Protein AF-A0A933W1N1-F1 (afdb_monomer_lite)

pLDDT: mean 81.22, std 20.57, range [23.78, 97.94]

Organism: Eiseniibacteriota bacterium (NCBI:txid2212470)

Foldseek 3Di:
DDDDDPPVDDPVRVVVVVVVVVLVVLLVLLVVLLVLLVCQVVVCVLLVAALHSLCCCCPVVVDDSVRSVLSNLLSNQCVVVVVSSVLSSRVQDDSLLSSLCSVVDDPVCNVVLSVVSGPDDNVVNNVVSVVVPDPPPPDDDDDDDDDDDDDDDDDDDDDDDDDDDDPVVVVVVVPPPPDCPPDDPDDQWDWDDDPVVDIDIGGDDDPVRVVVLVVQLVVCVVPPCSVPPVVVVVVVVVVVVVVVVCVVLPDDDPPDDDDPQPPQPDADSVLSVLQCVVQVQAAQDAHPVRDHHRHNPQKDWAFLQHVVNVTHNHNVRIHIHHPSNNLVSCCVPVNPVVSVVVVVVVVVVVVVVVVVVVVVVVVVVVVVVVVVVVVVVVVVVVVVVLLVVLLVVQLVVVVVVVDDSLLSVVLSVVLSVCSVDDNPVSNVSSVVVSVVCVVVVDDSPDDDDDPPPDDD

Structure (mmCIF, N/CA/C/O backbone):
data_AF-A0A933W1N1-F1
#
_entry.id   AF-A0A933W1N1-F1
#
loop_
_atom_site.group_PDB
_atom_site.id
_atom_site.type_symbol
_atom_site.label_atom_id
_atom_site.label_alt_id
_atom_site.label_comp_id
_atom_site.label_asym_id
_atom_site.label_entity_id
_atom_site.label_seq_id
_atom_site.pdbx_PDB_ins_code
_atom_site.Cartn_x
_atom_site.Cartn_y
_atom_site.Cartn_z
_atom_site.occupancy
_atom_site.B_iso_or_equiv
_atom_site.auth_seq_id
_atom_site.auth_comp_id
_atom_site.auth_asym_id
_atom_site.auth_atom_id
_atom_site.pdbx_PDB_model_num
ATOM 1 N N . MET A 1 1 ? 23.958 -16.634 -29.866 1.00 49.66 1 MET A N 1
ATOM 2 C CA . MET A 1 1 ? 24.990 -15.866 -30.599 1.00 49.66 1 MET A CA 1
ATOM 3 C C . MET A 1 1 ? 26.184 -15.644 -29.681 1.00 49.66 1 MET A C 1
ATOM 5 O O . MET A 1 1 ? 25.974 -15.219 -28.554 1.00 49.66 1 MET A O 1
ATOM 9 N N . ARG A 1 2 ? 27.412 -15.964 -30.111 1.00 62.66 2 ARG A N 1
ATOM 10 C CA . ARG A 1 2 ? 28.631 -15.575 -29.379 1.00 62.66 2 ARG A CA 1
ATOM 11 C C . ARG A 1 2 ? 29.070 -14.208 -29.902 1.00 62.66 2 ARG A C 1
ATOM 13 O O . ARG A 1 2 ? 29.467 -14.115 -31.059 1.00 62.66 2 ARG A O 1
ATOM 20 N N . PHE A 1 3 ? 28.970 -13.170 -29.078 1.00 79.81 3 PHE A N 1
ATOM 21 C CA . PHE A 1 3 ? 29.505 -11.851 -29.415 1.00 79.81 3 PHE A CA 1
ATOM 22 C C . PHE A 1 3 ? 31.038 -11.889 -29.337 1.00 79.81 3 PHE A C 1
ATOM 24 O O . PHE A 1 3 ? 31.595 -12.406 -28.371 1.00 79.81 3 PHE A O 1
ATOM 31 N N . ARG A 1 4 ? 31.716 -11.382 -30.373 1.00 85.75 4 ARG A N 1
ATOM 32 C CA . ARG A 1 4 ? 33.177 -11.196 -30.414 1.00 85.75 4 ARG A CA 1
ATOM 33 C C . ARG A 1 4 ? 33.482 -9.703 -30.497 1.00 85.75 4 ARG A C 1
ATOM 35 O O . ARG A 1 4 ? 32.713 -8.963 -31.107 1.00 85.75 4 ARG A O 1
ATOM 42 N N . LEU A 1 5 ? 34.600 -9.280 -29.909 1.00 87.31 5 LEU A N 1
ATOM 43 C CA . LEU A 1 5 ? 35.074 -7.899 -30.007 1.00 87.31 5 LEU A CA 1
ATOM 44 C C . LEU A 1 5 ? 35.378 -7.554 -31.478 1.00 87.31 5 LEU A C 1
ATOM 46 O O . LEU A 1 5 ? 36.115 -8.303 -32.125 1.00 87.31 5 LEU A O 1
ATOM 50 N N . PRO A 1 6 ? 34.824 -6.459 -32.028 1.00 86.50 6 PRO A N 1
ATOM 51 C CA . PRO A 1 6 ? 35.017 -6.098 -33.428 1.00 86.50 6 PRO A CA 1
ATOM 52 C C . PRO A 1 6 ? 36.355 -5.368 -33.624 1.00 86.50 6 PRO A C 1
ATOM 54 O O . PRO A 1 6 ? 36.394 -4.167 -33.863 1.00 86.50 6 PRO A O 1
ATOM 57 N N . THR A 1 7 ? 37.467 -6.104 -33.546 1.00 90.31 7 THR A N 1
ATOM 58 C CA . THR A 1 7 ? 38.840 -5.565 -33.669 1.00 90.31 7 THR A CA 1
ATOM 59 C C . THR A 1 7 ? 39.200 -5.048 -35.067 1.00 90.31 7 THR A C 1
ATOM 61 O O . THR A 1 7 ? 40.292 -4.532 -35.257 1.00 90.31 7 THR A O 1
ATOM 64 N N . HIS A 1 8 ? 38.310 -5.212 -36.049 1.00 89.12 8 HIS A N 1
ATOM 65 C CA . HIS A 1 8 ? 38.491 -4.766 -37.432 1.00 89.12 8 HIS A CA 1
ATOM 66 C C . HIS A 1 8 ? 37.980 -3.339 -37.686 1.00 89.12 8 HIS A C 1
ATOM 68 O O . HIS A 1 8 ? 38.191 -2.824 -38.777 1.00 89.12 8 HIS A O 1
ATOM 74 N N . LEU A 1 9 ? 37.277 -2.723 -36.727 1.00 91.44 9 LEU A N 1
ATOM 75 C CA . LEU A 1 9 ? 36.722 -1.377 -36.886 1.00 91.44 9 LEU A CA 1
ATOM 76 C C . LEU A 1 9 ? 37.774 -0.313 -36.570 1.00 91.44 9 LEU A C 1
ATOM 78 O O . LEU A 1 9 ? 38.482 -0.412 -35.565 1.00 91.44 9 LEU A O 1
ATOM 82 N N . SER A 1 10 ? 37.822 0.741 -37.383 1.00 94.38 10 SER A N 1
ATOM 83 C CA . SER A 1 10 ? 38.579 1.949 -37.049 1.00 94.38 10 SER A CA 1
ATOM 84 C C . SER A 1 10 ? 37.956 2.699 -35.852 1.00 94.38 10 SER A C 1
ATOM 86 O O . SER A 1 10 ? 36.772 2.513 -35.545 1.00 94.38 10 SER A O 1
ATOM 88 N N . PRO A 1 11 ? 38.702 3.590 -35.164 1.00 94.31 11 PRO A N 1
ATOM 89 C CA . PRO A 1 11 ? 38.165 4.365 -34.040 1.00 94.31 11 PRO A CA 1
ATOM 90 C C . PRO A 1 11 ? 36.964 5.261 -34.390 1.00 94.31 11 PRO A C 1
ATOM 92 O O . PRO A 1 11 ? 36.128 5.542 -33.531 1.00 94.31 11 PRO A O 1
ATOM 95 N N . GLU A 1 12 ? 36.868 5.753 -35.626 1.00 94.50 12 GLU A N 1
ATOM 96 C CA . GLU A 1 12 ? 35.737 6.567 -36.094 1.00 94.50 12 GLU A CA 1
ATOM 97 C C . GLU A 1 12 ? 34.498 5.710 -36.355 1.00 94.50 12 GLU A C 1
ATOM 99 O O . GLU A 1 12 ? 33.425 6.012 -35.833 1.00 94.50 12 GLU A O 1
ATOM 104 N N . GLU A 1 13 ? 34.659 4.587 -37.057 1.00 93.19 13 GLU A N 1
ATOM 105 C CA . GLU A 1 13 ? 33.572 3.633 -37.305 1.00 93.19 13 GLU A CA 1
ATOM 106 C C . GLU A 1 13 ? 33.048 3.017 -36.005 1.00 93.19 13 GLU A C 1
ATOM 108 O O . GLU A 1 13 ? 31.840 2.838 -35.847 1.00 93.19 13 GLU A O 1
ATOM 113 N N . ALA A 1 14 ? 33.934 2.719 -35.049 1.00 93.50 14 ALA A N 1
ATOM 114 C CA . ALA A 1 14 ? 33.546 2.198 -33.743 1.00 93.50 14 ALA A CA 1
ATOM 115 C C . ALA A 1 14 ? 32.666 3.195 -32.968 1.00 93.50 14 ALA A C 1
ATOM 117 O O . ALA A 1 14 ? 31.648 2.790 -32.406 1.00 93.50 14 ALA A O 1
ATOM 118 N N . ARG A 1 15 ? 33.017 4.491 -32.977 1.00 94.69 15 ARG A N 1
ATOM 119 C CA . ARG A 1 15 ? 32.222 5.557 -32.338 1.00 94.69 15 ARG A CA 1
ATOM 120 C C . ARG A 1 15 ? 30.878 5.757 -33.037 1.00 94.69 15 ARG A C 1
ATOM 122 O O . ARG A 1 15 ? 29.848 5.686 -32.378 1.00 94.69 15 ARG A O 1
ATOM 129 N N . ALA A 1 16 ? 30.870 5.892 -34.363 1.00 93.44 16 ALA A N 1
ATOM 130 C CA . ALA A 1 16 ? 29.635 6.065 -35.130 1.00 93.44 16 ALA A CA 1
ATOM 131 C C . ALA A 1 16 ? 28.671 4.876 -34.959 1.00 93.44 16 ALA A C 1
ATOM 133 O O . ALA A 1 16 ? 27.460 5.056 -34.810 1.00 93.44 16 ALA A O 1
ATOM 134 N N . ARG A 1 17 ? 29.206 3.648 -34.933 1.00 92.75 17 ARG A N 1
ATOM 135 C CA . ARG A 1 17 ? 28.413 2.437 -34.695 1.00 92.75 17 ARG A CA 1
ATOM 136 C C . ARG A 1 17 ? 27.870 2.376 -33.270 1.00 92.75 17 ARG A C 1
ATOM 138 O O . ARG A 1 17 ? 26.728 1.960 -33.089 1.00 92.75 17 ARG A O 1
ATOM 145 N N . LEU A 1 18 ? 28.660 2.785 -32.276 1.00 92.94 18 LEU A N 1
ATOM 146 C CA . LEU A 1 18 ? 28.200 2.885 -30.892 1.00 92.94 18 LEU A CA 1
ATOM 147 C C . LEU A 1 18 ? 27.060 3.905 -30.761 1.00 92.94 18 LEU A C 1
ATOM 149 O O . LEU A 1 18 ? 26.049 3.580 -30.150 1.00 92.94 18 LEU A O 1
ATOM 153 N N . ASP A 1 19 ? 27.168 5.076 -31.393 1.00 91.69 19 ASP A N 1
ATOM 154 C CA . ASP A 1 19 ? 26.131 6.119 -31.361 1.00 91.69 19 ASP A CA 1
ATOM 155 C C . ASP A 1 19 ? 24.811 5.675 -32.007 1.00 91.69 19 ASP A C 1
ATOM 157 O O . ASP A 1 19 ? 23.730 6.083 -31.573 1.00 91.69 19 ASP A O 1
ATOM 161 N N . LEU A 1 20 ? 24.883 4.853 -33.060 1.00 91.81 20 LEU A N 1
ATOM 162 C CA . LEU A 1 20 ? 23.702 4.263 -33.691 1.00 91.81 20 LEU A CA 1
ATOM 163 C C . LEU A 1 20 ? 23.030 3.251 -32.757 1.00 91.81 20 LEU A C 1
ATOM 165 O O . LEU A 1 20 ? 21.839 3.376 -32.483 1.00 91.81 20 LEU A O 1
ATOM 169 N N . ILE A 1 21 ? 23.800 2.296 -32.224 1.00 93.12 21 ILE A N 1
ATOM 170 C CA . ILE A 1 21 ? 23.286 1.276 -31.297 1.00 93.12 21 ILE A CA 1
ATOM 171 C C . ILE A 1 21 ? 22.698 1.943 -30.053 1.00 93.12 21 ILE A C 1
ATOM 173 O O . ILE A 1 21 ? 21.626 1.562 -29.599 1.00 93.12 21 ILE A O 1
ATOM 177 N N . TYR A 1 22 ? 23.353 2.976 -29.530 1.00 90.50 22 TYR A N 1
ATOM 178 C CA . TYR A 1 22 ? 22.873 3.706 -28.364 1.00 90.50 22 TYR A CA 1
ATOM 179 C C . TYR A 1 22 ? 21.514 4.377 -28.616 1.00 90.50 22 TYR A C 1
ATOM 181 O O . TYR A 1 22 ? 20.621 4.313 -27.770 1.00 90.50 22 TYR A O 1
ATOM 189 N N . ARG A 1 23 ? 21.309 4.966 -29.803 1.00 88.12 23 ARG A N 1
ATOM 190 C CA . ARG A 1 23 ? 20.000 5.502 -30.215 1.00 88.12 23 ARG A CA 1
ATOM 191 C C . ARG A 1 23 ? 18.948 4.404 -30.365 1.00 88.12 23 ARG A C 1
ATOM 193 O O . ARG A 1 23 ? 17.824 4.571 -29.897 1.00 88.12 23 ARG A O 1
ATOM 200 N N . GLU A 1 24 ? 19.309 3.269 -30.958 1.00 93.31 24 GLU A N 1
ATOM 201 C CA . GLU A 1 24 ? 18.414 2.111 -31.055 1.00 93.31 24 GLU A CA 1
ATOM 202 C C . GLU A 1 24 ? 18.016 1.583 -29.667 1.00 93.31 24 GLU A C 1
ATOM 204 O O . GLU A 1 24 ? 16.843 1.299 -29.431 1.00 93.31 24 GLU A O 1
ATOM 209 N N . GLU A 1 25 ? 18.952 1.498 -28.719 1.00 94.06 25 GLU A N 1
ATOM 210 C CA . GLU A 1 25 ? 18.677 1.087 -27.339 1.00 94.06 25 GLU A CA 1
ATOM 211 C C . GLU A 1 25 ? 17.672 2.020 -26.656 1.00 94.06 25 GLU A C 1
ATOM 213 O O . GLU A 1 25 ? 16.713 1.548 -26.039 1.00 94.06 25 GLU A O 1
ATOM 218 N N . HIS A 1 26 ? 17.851 3.335 -26.795 1.00 92.62 26 HIS A N 1
ATOM 219 C CA . HIS A 1 26 ? 16.928 4.339 -26.261 1.00 92.62 26 HIS A CA 1
ATOM 220 C C . HIS A 1 26 ? 15.531 4.233 -26.862 1.00 92.62 26 HIS A C 1
ATOM 222 O O . HIS A 1 26 ? 14.544 4.196 -26.121 1.00 92.62 26 HIS A O 1
ATOM 228 N N . HIS A 1 27 ? 15.446 4.071 -28.183 1.00 94.56 27 HIS A N 1
ATOM 229 C CA . HIS A 1 27 ? 14.182 3.832 -28.871 1.00 94.56 27 HIS A CA 1
ATOM 230 C C . HIS A 1 27 ? 13.473 2.574 -28.342 1.00 94.56 27 HIS A C 1
ATOM 232 O O . HIS A 1 27 ? 12.293 2.622 -27.988 1.00 94.56 27 HIS A O 1
ATOM 238 N N . ARG A 1 28 ? 14.199 1.459 -28.170 1.00 96.06 28 ARG A N 1
ATOM 239 C CA . ARG A 1 28 ? 13.642 0.215 -27.599 1.00 96.06 28 ARG A CA 1
ATOM 240 C C . ARG A 1 28 ? 13.224 0.362 -26.141 1.00 96.06 28 ARG A C 1
ATOM 242 O O . ARG A 1 28 ? 12.261 -0.272 -25.706 1.00 96.06 28 ARG A O 1
ATOM 249 N N . VAL A 1 29 ? 13.924 1.186 -25.364 1.00 94.62 29 VAL A N 1
ATOM 250 C CA . VAL A 1 29 ? 13.510 1.507 -23.995 1.00 94.62 29 VAL A CA 1
ATOM 251 C C . VAL A 1 29 ? 12.202 2.294 -24.003 1.00 94.62 29 VAL A C 1
ATOM 253 O O . VAL A 1 29 ? 11.307 1.940 -23.235 1.00 94.62 29 VAL A O 1
ATOM 256 N N . ALA A 1 30 ? 12.062 3.308 -24.860 1.00 96.06 30 ALA A N 1
ATOM 257 C CA . ALA A 1 30 ? 10.831 4.088 -24.988 1.00 96.06 30 ALA A CA 1
ATOM 258 C C . ALA A 1 30 ? 9.641 3.207 -25.407 1.00 96.06 30 ALA A C 1
ATOM 260 O O . ALA A 1 30 ? 8.606 3.218 -24.737 1.00 96.06 30 ALA A O 1
ATOM 261 N N . GLU A 1 31 ? 9.825 2.364 -26.427 1.00 96.81 31 GLU A N 1
ATOM 262 C CA . GLU A 1 31 ? 8.836 1.379 -26.885 1.00 96.81 31 GLU A CA 1
ATOM 263 C C . GLU A 1 31 ? 8.422 0.426 -25.750 1.00 96.81 31 GLU A C 1
ATOM 265 O O . GLU A 1 31 ? 7.236 0.249 -25.457 1.00 96.81 31 GLU A O 1
ATOM 270 N N . GLY A 1 32 ? 9.398 -0.135 -25.030 1.00 96.56 32 GLY A N 1
ATOM 271 C CA . GLY A 1 32 ? 9.137 -1.009 -23.889 1.00 96.56 32 GLY A CA 1
ATOM 272 C C . GLY A 1 32 ? 8.369 -0.314 -22.760 1.00 96.56 32 GLY A C 1
ATOM 273 O O . GLY A 1 32 ? 7.489 -0.922 -22.150 1.00 96.56 32 GLY A O 1
ATOM 274 N N . LEU A 1 33 ? 8.658 0.959 -22.476 1.00 97.25 33 LEU A N 1
ATOM 275 C CA . LEU A 1 33 ? 7.918 1.738 -21.479 1.00 97.25 33 LEU A CA 1
ATOM 276 C C . LEU A 1 33 ? 6.481 2.030 -21.924 1.00 97.25 33 LEU A C 1
ATOM 278 O O . LEU A 1 33 ? 5.583 1.973 -21.084 1.00 97.25 33 LEU A O 1
ATOM 282 N N . ALA A 1 34 ? 6.251 2.296 -23.211 1.00 97.19 34 ALA A N 1
ATOM 283 C CA . ALA A 1 34 ? 4.910 2.502 -23.753 1.00 97.19 34 ALA A CA 1
ATOM 284 C C . ALA A 1 34 ? 4.048 1.237 -23.603 1.00 97.19 34 ALA A C 1
ATOM 286 O O . ALA A 1 34 ? 2.913 1.308 -23.129 1.00 97.19 34 ALA A O 1
ATOM 287 N N . LEU A 1 35 ? 4.612 0.059 -23.892 1.00 97.25 35 LEU A N 1
ATOM 288 C CA . LEU A 1 35 ? 3.932 -1.222 -23.675 1.00 97.25 35 LEU A CA 1
ATOM 289 C C . LEU A 1 35 ? 3.663 -1.494 -22.189 1.00 97.25 35 LEU A C 1
ATOM 291 O O . LEU A 1 35 ? 2.567 -1.926 -21.829 1.00 97.25 35 LEU A O 1
ATOM 295 N N . LEU A 1 36 ? 4.624 -1.201 -21.305 1.00 97.12 36 LEU A N 1
ATOM 296 C CA . LEU A 1 36 ? 4.414 -1.319 -19.858 1.00 97.12 36 LEU A CA 1
ATOM 297 C C . LEU A 1 36 ? 3.284 -0.401 -19.373 1.00 97.12 36 LEU A C 1
ATOM 299 O O . LEU A 1 36 ? 2.472 -0.825 -18.552 1.00 97.12 36 LEU A O 1
ATOM 303 N N . ALA A 1 37 ? 3.211 0.831 -19.881 1.00 96.81 37 ALA A N 1
ATOM 304 C CA . ALA A 1 37 ? 2.138 1.770 -19.566 1.00 96.81 37 ALA A CA 1
ATOM 305 C C . ALA A 1 37 ? 0.770 1.273 -20.058 1.00 96.81 37 ALA A C 1
ATOM 307 O O . ALA A 1 37 ? -0.216 1.340 -19.319 1.00 96.81 37 ALA A O 1
ATOM 308 N N . LEU A 1 38 ? 0.711 0.727 -21.275 1.00 96.94 38 LEU A N 1
ATOM 309 C CA . LEU A 1 38 ? -0.514 0.165 -21.839 1.00 96.94 38 LEU A CA 1
ATOM 310 C C . LEU A 1 38 ? -1.025 -1.010 -20.992 1.00 96.94 38 LEU A C 1
ATOM 312 O O . LEU A 1 38 ? -2.175 -0.991 -20.553 1.00 96.94 38 LEU A O 1
ATOM 316 N N . ILE A 1 39 ? -0.155 -1.973 -20.679 1.00 96.62 39 ILE A N 1
ATOM 317 C CA . ILE A 1 39 ? -0.494 -3.133 -19.838 1.00 96.62 39 ILE A CA 1
ATOM 318 C C . ILE A 1 39 ? -0.924 -2.691 -18.430 1.00 96.62 39 ILE A C 1
ATOM 320 O O . ILE A 1 39 ? -1.860 -3.258 -17.866 1.00 96.62 39 ILE A O 1
ATOM 324 N N . ASP A 1 40 ? -0.277 -1.679 -17.840 1.00 95.88 40 ASP A N 1
ATOM 325 C CA . ASP A 1 40 ? -0.630 -1.173 -16.505 1.00 95.88 40 ASP A CA 1
ATOM 326 C C . ASP A 1 40 ? -1.998 -0.470 -16.495 1.00 95.88 40 ASP A C 1
ATOM 328 O O . ASP A 1 40 ? -2.794 -0.684 -15.577 1.00 95.88 40 ASP A O 1
ATOM 332 N N . SER A 1 41 ? -2.297 0.323 -17.532 1.00 93.94 41 SER A N 1
ATOM 333 C CA . SER A 1 41 ? -3.571 1.044 -17.669 1.00 93.94 41 SER A CA 1
ATOM 334 C C . SER A 1 41 ? -4.758 0.109 -17.915 1.00 93.94 41 SER A C 1
ATOM 336 O O . SER A 1 41 ? -5.784 0.247 -17.243 1.00 93.94 41 SER A O 1
ATOM 338 N N . ARG A 1 42 ? -4.600 -0.887 -18.798 1.00 94.12 42 ARG A N 1
ATOM 339 C CA . ARG A 1 42 ? -5.603 -1.935 -19.058 1.00 94.12 42 ARG A CA 1
ATOM 340 C C . ARG A 1 42 ? -5.668 -2.993 -17.963 1.00 94.12 42 ARG A C 1
ATOM 342 O O . ARG A 1 42 ? -6.703 -3.615 -17.755 1.00 94.12 42 ARG A O 1
ATOM 349 N N . ARG A 1 43 ? -4.588 -3.126 -17.188 1.00 94.75 43 ARG A N 1
ATOM 350 C CA . ARG A 1 43 ? -4.418 -4.097 -16.097 1.00 94.75 43 ARG A CA 1
ATOM 351 C C . ARG A 1 43 ? -4.389 -5.546 -16.585 1.00 94.75 43 ARG A C 1
ATOM 353 O O . ARG A 1 43 ? -4.769 -6.452 -15.840 1.00 94.75 43 ARG A O 1
ATOM 360 N N . ASP A 1 44 ? -3.861 -5.768 -17.787 1.00 94.50 44 ASP A N 1
ATOM 361 C CA . ASP A 1 44 ? -3.795 -7.086 -18.438 1.00 94.50 44 ASP A CA 1
ATOM 362 C C . ASP A 1 44 ? -2.973 -8.098 -17.618 1.00 94.50 44 ASP A C 1
ATOM 364 O O . ASP A 1 44 ? -3.218 -9.304 -17.655 1.00 94.50 44 ASP A O 1
ATOM 368 N N . PHE A 1 45 ? -2.063 -7.611 -16.763 1.00 95.00 45 PHE A N 1
ATOM 369 C CA . PHE A 1 45 ? -1.314 -8.435 -15.810 1.00 95.00 45 PHE A CA 1
ATOM 370 C C . PHE A 1 45 ? -2.211 -9.274 -14.877 1.00 95.00 45 PHE A C 1
ATOM 372 O O . PHE A 1 45 ? -1.756 -10.298 -14.368 1.00 95.00 45 PHE A O 1
ATOM 379 N N . ARG A 1 46 ? -3.471 -8.868 -14.644 1.00 95.94 46 ARG A N 1
ATOM 380 C CA . ARG A 1 46 ? -4.444 -9.642 -13.852 1.00 95.94 46 ARG A CA 1
ATOM 381 C C . ARG A 1 46 ? -4.884 -10.903 -14.588 1.00 95.94 46 ARG A C 1
ATOM 383 O O . ARG A 1 46 ? -4.933 -11.967 -13.985 1.00 95.94 46 ARG A O 1
ATOM 390 N N . ALA A 1 47 ? -5.145 -10.801 -15.891 1.00 95.31 47 ALA A N 1
ATOM 391 C CA . ALA A 1 47 ? -5.480 -11.958 -16.717 1.00 95.31 47 ALA A CA 1
ATOM 392 C C . ALA A 1 47 ? -4.292 -12.930 -16.812 1.00 95.31 47 ALA A C 1
ATOM 394 O O . ALA A 1 47 ? -4.484 -14.142 -16.749 1.00 95.31 47 ALA A O 1
ATOM 395 N N . ALA A 1 48 ? -3.064 -12.397 -16.841 1.00 95.25 48 ALA A N 1
ATOM 396 C CA . ALA A 1 48 ? -1.825 -13.176 -16.772 1.00 95.25 48 ALA A CA 1
ATOM 397 C C . ALA A 1 48 ? -1.544 -13.799 -15.384 1.00 95.25 48 ALA A C 1
ATOM 399 O O . ALA A 1 48 ? -0.578 -14.544 -15.227 1.00 95.25 48 ALA A O 1
ATOM 400 N N . GLY A 1 49 ? -2.378 -13.531 -14.371 1.00 95.88 49 GLY A N 1
ATOM 401 C CA . GLY A 1 49 ? -2.296 -14.157 -13.049 1.00 95.88 49 GLY A CA 1
ATOM 402 C C . GLY A 1 49 ? -1.472 -13.404 -12.008 1.00 95.88 49 GLY A C 1
ATOM 403 O O . GLY A 1 49 ? -1.179 -13.959 -10.953 1.00 95.88 49 GLY A O 1
ATOM 404 N N . TYR A 1 50 ? -1.123 -12.137 -12.231 1.00 96.12 50 TYR A N 1
ATOM 405 C CA . TYR A 1 50 ? -0.316 -11.349 -11.295 1.00 96.12 50 TYR A CA 1
ATOM 406 C C . TYR A 1 50 ? -1.164 -10.370 -10.477 1.00 96.12 50 TYR A C 1
ATOM 408 O O . TYR A 1 50 ? -2.096 -9.738 -10.971 1.00 96.12 50 TYR A O 1
ATOM 416 N N . SER A 1 51 ? -0.827 -10.201 -9.192 1.00 93.62 51 SER A N 1
ATOM 417 C CA . SER A 1 51 ? -1.574 -9.309 -8.289 1.00 93.62 51 SER A CA 1
ATOM 418 C C . SER A 1 51 ? -1.370 -7.826 -8.616 1.00 93.62 51 SER A C 1
ATOM 420 O O . SER A 1 51 ? -2.243 -6.999 -8.343 1.00 93.62 51 SER A O 1
ATOM 422 N N . CYS A 1 52 ? -0.223 -7.472 -9.197 1.00 94.31 52 CYS A N 1
ATOM 423 C CA . CYS A 1 52 ? 0.088 -6.120 -9.643 1.00 94.31 52 CYS A CA 1
ATOM 424 C C . CYS A 1 52 ? 1.132 -6.104 -10.771 1.00 94.31 52 CYS A C 1
ATOM 426 O O . CYS A 1 52 ? 1.859 -7.076 -10.994 1.00 94.31 52 CYS A O 1
ATOM 428 N N . MET A 1 53 ? 1.270 -4.954 -11.432 1.00 95.50 53 MET A N 1
ATOM 429 C CA . MET A 1 53 ? 2.253 -4.766 -12.501 1.00 95.50 53 MET A CA 1
ATOM 430 C C . MET A 1 53 ? 3.705 -4.953 -12.033 1.00 95.50 53 MET A C 1
ATOM 432 O O . MET A 1 53 ? 4.539 -5.473 -12.766 1.00 95.50 53 MET A O 1
ATOM 436 N N . LYS A 1 54 ? 4.023 -4.597 -10.781 1.00 94.25 54 LYS A N 1
ATOM 437 C CA . LYS A 1 54 ? 5.371 -4.804 -10.227 1.00 94.25 54 LYS A CA 1
ATOM 438 C C . LYS A 1 54 ? 5.729 -6.292 -10.156 1.00 94.25 54 LYS A C 1
ATOM 440 O O . LYS A 1 54 ? 6.792 -6.677 -10.629 1.00 94.25 54 LYS A O 1
ATOM 445 N N . THR A 1 55 ? 4.821 -7.124 -9.637 1.00 94.00 55 THR A N 1
ATOM 446 C CA . THR A 1 55 ? 5.022 -8.581 -9.583 1.00 94.00 55 THR A CA 1
ATOM 447 C C . THR A 1 55 ? 5.117 -9.197 -10.976 1.00 94.00 55 THR A C 1
ATOM 449 O O . THR A 1 55 ? 5.927 -10.094 -11.172 1.00 94.00 55 THR A O 1
ATOM 452 N N . TYR A 1 56 ? 4.367 -8.674 -11.954 1.00 95.69 56 TYR A N 1
ATOM 453 C CA . TYR A 1 56 ? 4.497 -9.075 -13.357 1.00 95.69 56 TYR A CA 1
ATOM 454 C C . TYR A 1 56 ? 5.914 -8.796 -13.884 1.00 95.69 56 TYR A C 1
ATOM 456 O O . TYR A 1 56 ? 6.588 -9.701 -14.367 1.00 95.69 56 TYR A O 1
ATOM 464 N N . CYS A 1 57 ? 6.435 -7.579 -13.704 1.00 96.62 57 CYS A N 1
ATOM 465 C CA . CYS A 1 57 ? 7.794 -7.240 -14.138 1.00 96.62 57 CYS A CA 1
ATOM 466 C C . CYS A 1 57 ? 8.883 -8.081 -13.444 1.00 96.62 57 CYS A C 1
ATOM 468 O O . CYS A 1 57 ? 9.861 -8.471 -14.079 1.00 96.62 57 CYS A O 1
ATOM 470 N N . GLU A 1 58 ? 8.739 -8.358 -12.149 1.00 95.06 58 GLU A N 1
ATOM 471 C CA . GLU A 1 58 ? 9.737 -9.107 -11.373 1.00 95.06 58 GLU A CA 1
ATOM 472 C C . GLU A 1 58 ? 9.717 -10.610 -11.682 1.00 95.06 58 GLU A C 1
ATOM 474 O O . GLU A 1 58 ? 10.767 -11.231 -11.833 1.00 95.06 58 GLU A O 1
ATOM 479 N N . GLN A 1 59 ? 8.531 -11.210 -11.793 1.00 93.19 59 GLN A N 1
ATOM 480 C CA . GLN A 1 59 ? 8.389 -12.661 -11.925 1.00 93.19 59 GLN A CA 1
ATOM 481 C C . GLN A 1 59 ? 8.290 -13.123 -13.380 1.00 93.19 59 GLN A C 1
ATOM 483 O O . GLN A 1 59 ? 8.899 -14.135 -13.719 1.00 93.19 59 GLN A O 1
ATOM 488 N N . HIS A 1 60 ? 7.559 -12.398 -14.235 1.00 94.00 60 HIS A N 1
ATOM 489 C CA . HIS A 1 60 ? 7.417 -12.735 -15.654 1.00 94.00 60 HIS A CA 1
ATOM 490 C C . HIS A 1 60 ? 8.616 -12.226 -16.459 1.00 94.00 60 HIS A C 1
ATOM 492 O O . HIS A 1 60 ? 9.335 -13.008 -17.071 1.00 94.00 60 HIS A O 1
ATOM 498 N N . LEU A 1 61 ? 8.894 -10.918 -16.383 1.00 94.88 61 LEU A N 1
ATOM 499 C CA . LEU A 1 61 ? 9.989 -10.285 -17.136 1.00 94.88 61 LEU A CA 1
ATOM 500 C C . LEU A 1 61 ? 11.362 -10.416 -16.453 1.00 94.88 61 LEU A C 1
ATOM 502 O O . LEU A 1 61 ? 12.355 -9.912 -16.978 1.00 94.88 61 LEU A O 1
ATOM 506 N N . ARG A 1 62 ? 11.425 -11.070 -15.282 1.00 95.81 62 ARG A N 1
ATOM 507 C CA . ARG A 1 62 ? 12.657 -11.331 -14.512 1.00 95.81 62 ARG A CA 1
ATOM 508 C C . ARG A 1 62 ? 13.481 -10.070 -14.228 1.00 95.81 62 ARG A C 1
ATOM 510 O O . ARG A 1 62 ? 14.711 -10.103 -14.194 1.00 95.81 62 ARG A O 1
ATOM 517 N N . MET A 1 63 ? 12.811 -8.935 -14.029 1.00 96.12 63 MET A N 1
ATOM 518 C CA . MET A 1 63 ? 13.477 -7.688 -13.660 1.00 96.12 63 MET A CA 1
ATOM 519 C C . MET A 1 63 ? 13.832 -7.674 -12.173 1.00 96.12 63 MET A C 1
ATOM 521 O O . MET A 1 63 ? 13.090 -8.183 -11.336 1.00 96.12 63 MET A O 1
ATOM 525 N N . THR A 1 64 ? 14.936 -7.012 -11.824 1.00 95.88 64 THR A N 1
ATOM 526 C CA . THR A 1 64 ? 15.227 -6.709 -10.418 1.00 95.88 64 THR A CA 1
ATOM 527 C C . THR A 1 64 ? 14.193 -5.719 -9.860 1.00 95.88 64 THR A C 1
ATOM 529 O O . THR A 1 64 ? 13.662 -4.900 -10.624 1.00 95.88 64 THR A O 1
ATOM 532 N N . PRO A 1 65 ? 13.926 -5.722 -8.539 1.00 93.00 65 PRO A N 1
ATOM 533 C CA . PRO A 1 65 ? 12.919 -4.840 -7.945 1.00 93.00 65 PRO A CA 1
ATOM 534 C C . PRO A 1 65 ? 13.149 -3.346 -8.212 1.00 93.00 65 PRO A C 1
ATOM 536 O O . PRO A 1 65 ? 12.192 -2.595 -8.426 1.00 93.00 65 PRO A O 1
ATOM 539 N N . ASP A 1 66 ? 14.412 -2.912 -8.230 1.00 92.69 66 ASP A N 1
ATOM 540 C CA . ASP A 1 66 ? 14.800 -1.534 -8.553 1.00 92.69 66 ASP A CA 1
ATOM 541 C C . ASP A 1 66 ? 14.493 -1.191 -10.020 1.00 92.69 66 ASP A C 1
ATOM 543 O O . ASP A 1 66 ? 13.809 -0.205 -10.305 1.00 92.69 66 ASP A O 1
ATOM 547 N N . ARG A 1 67 ? 14.895 -2.063 -10.956 1.00 94.94 67 ARG A N 1
ATOM 548 C CA . ARG A 1 67 ? 14.644 -1.885 -12.394 1.00 94.94 67 ARG A CA 1
ATOM 549 C C . ARG A 1 67 ? 13.150 -1.853 -12.707 1.00 94.94 67 ARG A C 1
ATOM 551 O O . ARG A 1 67 ? 12.711 -0.995 -13.472 1.00 94.94 67 ARG A O 1
ATOM 558 N N . ALA A 1 68 ? 12.372 -2.751 -12.101 1.00 95.38 68 ALA A N 1
ATOM 559 C CA . ALA A 1 68 ? 10.919 -2.784 -12.242 1.00 95.38 68 ALA A CA 1
ATOM 560 C C . ALA A 1 68 ? 10.273 -1.496 -11.713 1.00 95.38 68 ALA A C 1
ATOM 562 O O . ALA A 1 68 ? 9.424 -0.914 -12.386 1.00 95.38 68 ALA A O 1
ATOM 563 N N . SER A 1 69 ? 10.704 -1.019 -10.540 1.00 93.75 69 SER A N 1
ATOM 564 C CA . SER A 1 69 ? 10.138 0.183 -9.915 1.00 93.75 69 SER A CA 1
ATOM 565 C C . SER A 1 69 ? 10.425 1.440 -10.742 1.00 93.75 69 SER A C 1
ATOM 567 O O . SER A 1 69 ? 9.493 2.179 -11.053 1.00 93.75 69 SER A O 1
ATOM 569 N N . LYS A 1 70 ? 11.678 1.644 -11.175 1.00 94.38 70 LYS A N 1
ATOM 570 C CA . LYS A 1 70 ? 12.080 2.789 -12.013 1.00 94.38 70 LYS A CA 1
ATOM 571 C C . LYS A 1 70 ? 11.353 2.804 -13.355 1.00 94.38 70 LYS A C 1
ATOM 573 O O . LYS A 1 70 ? 10.832 3.838 -13.761 1.00 94.38 70 LYS A O 1
ATOM 578 N N . ARG A 1 71 ? 11.265 1.652 -14.028 1.00 96.25 71 ARG A N 1
ATOM 579 C CA . ARG A 1 71 ? 10.549 1.537 -15.307 1.00 96.25 71 ARG A CA 1
ATOM 580 C C . ARG A 1 71 ? 9.059 1.769 -15.163 1.00 96.25 71 ARG A C 1
ATOM 582 O O . ARG A 1 71 ? 8.492 2.484 -15.971 1.00 96.25 71 ARG A O 1
ATOM 589 N N . LEU A 1 72 ? 8.430 1.210 -14.133 1.00 95.88 72 LEU A N 1
ATOM 590 C CA . LEU A 1 72 ? 7.004 1.412 -13.909 1.00 95.88 72 LEU A CA 1
ATOM 591 C C . LEU A 1 72 ? 6.689 2.873 -13.565 1.00 95.88 72 LEU A C 1
ATOM 593 O O . LEU A 1 72 ? 5.691 3.410 -14.037 1.00 95.88 72 LEU A O 1
ATOM 597 N N . GLN A 1 73 ? 7.549 3.533 -12.784 1.00 95.94 73 GLN A N 1
ATOM 598 C CA . GLN A 1 73 ? 7.433 4.966 -12.523 1.00 95.94 73 GLN A CA 1
ATOM 599 C C . GLN A 1 73 ? 7.573 5.773 -13.817 1.00 95.94 73 GLN A C 1
ATOM 601 O O . GLN A 1 73 ? 6.697 6.576 -14.113 1.00 95.94 73 GLN A O 1
ATOM 606 N N . ALA A 1 74 ? 8.615 5.522 -14.615 1.00 96.31 74 ALA A N 1
ATOM 607 C CA . ALA A 1 74 ? 8.823 6.217 -15.882 1.00 96.31 74 ALA A CA 1
ATOM 608 C C . ALA A 1 74 ? 7.679 5.982 -16.880 1.00 96.31 74 ALA A C 1
ATOM 610 O O . ALA A 1 74 ? 7.179 6.943 -17.450 1.00 96.31 74 ALA A O 1
ATOM 611 N N . ALA A 1 75 ? 7.210 4.740 -17.030 1.00 96.94 75 ALA A N 1
ATOM 612 C CA . ALA A 1 75 ? 6.092 4.385 -17.902 1.00 96.94 75 ALA A CA 1
ATOM 613 C C . ALA A 1 75 ? 4.808 5.127 -17.506 1.00 96.94 75 ALA A C 1
ATOM 615 O O . ALA A 1 75 ? 4.140 5.709 -18.353 1.00 96.94 75 ALA A O 1
ATOM 616 N N . ARG A 1 76 ? 4.485 5.177 -16.207 1.00 96.00 76 ARG A N 1
ATOM 617 C CA . ARG A 1 76 ? 3.311 5.909 -15.700 1.00 96.00 76 ARG A CA 1
ATOM 618 C C . ARG A 1 76 ? 3.436 7.418 -15.877 1.00 96.00 76 ARG A C 1
ATOM 620 O O . ARG A 1 76 ? 2.443 8.073 -16.175 1.00 96.00 76 ARG A O 1
ATOM 627 N N . THR A 1 77 ? 4.630 7.972 -15.685 1.00 95.81 77 THR A N 1
ATOM 628 C CA . THR A 1 77 ? 4.882 9.399 -15.918 1.00 95.81 77 THR A CA 1
ATOM 629 C C . THR A 1 77 ? 4.762 9.732 -17.404 1.00 95.81 77 THR A C 1
ATOM 631 O O . THR A 1 77 ? 4.066 10.680 -17.747 1.00 95.81 77 THR A O 1
ATOM 634 N N . ALA A 1 78 ? 5.347 8.920 -18.286 1.00 95.38 78 ALA A N 1
ATOM 635 C CA . ALA A 1 78 ? 5.261 9.096 -19.735 1.00 95.38 78 ALA A CA 1
ATOM 636 C C . ALA A 1 78 ? 3.837 8.883 -20.276 1.00 95.38 78 ALA A C 1
ATOM 638 O O . ALA A 1 78 ? 3.411 9.577 -21.187 1.00 95.38 78 ALA A O 1
ATOM 639 N N . ALA A 1 79 ? 3.041 8.004 -19.661 1.00 94.88 79 ALA A N 1
ATOM 640 C CA . ALA A 1 79 ? 1.622 7.864 -19.993 1.00 94.88 79 ALA A CA 1
ATOM 641 C C . ALA A 1 79 ? 0.801 9.123 -19.666 1.00 94.88 79 ALA A C 1
ATOM 643 O O . ALA A 1 79 ? -0.208 9.385 -20.313 1.00 94.88 79 ALA A O 1
ATOM 644 N N . ARG A 1 80 ? 1.215 9.891 -18.648 1.00 94.25 80 ARG A N 1
ATOM 645 C CA . ARG A 1 80 ? 0.592 11.176 -18.291 1.00 94.25 80 ARG A CA 1
ATOM 646 C C . ARG A 1 80 ? 1.095 12.324 -19.165 1.00 94.25 80 ARG A C 1
ATOM 648 O O . ARG A 1 80 ? 0.325 13.232 -19.448 1.00 94.25 80 ARG A O 1
ATOM 655 N N . PHE A 1 81 ? 2.365 12.282 -19.561 1.00 95.00 81 PHE A N 1
ATOM 656 C CA . PHE A 1 81 ? 3.032 13.291 -20.382 1.00 95.00 81 PHE A CA 1
ATOM 657 C C . PHE A 1 81 ? 3.675 12.604 -21.588 1.00 95.00 81 PHE A C 1
ATOM 659 O O . PHE A 1 81 ? 4.831 12.182 -21.533 1.00 95.00 81 PHE A O 1
ATOM 666 N N . THR A 1 82 ? 2.907 12.455 -22.667 1.00 94.06 82 THR A N 1
ATOM 667 C CA . THR A 1 82 ? 3.270 11.604 -23.813 1.00 94.06 82 THR A CA 1
ATOM 668 C C . THR A 1 82 ? 4.533 12.059 -24.538 1.00 94.06 82 THR A C 1
ATOM 670 O O . THR A 1 82 ? 5.259 11.214 -25.052 1.00 94.06 82 THR A O 1
ATOM 673 N N . THR A 1 83 ? 4.863 13.353 -24.487 1.00 94.44 83 THR A N 1
ATOM 674 C CA . THR A 1 83 ? 6.110 13.922 -25.032 1.00 94.44 83 THR A CA 1
ATOM 675 C C . THR A 1 83 ? 7.371 13.286 -24.442 1.00 94.44 83 THR A C 1
ATOM 677 O O . THR A 1 83 ? 8.420 13.276 -25.077 1.00 94.44 83 THR A O 1
ATOM 680 N N . ILE A 1 84 ? 7.293 12.684 -23.249 1.00 95.25 84 ILE A N 1
ATOM 681 C CA . ILE A 1 84 ? 8.422 11.968 -22.642 1.00 95.25 84 ILE A CA 1
ATOM 682 C C . ILE A 1 84 ? 8.861 10.776 -23.504 1.00 95.25 84 ILE A C 1
ATOM 684 O O . ILE A 1 84 ? 10.053 10.472 -23.527 1.00 95.25 84 ILE A O 1
ATOM 688 N N . PHE A 1 85 ? 7.946 10.108 -24.217 1.00 95.38 85 PHE A N 1
ATOM 689 C CA . PHE A 1 85 ? 8.317 8.994 -25.095 1.00 95.38 85 PHE A CA 1
ATOM 690 C C . PHE A 1 85 ? 9.224 9.453 -26.238 1.00 95.38 85 PHE A C 1
ATOM 692 O O . PHE A 1 85 ? 10.216 8.781 -26.512 1.00 95.38 85 PHE A O 1
ATOM 699 N N . ASP A 1 86 ? 8.951 10.619 -26.821 1.00 94.88 86 ASP A N 1
ATOM 700 C CA . ASP A 1 86 ? 9.762 11.188 -27.900 1.00 94.88 86 ASP A CA 1
ATOM 701 C C . ASP A 1 86 ? 11.151 11.587 -27.386 1.00 94.88 86 ASP A C 1
ATOM 703 O O . ASP A 1 86 ? 12.171 11.221 -27.964 1.00 94.88 86 ASP A O 1
ATOM 707 N N . TYR A 1 87 ? 11.217 12.246 -26.224 1.00 94.31 87 TYR A N 1
ATOM 708 C CA . TYR A 1 87 ? 12.492 12.638 -25.611 1.00 94.31 87 TYR A CA 1
ATOM 709 C C . TYR A 1 87 ? 13.346 11.435 -25.191 1.00 94.31 87 TYR A C 1
ATOM 711 O O . TYR A 1 87 ? 14.575 11.515 -25.234 1.00 94.31 87 TYR A O 1
ATOM 719 N N . LEU A 1 88 ? 12.714 10.335 -24.769 1.00 94.31 88 LEU A N 1
ATOM 720 C CA . LEU A 1 88 ? 13.402 9.074 -24.498 1.00 94.31 88 LEU A CA 1
ATOM 721 C C . LEU A 1 88 ? 13.864 8.410 -25.795 1.00 94.31 88 LEU A C 1
ATOM 723 O O . LEU A 1 88 ? 15.000 7.962 -25.849 1.00 94.31 88 LEU A O 1
ATOM 727 N N . SER A 1 89 ? 13.018 8.367 -26.828 1.00 94.06 89 SER A N 1
ATOM 728 C CA . SER A 1 89 ? 13.348 7.768 -28.127 1.00 94.06 89 SER A CA 1
ATOM 729 C C . SER A 1 89 ? 14.526 8.475 -28.800 1.00 94.06 89 SER A C 1
ATOM 731 O O . SER A 1 89 ? 15.412 7.820 -29.340 1.00 94.06 89 SER A O 1
ATOM 733 N N . ASP A 1 90 ? 14.573 9.804 -28.708 1.00 89.88 90 ASP A N 1
ATOM 734 C CA . ASP A 1 90 ? 15.655 10.625 -29.254 1.00 89.88 90 ASP A CA 1
ATOM 735 C C . ASP A 1 90 ? 16.940 10.587 -28.406 1.00 89.88 90 ASP A C 1
ATOM 737 O O . ASP A 1 90 ? 17.966 11.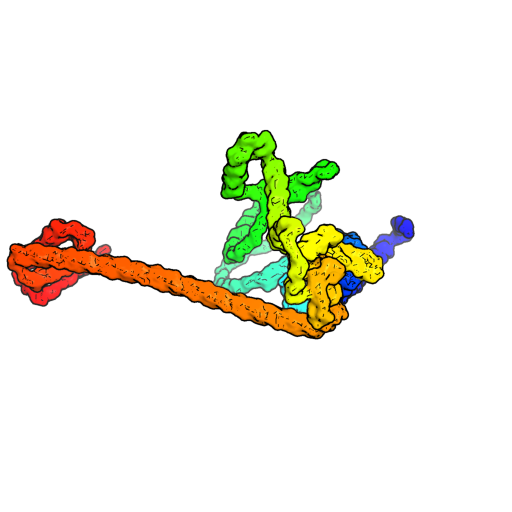130 -28.813 1.00 89.88 90 ASP A O 1
ATOM 741 N N . GLY A 1 91 ? 16.894 10.002 -27.203 1.00 89.56 91 GLY A N 1
ATOM 742 C CA . GLY A 1 91 ? 18.011 9.990 -26.253 1.00 89.56 91 GLY A CA 1
ATOM 743 C C . GLY A 1 91 ? 18.257 11.324 -25.534 1.00 89.56 91 GLY A C 1
ATOM 744 O O . GLY A 1 91 ? 19.256 11.459 -24.829 1.00 89.56 91 GLY A O 1
ATOM 745 N N . ARG A 1 92 ? 17.350 12.306 -25.662 1.00 91.81 92 ARG A N 1
ATOM 746 C CA . ARG A 1 92 ? 17.435 13.610 -24.968 1.00 91.81 92 ARG A CA 1
ATOM 747 C C . ARG A 1 92 ? 17.211 13.480 -23.466 1.00 91.81 92 ARG A C 1
ATOM 749 O O . ARG A 1 92 ? 17.675 14.317 -22.696 1.00 91.81 92 ARG A O 1
ATOM 756 N N . LEU A 1 93 ? 16.466 12.462 -23.043 1.00 92.94 93 LEU A N 1
ATOM 757 C CA . LEU A 1 93 ? 16.272 12.107 -21.642 1.00 92.94 93 LEU A CA 1
ATOM 758 C C . LEU A 1 93 ? 16.670 10.653 -21.418 1.00 92.94 93 LEU A C 1
ATOM 760 O O . LEU A 1 93 ? 16.479 9.793 -22.269 1.00 92.94 93 LEU A O 1
ATOM 764 N N . THR A 1 94 ? 17.177 10.367 -20.222 1.00 92.00 94 THR A N 1
ATOM 765 C CA . THR A 1 94 ? 17.442 8.996 -19.774 1.00 92.00 94 THR A CA 1
ATOM 766 C C . THR A 1 94 ? 16.334 8.503 -18.845 1.00 92.00 94 THR A C 1
ATOM 768 O O . THR A 1 94 ? 15.597 9.288 -18.245 1.00 92.00 94 THR A O 1
ATOM 771 N N . LEU A 1 95 ? 16.245 7.185 -18.637 1.00 92.00 95 LEU A N 1
ATOM 772 C CA . LEU A 1 95 ? 15.305 6.602 -17.668 1.00 92.00 95 LEU A CA 1
ATOM 773 C C . LEU A 1 95 ? 15.463 7.214 -16.261 1.00 92.00 95 LEU A C 1
ATOM 775 O O . LEU A 1 95 ? 14.473 7.457 -15.572 1.00 92.00 95 LEU A O 1
ATOM 779 N N . GLY A 1 96 ? 16.706 7.469 -15.838 1.00 90.69 96 GLY A N 1
ATOM 780 C CA . GLY A 1 96 ? 17.007 8.103 -14.553 1.00 90.69 96 GLY A CA 1
ATOM 781 C C . GLY A 1 96 ? 16.505 9.546 -14.478 1.00 90.69 96 GLY A C 1
ATOM 782 O O . GLY A 1 96 ? 15.895 9.918 -13.477 1.00 90.69 96 GLY A O 1
ATOM 783 N N . ALA A 1 97 ? 16.682 10.318 -15.555 1.00 92.38 97 ALA A N 1
ATOM 784 C CA . ALA A 1 97 ? 16.175 11.684 -15.669 1.00 92.38 97 ALA A CA 1
ATOM 785 C C . ALA A 1 97 ? 14.649 11.744 -15.496 1.00 92.38 97 ALA A C 1
ATOM 787 O O . ALA A 1 97 ? 14.148 12.531 -14.696 1.00 92.38 97 ALA A O 1
ATOM 788 N N . VAL A 1 98 ? 13.905 10.857 -16.166 1.00 93.94 98 VAL A N 1
ATOM 789 C CA . VAL A 1 98 ? 12.436 10.801 -16.044 1.00 93.94 98 VAL A CA 1
ATOM 790 C C . VAL A 1 98 ? 12.002 10.471 -14.615 1.00 93.94 98 VAL A C 1
ATOM 792 O O . VAL A 1 98 ? 11.073 11.085 -14.092 1.00 93.94 98 VAL A O 1
ATOM 795 N N . VAL A 1 99 ? 12.679 9.526 -13.957 1.00 93.88 99 VAL A N 1
ATOM 796 C CA . VAL A 1 99 ? 12.392 9.165 -12.558 1.00 93.88 99 VAL A CA 1
ATOM 797 C C . VAL A 1 99 ? 12.653 10.339 -11.610 1.00 93.88 99 VAL A C 1
ATOM 799 O O . VAL A 1 99 ? 11.851 10.563 -10.704 1.00 93.88 99 VAL A O 1
ATOM 802 N N . ALA A 1 100 ? 13.726 11.100 -11.833 1.00 90.81 100 ALA A N 1
ATOM 803 C CA . ALA A 1 100 ? 14.053 12.285 -11.042 1.00 90.81 100 ALA A CA 1
ATOM 804 C C . ALA A 1 100 ? 13.051 13.434 -11.258 1.00 90.81 100 ALA A C 1
ATOM 806 O O . ALA A 1 100 ? 12.685 14.115 -10.304 1.00 90.81 100 ALA A O 1
ATOM 807 N N . LEU A 1 101 ? 12.566 13.625 -12.489 1.00 92.38 101 LEU A N 1
ATOM 808 C CA . LEU A 1 101 ? 11.586 14.663 -12.830 1.00 92.38 101 LEU A CA 1
ATOM 809 C C . LEU A 1 101 ? 10.157 14.319 -12.386 1.00 92.38 101 LEU A C 1
ATOM 811 O O . LEU A 1 101 ? 9.373 15.221 -12.098 1.00 92.38 101 LEU A O 1
ATOM 815 N N . ALA A 1 102 ? 9.804 13.031 -12.309 1.00 91.75 102 ALA A N 1
ATOM 816 C CA . ALA A 1 102 ? 8.439 12.561 -12.055 1.00 91.75 102 ALA A CA 1
ATOM 817 C C . ALA A 1 102 ? 7.704 13.227 -10.866 1.00 91.75 102 ALA A C 1
ATOM 819 O O . ALA A 1 102 ? 6.516 13.513 -11.022 1.00 91.75 102 ALA A O 1
ATOM 820 N N . PRO A 1 103 ? 8.333 13.504 -9.703 1.00 91.19 103 PRO A N 1
ATOM 821 C CA . PRO A 1 103 ? 7.661 14.172 -8.582 1.00 91.19 103 PRO A CA 1
ATOM 822 C C . PRO A 1 103 ? 7.333 15.653 -8.833 1.00 91.19 103 PRO A C 1
ATOM 824 O O . PRO A 1 103 ? 6.491 16.214 -8.136 1.00 91.19 103 PRO A O 1
ATOM 827 N N . HIS A 1 104 ? 7.999 16.287 -9.801 1.00 89.75 104 HIS A N 1
ATOM 828 C CA . HIS A 1 104 ? 7.947 17.732 -10.050 1.00 89.75 104 HIS A CA 1
ATOM 829 C C . HIS A 1 104 ? 7.166 18.104 -11.318 1.00 89.75 104 HIS A C 1
ATOM 831 O O . HIS A 1 104 ? 6.866 19.282 -11.528 1.00 89.75 104 HIS A O 1
ATOM 837 N N . LEU A 1 105 ? 6.816 17.113 -12.142 1.00 91.06 105 LEU A N 1
ATOM 838 C CA . LEU A 1 105 ? 6.028 17.297 -13.357 1.00 91.06 105 LEU A CA 1
ATOM 839 C C . LEU A 1 105 ? 4.541 17.496 -13.032 1.00 91.06 105 LEU A C 1
ATOM 841 O O . LEU A 1 105 ? 3.863 16.617 -12.489 1.00 91.06 105 LEU A O 1
ATOM 845 N N . LYS A 1 106 ? 4.033 18.661 -13.421 1.00 90.19 106 LYS A N 1
ATOM 846 C CA . LYS A 1 106 ? 2.627 19.065 -13.411 1.00 90.19 106 LYS A CA 1
ATOM 847 C C . LYS A 1 106 ? 2.192 19.394 -14.839 1.00 90.19 106 LYS A C 1
ATOM 849 O O . LYS A 1 106 ? 3.027 19.506 -15.731 1.00 90.19 106 LYS A O 1
ATOM 854 N N . VAL A 1 107 ? 0.887 19.531 -15.067 1.00 89.06 107 VAL A N 1
ATOM 855 C CA . VAL A 1 107 ? 0.357 19.822 -16.412 1.00 89.06 107 VAL A CA 1
ATOM 856 C C . VAL A 1 107 ? 0.903 21.157 -16.920 1.00 89.06 107 VAL A C 1
ATOM 858 O O . VAL A 1 107 ? 1.327 21.245 -18.066 1.00 89.06 107 VAL A O 1
ATOM 861 N N . GLU A 1 108 ? 1.022 22.139 -16.030 1.00 90.56 108 GLU A N 1
ATOM 862 C CA . GLU A 1 108 ? 1.372 23.522 -16.353 1.00 90.56 108 GLU A CA 1
ATOM 863 C C . GLU A 1 108 ? 2.867 23.732 -16.637 1.00 90.56 108 GLU A C 1
ATOM 865 O O . GLU A 1 108 ? 3.221 24.630 -17.389 1.00 90.56 108 GLU A O 1
ATOM 870 N N . ASN A 1 109 ? 3.755 22.929 -16.038 1.00 90.69 109 ASN A N 1
ATOM 871 C CA . ASN A 1 109 ? 5.213 23.105 -16.146 1.00 90.69 109 ASN A CA 1
ATOM 872 C C . ASN A 1 109 ? 5.905 22.023 -16.992 1.00 90.69 109 ASN A C 1
ATOM 874 O O . ASN A 1 109 ? 7.134 22.003 -17.072 1.00 90.69 109 ASN A O 1
ATOM 878 N N . SER A 1 110 ? 5.137 21.097 -17.572 1.00 89.00 110 SER A N 1
ATOM 879 C CA . SER A 1 110 ? 5.666 19.879 -18.190 1.00 89.00 110 SER A CA 1
ATOM 880 C C . SER A 1 110 ? 6.587 20.163 -19.378 1.00 89.00 110 SER A C 1
ATOM 882 O O . SER A 1 110 ? 7.739 19.737 -19.360 1.00 89.00 110 SER A O 1
ATOM 884 N N . GLU A 1 111 ? 6.125 20.914 -20.377 1.00 89.31 111 GLU A N 1
ATOM 885 C CA . GLU A 1 111 ? 6.900 21.205 -21.592 1.00 89.31 111 GLU A CA 1
ATOM 886 C C . GLU A 1 111 ? 8.191 21.971 -21.284 1.00 89.31 111 GLU A C 1
ATOM 888 O O . GLU A 1 111 ? 9.277 21.575 -21.712 1.00 89.31 111 GLU A O 1
ATOM 893 N N . GLU A 1 112 ? 8.093 23.022 -20.467 1.00 90.88 112 GLU A N 1
ATOM 894 C CA . GLU A 1 112 ? 9.235 23.858 -20.102 1.00 90.88 112 GLU A CA 1
ATOM 895 C C . GLU A 1 112 ? 10.281 23.076 -19.292 1.00 90.88 112 GLU A C 1
ATOM 897 O O . GLU A 1 112 ? 11.487 23.220 -19.504 1.00 90.88 112 GLU A O 1
ATOM 902 N N . LEU A 1 113 ? 9.843 22.237 -18.347 1.00 90.12 113 LEU A N 1
ATOM 903 C CA . LEU A 1 113 ? 10.749 21.451 -17.512 1.00 90.12 113 LEU A CA 1
ATOM 904 C C . LEU A 1 113 ? 11.421 20.325 -18.306 1.00 90.12 113 LEU A C 1
ATOM 906 O O . LEU A 1 113 ? 12.608 20.074 -18.103 1.00 90.12 113 LEU A O 1
ATOM 910 N N . LEU A 1 114 ? 10.698 19.680 -19.227 1.00 92.44 114 LEU A N 1
ATOM 911 C CA . LEU A 1 114 ? 11.247 18.640 -20.101 1.00 92.44 114 LEU A CA 1
ATOM 912 C C . LEU A 1 114 ? 12.256 19.215 -21.099 1.00 92.44 114 LEU A C 1
ATOM 914 O O . LEU A 1 114 ? 13.342 18.655 -21.254 1.00 92.44 114 LEU A O 1
ATOM 918 N N . ALA A 1 115 ? 11.948 20.357 -21.718 1.00 91.94 115 ALA A N 1
ATOM 919 C CA . ALA A 1 115 ? 12.882 21.056 -22.595 1.00 91.94 115 ALA A CA 1
ATOM 920 C C . ALA A 1 115 ? 14.150 21.483 -21.840 1.00 91.94 115 ALA A C 1
ATOM 922 O O . ALA A 1 115 ? 15.260 21.253 -22.314 1.00 91.94 115 ALA A O 1
ATOM 923 N N . ALA A 1 116 ? 14.001 22.032 -20.631 1.00 90.81 116 ALA A N 1
ATOM 924 C CA . ALA A 1 116 ? 15.134 22.473 -19.824 1.00 90.81 116 ALA A CA 1
ATOM 925 C C . ALA A 1 116 ? 15.983 21.314 -19.270 1.00 90.81 116 ALA A C 1
ATOM 927 O O . ALA A 1 116 ? 17.156 21.528 -18.957 1.00 90.81 116 ALA A O 1
ATOM 928 N N . ALA A 1 117 ? 15.407 20.117 -19.122 1.00 91.75 117 ALA A N 1
ATOM 929 C CA . ALA A 1 117 ? 16.093 18.907 -18.666 1.00 91.75 117 ALA A CA 1
ATOM 930 C C . ALA A 1 117 ? 16.751 18.103 -19.803 1.00 91.75 117 ALA A C 1
ATOM 932 O O . ALA A 1 117 ? 17.500 17.166 -19.521 1.00 91.75 117 ALA A O 1
ATOM 933 N N . ALA A 1 118 ? 16.487 18.447 -21.067 1.00 92.44 118 ALA A N 1
ATOM 934 C CA . ALA A 1 118 ? 17.063 17.759 -22.215 1.00 92.44 118 ALA A CA 1
ATOM 935 C C . ALA A 1 118 ? 18.600 17.798 -22.180 1.00 92.44 118 ALA A C 1
ATOM 937 O O . ALA A 1 118 ? 19.200 18.843 -21.932 1.00 92.44 118 ALA A O 1
ATOM 938 N N . ASN A 1 119 ? 19.227 16.650 -22.449 1.00 90.81 119 ASN A N 1
ATOM 939 C CA . ASN A 1 119 ? 20.677 16.436 -22.482 1.00 90.81 119 ASN A CA 1
ATOM 940 C C . ASN A 1 119 ? 21.418 16.749 -21.168 1.00 90.81 119 ASN A C 1
ATOM 942 O O . ASN A 1 119 ? 22.638 16.891 -21.178 1.00 90.81 119 ASN A O 1
ATOM 946 N N . LYS A 1 120 ? 20.708 16.836 -20.035 1.00 89.69 120 LYS A N 1
ATOM 947 C CA . LYS A 1 120 ? 21.313 17.041 -18.712 1.00 89.69 120 LYS A CA 1
ATOM 948 C C . LYS A 1 120 ? 21.497 15.729 -17.961 1.00 89.69 120 LYS A C 1
ATOM 950 O O . LYS A 1 120 ? 20.691 14.801 -18.055 1.00 89.69 120 LYS A O 1
ATOM 955 N N . SER A 1 121 ? 22.550 15.670 -17.159 1.00 87.44 121 SER A N 1
ATOM 956 C CA . SER A 1 121 ? 22.795 14.592 -16.206 1.00 87.44 121 SER A CA 1
ATOM 957 C C . SER A 1 121 ? 21.781 14.613 -15.058 1.00 87.44 121 SER A C 1
ATOM 959 O O . SER A 1 121 ? 21.169 15.636 -14.746 1.00 87.44 121 SER A O 1
ATOM 961 N N . CYS A 1 122 ? 21.632 13.487 -14.354 1.00 80.06 122 CYS A N 1
ATOM 962 C CA . CYS A 1 122 ? 20.756 13.414 -13.180 1.00 80.06 122 CYS A CA 1
ATOM 963 C C . CYS A 1 122 ? 21.115 14.455 -12.098 1.00 80.06 122 CYS A C 1
ATOM 965 O O . CYS A 1 122 ? 20.218 14.951 -11.420 1.00 80.06 122 CYS A O 1
ATOM 967 N N . ALA A 1 123 ? 22.401 14.795 -11.943 1.00 83.38 123 ALA A N 1
ATOM 968 C CA . ALA A 1 123 ? 22.863 15.796 -10.980 1.00 83.38 123 ALA A CA 1
ATOM 969 C C . ALA A 1 123 ? 22.446 17.216 -11.392 1.00 83.38 123 ALA A C 1
ATOM 971 O O . ALA A 1 123 ? 21.904 17.966 -10.582 1.00 83.38 123 ALA A O 1
ATOM 972 N N . GLU A 1 124 ? 22.621 17.561 -12.666 1.00 88.56 124 GLU A N 1
ATOM 973 C CA . GLU A 1 124 ? 22.192 18.852 -13.216 1.00 88.56 124 GLU A CA 1
ATOM 974 C C . GLU A 1 124 ? 20.666 18.992 -13.207 1.00 88.56 124 GLU A C 1
ATOM 976 O O . GLU A 1 124 ? 20.144 20.071 -12.938 1.00 88.56 124 GLU A O 1
ATOM 981 N N . ILE A 1 125 ? 19.930 17.901 -13.441 1.00 88.12 125 ILE A N 1
ATOM 982 C CA . ILE A 1 125 ? 18.468 17.877 -13.308 1.00 88.12 125 ILE A CA 1
ATOM 983 C C . ILE A 1 125 ? 18.058 18.141 -11.859 1.00 88.12 125 ILE A C 1
ATOM 985 O O . ILE A 1 125 ? 17.155 18.941 -11.620 1.00 88.12 125 ILE A O 1
ATOM 989 N N . ALA A 1 126 ? 18.728 17.520 -10.886 1.00 83.75 126 ALA A N 1
ATOM 990 C CA . ALA A 1 126 ? 18.457 17.777 -9.476 1.00 83.75 126 ALA A CA 1
ATOM 991 C C . ALA A 1 126 ? 18.703 19.253 -9.111 1.00 83.75 126 ALA A C 1
ATOM 993 O O . ALA A 1 126 ? 17.878 19.859 -8.428 1.00 83.75 126 ALA A O 1
ATOM 994 N N . GLN A 1 127 ? 19.783 19.855 -9.618 1.00 85.75 127 GLN A N 1
ATOM 995 C CA . GLN A 1 127 ? 20.070 21.282 -9.434 1.00 85.75 127 GLN A CA 1
ATOM 996 C C . GLN A 1 127 ? 19.023 22.179 -10.104 1.00 85.75 127 GLN A C 1
ATOM 998 O O . GLN A 1 127 ? 18.559 23.141 -9.495 1.00 85.75 127 GLN A O 1
ATOM 1003 N N . LEU A 1 128 ? 18.601 21.849 -11.327 1.00 87.50 128 LEU A N 1
ATOM 1004 C CA . LEU A 1 128 ? 17.566 22.578 -12.061 1.00 87.50 128 LEU A CA 1
ATOM 1005 C C . LEU A 1 128 ? 16.244 22.581 -11.294 1.00 87.50 128 LEU A C 1
ATOM 1007 O O . LEU A 1 128 ? 15.625 23.630 -11.108 1.00 87.50 128 LEU A O 1
ATOM 1011 N N . VAL A 1 129 ? 15.830 21.407 -10.818 1.00 86.62 129 VAL A N 1
ATOM 1012 C CA . VAL A 1 129 ? 14.626 21.248 -10.003 1.00 86.62 129 VAL A CA 1
ATOM 1013 C C . VAL A 1 129 ? 14.752 22.050 -8.707 1.00 86.62 129 VAL A C 1
ATOM 1015 O O . VAL A 1 129 ? 13.830 22.788 -8.364 1.00 86.62 129 VAL A O 1
ATOM 1018 N N . ALA A 1 130 ? 15.893 21.976 -8.017 1.00 84.88 130 ALA A N 1
ATOM 1019 C CA . ALA A 1 130 ? 16.129 22.731 -6.788 1.00 84.88 130 ALA A CA 1
ATOM 1020 C C . ALA A 1 130 ? 16.075 24.254 -7.009 1.00 84.88 130 ALA A C 1
ATOM 1022 O O . ALA A 1 130 ? 15.488 24.971 -6.199 1.00 84.88 130 ALA A O 1
ATOM 1023 N N . ALA A 1 131 ? 16.635 24.747 -8.116 1.00 83.38 131 ALA A N 1
ATOM 1024 C CA . ALA A 1 131 ? 16.628 26.166 -8.459 1.00 83.38 131 ALA A CA 1
ATOM 1025 C C . ALA A 1 131 ? 15.212 26.691 -8.747 1.00 83.38 131 ALA A C 1
ATOM 1027 O O . ALA A 1 131 ? 14.858 27.778 -8.299 1.00 83.38 131 ALA A O 1
ATOM 1028 N N . ARG A 1 132 ? 14.381 25.911 -9.452 1.00 78.62 132 ARG A N 1
ATOM 1029 C CA . ARG A 1 132 ? 13.012 26.310 -9.834 1.00 78.62 132 ARG A CA 1
ATOM 1030 C C . ARG A 1 132 ? 11.971 26.127 -8.733 1.00 78.62 132 ARG A C 1
ATOM 1032 O O . ARG A 1 132 ? 10.942 26.791 -8.752 1.00 78.62 132 ARG A O 1
ATOM 1039 N N . MET A 1 133 ? 12.203 25.200 -7.807 1.00 71.81 133 MET A N 1
ATOM 1040 C CA . MET A 1 133 ? 11.260 24.869 -6.730 1.00 71.81 133 MET A CA 1
ATOM 1041 C C . MET A 1 133 ? 11.547 25.631 -5.427 1.00 71.81 133 MET A C 1
ATOM 1043 O O . MET A 1 133 ? 10.834 25.438 -4.441 1.00 71.81 133 MET A O 1
ATOM 1047 N N . ARG A 1 134 ? 12.569 26.498 -5.396 1.00 63.12 134 ARG A N 1
ATOM 1048 C CA . ARG A 1 134 ? 12.825 27.386 -4.257 1.00 63.12 134 ARG A CA 1
ATOM 1049 C C . ARG A 1 134 ? 11.675 28.409 -4.164 1.00 63.12 134 ARG A C 1
ATOM 1051 O O . ARG A 1 134 ? 11.419 29.093 -5.154 1.00 63.12 134 ARG A O 1
ATOM 1058 N N . PRO A 1 135 ? 10.973 28.548 -3.020 1.00 42.41 135 PRO A N 1
ATOM 1059 C CA . PRO A 1 135 ? 10.033 29.648 -2.849 1.00 42.41 135 PRO A CA 1
ATOM 1060 C C . PRO A 1 135 ? 10.810 30.961 -2.976 1.00 42.41 135 PRO A C 1
ATOM 1062 O O . PRO A 1 135 ? 11.844 31.139 -2.327 1.00 42.41 135 PRO A O 1
ATOM 1065 N N . VAL A 1 136 ? 10.341 31.858 -3.844 1.00 38.59 136 VAL A N 1
ATOM 1066 C CA . VAL A 1 136 ? 10.900 33.205 -3.986 1.00 38.59 136 VAL A CA 1
ATOM 1067 C C . VAL A 1 136 ? 10.634 33.947 -2.678 1.00 38.59 136 VAL A C 1
ATOM 1069 O O . VAL A 1 136 ? 9.573 34.529 -2.480 1.00 38.59 136 VAL A O 1
ATOM 1072 N N . VAL A 1 137 ? 11.593 33.907 -1.756 1.00 40.69 137 VAL A N 1
ATOM 1073 C CA . VAL A 1 137 ? 11.691 34.916 -0.704 1.00 40.69 137 VAL A CA 1
ATOM 1074 C C . VAL A 1 137 ? 12.146 36.179 -1.424 1.00 40.69 137 VAL A C 1
ATOM 1076 O O . VAL A 1 137 ? 13.284 36.244 -1.888 1.00 40.69 137 VAL A O 1
ATOM 1079 N N . GLN A 1 138 ? 11.239 37.141 -1.594 1.00 33.97 138 GLN A N 1
ATOM 1080 C CA . GLN A 1 138 ? 11.585 38.462 -2.108 1.00 33.97 138 GLN A CA 1
ATOM 1081 C C . GLN A 1 138 ? 12.612 39.078 -1.156 1.00 33.97 138 GLN A C 1
ATOM 1083 O O . GLN A 1 138 ? 12.277 39.491 -0.049 1.00 33.97 138 GLN A O 1
ATOM 1088 N N . LYS A 1 139 ? 13.884 39.081 -1.557 1.00 32.75 139 LYS A N 1
ATOM 1089 C CA . LYS A 1 139 ? 14.916 39.850 -0.871 1.00 32.75 139 LYS A CA 1
ATOM 1090 C C . LYS A 1 139 ? 14.902 41.254 -1.453 1.00 32.75 139 LYS A C 1
ATOM 1092 O O . LYS A 1 139 ? 15.343 41.465 -2.577 1.00 32.75 139 LYS A O 1
ATOM 1097 N N . SER A 1 140 ? 14.360 42.174 -0.666 1.00 30.14 140 SER A N 1
ATOM 1098 C CA . SER A 1 140 ? 14.595 43.609 -0.763 1.00 30.14 140 SER A CA 1
ATOM 1099 C C . SER A 1 140 ? 16.099 43.900 -0.752 1.00 30.14 140 SER A C 1
ATOM 1101 O O . SER A 1 140 ? 16.849 43.316 0.034 1.00 30.14 140 SER A O 1
ATOM 1103 N N . GLU A 1 141 ? 16.502 44.771 -1.668 1.00 34.97 141 GLU A N 1
ATOM 1104 C CA . GLU A 1 141 ? 17.871 45.179 -1.971 1.00 34.97 141 GLU A CA 1
ATOM 1105 C C . GLU A 1 141 ? 18.589 45.816 -0.775 1.00 34.97 141 GLU A C 1
ATOM 1107 O O . GLU A 1 141 ? 17.996 46.549 0.015 1.00 34.97 141 GLU A O 1
ATOM 1112 N N . CYS A 1 142 ? 19.897 45.572 -0.693 1.00 27.06 142 CYS A N 1
ATOM 1113 C CA . CYS A 1 142 ? 20.848 46.499 -0.092 1.00 27.06 142 CYS A CA 1
ATOM 1114 C C . CYS A 1 142 ? 22.206 46.341 -0.805 1.00 27.06 142 CYS A C 1
ATOM 1116 O O . CYS A 1 142 ? 22.856 45.298 -0.715 1.00 27.06 142 CYS A O 1
ATOM 1118 N N . GLU A 1 143 ? 22.554 47.375 -1.572 1.00 28.83 143 GLU A N 1
ATOM 1119 C CA . GLU A 1 143 ? 23.870 47.772 -2.106 1.00 28.83 143 GLU A CA 1
ATOM 1120 C C . GLU A 1 143 ? 24.976 47.680 -1.028 1.00 28.83 143 GLU A C 1
ATOM 1122 O O . GLU A 1 143 ? 24.704 47.978 0.128 1.00 28.83 143 GLU A O 1
ATOM 1127 N N . THR A 1 144 ? 26.252 47.312 -1.221 1.00 28.20 144 THR A N 1
ATOM 1128 C CA . THR A 1 144 ? 27.344 47.566 -2.211 1.00 28.20 144 THR A CA 1
ATOM 1129 C C . THR A 1 144 ? 28.628 46.860 -1.650 1.00 28.20 144 THR A C 1
ATOM 1131 O O . THR A 1 144 ? 28.522 46.284 -0.564 1.00 28.20 144 THR A O 1
ATOM 1134 N N . PRO A 1 145 ? 29.886 46.978 -2.168 1.00 39.00 145 PRO A N 1
ATOM 1135 C CA . PRO A 1 145 ? 30.467 47.139 -3.522 1.00 39.00 145 PRO A CA 1
ATOM 1136 C C . PRO A 1 145 ? 31.579 46.056 -3.823 1.00 39.00 145 PRO A C 1
ATOM 1138 O O . PRO A 1 145 ? 31.725 45.109 -3.048 1.00 39.00 145 PRO A O 1
ATOM 1141 N N . PRO A 1 146 ? 32.353 46.118 -4.942 1.00 42.56 146 PRO A N 1
ATOM 1142 C CA . PRO A 1 146 ? 32.998 44.949 -5.565 1.00 42.56 146 PRO A CA 1
ATOM 1143 C C . PRO A 1 146 ? 34.507 44.805 -5.288 1.00 42.56 146 PRO A C 1
ATOM 1145 O O . PRO A 1 146 ? 35.208 45.800 -5.107 1.00 42.56 146 PRO A O 1
ATOM 1148 N N . VAL A 1 147 ? 35.047 43.579 -5.394 1.00 27.75 147 VAL A N 1
ATOM 1149 C CA . VAL A 1 147 ? 36.503 43.348 -5.507 1.00 27.75 147 VAL A CA 1
ATOM 1150 C C . VAL A 1 147 ? 36.841 42.255 -6.538 1.00 27.75 147 VAL A C 1
ATOM 1152 O O . VAL A 1 147 ? 36.674 41.067 -6.297 1.00 27.75 147 VAL A O 1
ATOM 1155 N N . LYS A 1 148 ? 37.295 42.756 -7.694 1.00 28.95 148 LYS A N 1
ATOM 1156 C CA . LYS A 1 148 ? 38.325 42.319 -8.664 1.00 28.95 148 LYS A CA 1
ATOM 1157 C C . LYS A 1 148 ? 38.656 40.828 -8.869 1.00 28.95 148 LYS A C 1
ATOM 1159 O O . LYS A 1 148 ? 39.145 40.135 -7.987 1.00 28.95 148 LYS A O 1
ATOM 1164 N N . GLU A 1 149 ? 38.547 40.449 -10.143 1.00 33.06 149 GLU A N 1
ATOM 1165 C CA . GLU A 1 149 ? 39.193 39.320 -10.818 1.00 33.06 149 GLU A CA 1
ATOM 1166 C C . GLU A 1 149 ? 40.726 39.356 -10.712 1.00 33.06 149 GLU A C 1
ATOM 1168 O O . GLU A 1 149 ? 41.317 40.420 -10.879 1.00 33.06 149 GLU A O 1
ATOM 1173 N N . THR A 1 150 ? 41.353 38.180 -10.606 1.00 27.44 150 THR A N 1
ATOM 1174 C CA . THR A 1 150 ? 42.514 37.795 -11.429 1.00 27.44 150 THR A CA 1
ATOM 1175 C C . THR A 1 150 ? 42.637 36.265 -11.507 1.00 27.44 150 THR A C 1
ATOM 1177 O O . THR A 1 150 ? 42.719 35.562 -10.507 1.00 27.44 150 THR A O 1
ATOM 1180 N N . SER A 1 151 ? 42.668 35.742 -12.733 1.00 28.42 151 SER A N 1
ATOM 1181 C CA . SER A 1 151 ? 43.394 34.515 -13.112 1.00 28.42 151 SER A CA 1
ATOM 1182 C C . SER A 1 151 ? 44.747 34.963 -13.704 1.00 28.42 151 SER A C 1
ATOM 1184 O O . SER A 1 151 ? 44.807 36.101 -14.181 1.00 28.42 151 SER A O 1
ATOM 1186 N N . PRO A 1 152 ? 45.832 34.152 -13.700 1.00 36.97 152 PRO A N 1
ATOM 1187 C CA . PRO A 1 152 ? 45.929 33.068 -14.689 1.00 36.97 152 PRO A CA 1
ATOM 1188 C C . PRO A 1 152 ? 46.750 31.810 -14.301 1.00 36.97 152 PRO A C 1
ATOM 1190 O O . PRO A 1 152 ? 47.690 31.855 -13.519 1.00 36.97 152 PRO A O 1
ATOM 1193 N N . SER A 1 153 ? 46.457 30.733 -15.044 1.00 26.80 153 SER A N 1
ATOM 1194 C CA . SER A 1 153 ? 47.423 29.819 -15.690 1.00 26.80 153 SER A CA 1
ATOM 1195 C C . SER A 1 153 ? 48.059 28.635 -14.923 1.00 26.80 153 SER A C 1
ATOM 1197 O O . SER A 1 153 ? 48.938 28.806 -14.092 1.00 26.80 153 SER A O 1
ATOM 1199 N N . HIS A 1 154 ? 47.724 27.438 -15.440 1.00 25.89 154 HIS A N 1
ATOM 1200 C CA . HIS A 1 154 ? 48.529 26.208 -15.610 1.00 25.89 154 HIS A CA 1
ATOM 1201 C C . HIS A 1 154 ? 49.091 25.469 -14.375 1.00 25.89 154 HIS A C 1
ATOM 1203 O O . HIS A 1 154 ? 50.045 25.922 -13.761 1.00 25.89 154 HIS A O 1
ATOM 1209 N N . ALA A 1 155 ? 48.625 24.226 -14.150 1.00 25.97 155 ALA A N 1
ATOM 1210 C CA . ALA A 1 155 ? 49.422 22.992 -14.336 1.00 25.97 155 ALA A CA 1
ATOM 1211 C C . ALA A 1 155 ? 48.732 21.729 -13.754 1.00 25.97 155 ALA A C 1
ATOM 1213 O O . ALA A 1 155 ? 48.377 21.662 -12.585 1.00 25.97 155 ALA A O 1
ATOM 1214 N N . THR A 1 156 ? 48.561 20.738 -14.632 1.00 23.78 156 THR A N 1
ATOM 1215 C CA . THR A 1 156 ? 48.699 19.273 -14.462 1.00 23.78 156 THR A CA 1
ATOM 1216 C C . THR A 1 156 ? 48.615 18.602 -13.074 1.00 23.78 156 THR A C 1
ATOM 1218 O O . THR A 1 156 ? 49.496 18.755 -12.240 1.00 23.78 156 THR A O 1
ATOM 1221 N N . TRP A 1 157 ? 47.606 17.723 -12.960 1.00 29.61 157 TRP A N 1
ATOM 1222 C CA . TRP A 1 157 ? 47.520 16.406 -12.291 1.00 29.61 157 TRP A CA 1
ATOM 1223 C C . TRP A 1 157 ? 48.455 16.062 -11.116 1.00 29.61 157 TRP A C 1
ATOM 1225 O O . TRP A 1 157 ? 49.643 15.873 -11.328 1.00 29.61 157 TRP A O 1
ATOM 1235 N N . HIS A 1 158 ? 47.870 15.732 -9.952 1.00 26.45 158 HIS A N 1
ATOM 1236 C CA . HIS A 1 158 ? 48.120 14.460 -9.245 1.00 26.45 158 HIS A CA 1
ATOM 1237 C C . HIS A 1 158 ? 47.026 14.145 -8.201 1.00 26.45 158 HIS A C 1
ATOM 1239 O O . HIS A 1 158 ? 46.563 15.004 -7.459 1.00 26.45 158 HIS A O 1
ATOM 1245 N N . VAL A 1 159 ? 46.619 12.873 -8.171 1.00 32.78 159 VAL A N 1
ATOM 1246 C CA . VAL A 1 159 ? 45.704 12.245 -7.206 1.00 32.78 159 VAL A CA 1
ATOM 1247 C C . VAL A 1 159 ? 46.438 11.964 -5.895 1.00 32.78 159 VAL A C 1
ATOM 1249 O O . VAL A 1 159 ? 47.427 11.233 -5.918 1.00 32.78 159 VAL A O 1
ATOM 1252 N N . SER A 1 160 ? 45.919 12.454 -4.762 1.00 28.23 160 SER A N 1
ATOM 1253 C CA . SER A 1 160 ? 45.844 11.710 -3.487 1.00 28.23 160 SER A CA 1
ATOM 1254 C C . SER A 1 160 ? 45.113 12.483 -2.383 1.00 28.23 160 SER A C 1
ATOM 1256 O O . SER A 1 160 ? 45.479 13.601 -2.055 1.00 28.23 160 SER A O 1
ATOM 1258 N N . GLY A 1 161 ? 44.097 11.816 -1.824 1.00 30.47 161 GLY A N 1
ATOM 1259 C CA . GLY A 1 161 ? 43.643 11.835 -0.428 1.00 30.47 161 GLY A CA 1
ATOM 1260 C C . GLY A 1 161 ? 43.582 13.149 0.354 1.00 30.47 161 GLY A C 1
ATOM 1261 O O . GLY A 1 161 ? 44.602 13.603 0.850 1.00 30.47 161 GLY A O 1
ATOM 1262 N N . GLN A 1 162 ? 42.356 13.620 0.608 1.00 31.23 162 GLN A N 1
ATOM 1263 C CA . GLN A 1 162 ? 41.761 13.899 1.933 1.00 31.23 162 GLN A CA 1
ATOM 1264 C C . GLN A 1 162 ? 40.632 14.928 1.774 1.00 31.23 162 GLN A C 1
ATOM 1266 O O . GLN A 1 162 ? 40.865 16.102 1.509 1.00 31.23 162 GLN A O 1
ATOM 1271 N N . GLU A 1 163 ? 39.390 14.467 1.933 1.00 33.34 163 GLU A N 1
ATOM 1272 C CA . GLU A 1 163 ? 38.205 15.321 2.021 1.00 33.34 163 GLU A CA 1
ATOM 1273 C C . GLU A 1 163 ? 38.205 16.041 3.377 1.00 33.34 163 GLU A C 1
ATOM 1275 O O . GLU A 1 163 ? 37.871 15.458 4.408 1.00 33.34 163 GLU A O 1
ATOM 1280 N N . SER A 1 164 ? 38.576 17.320 3.387 1.00 33.25 164 SER A N 1
ATOM 1281 C CA . SER A 1 164 ? 38.231 18.241 4.466 1.00 33.25 164 SER A CA 1
ATOM 1282 C C . SER A 1 164 ? 36.994 19.033 4.046 1.00 33.25 164 SER A C 1
ATOM 1284 O O . SER A 1 164 ? 37.005 19.834 3.113 1.00 33.25 164 SER A O 1
ATOM 1286 N N . ALA A 1 165 ? 35.883 18.757 4.727 1.00 32.78 165 ALA A N 1
ATOM 1287 C CA . ALA A 1 165 ? 34.639 19.491 4.578 1.00 32.78 165 ALA A CA 1
ATOM 1288 C C . ALA A 1 165 ? 34.854 20.961 4.973 1.00 32.78 165 ALA A C 1
ATOM 1290 O O . ALA A 1 165 ? 35.162 21.266 6.126 1.00 32.78 165 ALA A O 1
ATOM 1291 N N . GLY A 1 166 ? 34.698 21.871 4.011 1.00 33.59 166 GLY A N 1
ATOM 1292 C CA . GLY A 1 166 ? 34.694 23.307 4.267 1.00 33.59 166 GLY A CA 1
ATOM 1293 C C . GLY A 1 166 ? 33.451 23.750 5.059 1.00 33.59 166 GLY A C 1
A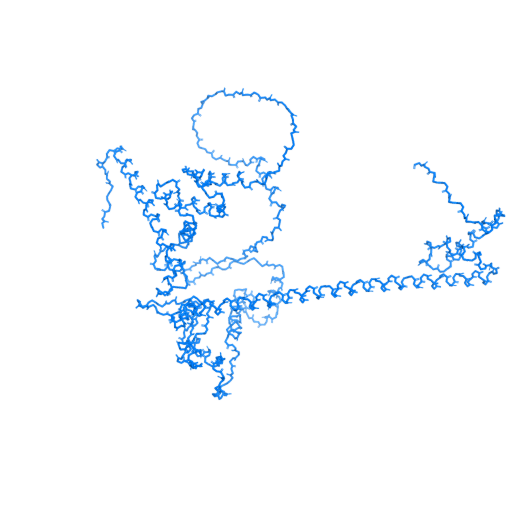TOM 1294 O O . GLY A 1 166 ? 32.407 23.090 5.005 1.00 33.59 166 GLY A O 1
ATOM 1295 N N . PRO A 1 167 ? 33.522 24.891 5.768 1.00 41.59 167 PRO A N 1
ATOM 1296 C CA . PRO A 1 167 ? 32.456 25.392 6.644 1.00 41.59 167 PRO A CA 1
ATOM 1297 C C . PRO A 1 167 ? 31.153 25.783 5.916 1.00 41.59 167 PRO A C 1
ATOM 1299 O O . PRO A 1 167 ? 30.145 26.051 6.565 1.00 41.59 167 PRO A O 1
ATOM 1302 N N . GLU A 1 168 ? 31.115 25.739 4.581 1.00 39.44 168 GLU A N 1
ATOM 1303 C CA . GLU A 1 168 ? 29.905 25.965 3.776 1.00 39.44 168 GLU A CA 1
ATOM 1304 C C . GLU A 1 168 ? 28.906 24.790 3.828 1.00 39.44 168 GLU A C 1
ATOM 1306 O O . GLU A 1 168 ? 27.705 24.986 3.630 1.00 39.44 168 GLU A O 1
ATOM 1311 N N . ALA A 1 169 ? 29.355 23.579 4.188 1.00 34.38 169 ALA A N 1
ATOM 1312 C CA . ALA A 1 169 ? 28.483 22.408 4.338 1.00 34.38 169 ALA A CA 1
ATOM 1313 C C . ALA A 1 169 ? 27.597 22.461 5.602 1.00 34.38 169 ALA A C 1
ATOM 1315 O O . ALA A 1 169 ? 26.556 21.802 5.663 1.00 34.38 169 ALA A O 1
ATOM 1316 N N . LEU A 1 170 ? 27.964 23.272 6.601 1.00 33.84 170 LEU A N 1
ATOM 1317 C CA . LEU A 1 170 ? 27.216 23.402 7.858 1.00 33.84 170 LEU A CA 1
ATOM 1318 C C . LEU A 1 170 ? 26.026 24.371 7.752 1.00 33.84 170 LEU A C 1
ATOM 1320 O O . LEU A 1 170 ? 25.032 24.190 8.455 1.00 33.84 170 LEU A O 1
ATOM 1324 N N . ALA A 1 171 ? 26.056 25.328 6.819 1.00 33.12 171 ALA A N 1
ATOM 1325 C CA . ALA A 1 171 ? 24.921 26.219 6.563 1.00 33.12 171 ALA A CA 1
ATOM 1326 C C . ALA A 1 171 ? 23.758 25.508 5.836 1.00 33.12 171 ALA A C 1
ATOM 1328 O O . ALA A 1 171 ? 22.598 25.888 5.994 1.00 33.12 171 ALA A O 1
ATOM 1329 N N . PHE A 1 172 ? 24.046 24.432 5.089 1.00 33.28 172 PHE A N 1
ATOM 1330 C CA . PHE A 1 172 ? 23.037 23.639 4.375 1.00 33.28 172 PHE A CA 1
ATOM 1331 C C . PHE A 1 172 ? 22.216 22.727 5.308 1.00 33.28 172 PHE A C 1
ATOM 1333 O O . PHE A 1 172 ? 21.067 22.407 5.011 1.00 33.28 172 PHE A O 1
ATOM 1340 N N . ILE A 1 173 ? 22.772 22.340 6.463 1.00 35.19 173 ILE A N 1
ATOM 1341 C CA . ILE A 1 173 ? 22.097 21.463 7.436 1.00 35.19 173 ILE A CA 1
ATOM 1342 C C . ILE A 1 173 ? 21.126 22.255 8.334 1.00 35.19 173 ILE A C 1
ATOM 1344 O O . ILE A 1 173 ? 20.105 21.713 8.753 1.00 35.19 173 ILE A O 1
ATOM 1348 N N . ALA A 1 174 ? 21.378 23.547 8.570 1.00 32.97 174 ALA A N 1
ATOM 1349 C CA . ALA A 1 174 ? 20.570 24.367 9.478 1.00 32.97 174 ALA A CA 1
ATOM 1350 C C . ALA A 1 174 ? 19.219 24.834 8.892 1.00 32.97 174 ALA A C 1
ATOM 1352 O O . ALA A 1 174 ? 18.283 25.080 9.644 1.00 32.97 174 ALA A O 1
ATOM 1353 N N . PHE A 1 175 ? 19.068 24.922 7.564 1.00 33.56 175 PHE A N 1
ATOM 1354 C CA . PHE A 1 175 ? 17.846 25.466 6.940 1.00 33.56 175 PHE A CA 1
ATOM 1355 C C . PHE A 1 175 ? 16.763 24.409 6.639 1.00 33.56 175 PHE A C 1
ATOM 1357 O O . PHE A 1 175 ? 15.631 24.744 6.300 1.00 33.56 175 PHE A O 1
ATOM 1364 N N . ALA A 1 176 ? 17.076 23.116 6.775 1.00 36.88 176 ALA A N 1
ATOM 1365 C CA . ALA A 1 176 ? 16.144 22.025 6.475 1.00 36.88 176 ALA A CA 1
ATOM 1366 C C . ALA A 1 176 ? 15.220 21.636 7.651 1.00 36.88 176 ALA A C 1
ATOM 1368 O O . ALA A 1 176 ? 14.435 20.697 7.514 1.00 36.88 176 ALA A O 1
ATOM 1369 N N . GLN A 1 177 ? 15.303 22.314 8.803 1.00 41.16 177 GLN A N 1
ATOM 1370 C CA . GLN A 1 177 ? 14.553 21.933 10.009 1.00 41.16 177 GLN A CA 1
ATOM 1371 C C . GLN A 1 177 ? 13.213 22.664 10.212 1.00 41.16 177 GLN A C 1
ATOM 1373 O O . GLN A 1 177 ? 12.400 22.189 11.001 1.00 41.16 177 GLN A O 1
ATOM 1378 N N . GLU A 1 178 ? 12.898 23.717 9.452 1.00 35.94 178 GLU A N 1
ATOM 1379 C CA . GLU A 1 178 ? 11.704 24.551 9.710 1.00 35.94 178 GLU A CA 1
ATOM 1380 C C . GLU A 1 178 ? 10.460 24.178 8.872 1.00 35.94 178 GLU A C 1
ATOM 1382 O O . GLU A 1 178 ? 9.603 25.002 8.561 1.00 35.94 178 GLU A O 1
ATOM 1387 N N . SER A 1 179 ? 10.332 22.909 8.483 1.00 43.66 179 SER A N 1
ATOM 1388 C CA . SER A 1 179 ? 9.063 22.362 7.987 1.00 43.66 179 SER A CA 1
ATOM 1389 C C . SER A 1 179 ? 8.937 20.911 8.427 1.00 43.66 179 SER A C 1
ATOM 1391 O O . SER A 1 179 ? 9.053 19.964 7.648 1.00 43.66 179 SER A O 1
ATOM 1393 N N . ALA A 1 180 ? 8.748 20.732 9.733 1.00 40.03 180 ALA A N 1
ATOM 1394 C CA . ALA A 1 180 ? 8.488 19.436 10.336 1.00 40.03 180 ALA A CA 1
ATOM 1395 C C . ALA A 1 180 ? 7.059 18.966 10.007 1.00 40.03 180 ALA A C 1
ATOM 1397 O O . ALA A 1 180 ? 6.185 18.883 10.868 1.00 40.03 180 ALA A O 1
ATOM 1398 N N . ALA A 1 181 ? 6.823 18.592 8.748 1.00 44.38 181 ALA A N 1
ATOM 1399 C CA . ALA A 1 181 ? 5.904 17.492 8.493 1.00 44.38 181 ALA A CA 1
ATOM 1400 C C . ALA A 1 181 ? 6.461 16.267 9.246 1.00 44.38 181 ALA A C 1
ATOM 1402 O O . ALA A 1 181 ? 7.674 16.040 9.185 1.00 44.38 181 ALA A O 1
ATOM 1403 N N . PRO A 1 182 ? 5.645 15.488 9.983 1.00 39.28 182 PRO A N 1
ATOM 1404 C CA . PRO A 1 182 ? 6.156 14.345 10.727 1.00 39.28 182 PRO A CA 1
ATOM 1405 C C . PRO A 1 182 ? 6.856 13.399 9.751 1.00 39.28 182 PRO A C 1
ATOM 1407 O O . PRO A 1 182 ? 6.216 12.799 8.883 1.00 39.28 182 PRO A O 1
ATOM 1410 N N . LEU A 1 183 ? 8.187 13.312 9.867 1.00 50.69 183 LEU A N 1
ATOM 1411 C CA . LEU A 1 183 ? 8.990 12.388 9.079 1.00 50.69 183 LEU A CA 1
ATOM 1412 C C . LEU A 1 183 ? 8.382 10.992 9.257 1.00 50.69 183 LEU A C 1
ATOM 1414 O O . LEU A 1 183 ? 8.083 10.604 10.393 1.00 50.69 183 LEU A O 1
ATOM 1418 N N . PRO A 1 184 ? 8.178 10.230 8.166 1.00 50.75 184 PRO A N 1
ATOM 1419 C CA . PRO A 1 184 ? 7.672 8.874 8.285 1.00 50.75 184 PRO A CA 1
ATOM 1420 C C . PRO A 1 184 ? 8.571 8.109 9.265 1.00 50.75 184 PRO A C 1
ATOM 1422 O O . PRO A 1 184 ? 9.797 8.266 9.206 1.00 50.75 184 PRO A O 1
ATOM 1425 N N . PRO A 1 185 ? 7.998 7.311 10.185 1.00 60.03 185 PRO A N 1
ATOM 1426 C CA . PRO A 1 185 ? 8.779 6.645 11.215 1.00 60.03 185 PRO A CA 1
ATOM 1427 C C . PRO A 1 185 ? 9.897 5.839 10.550 1.00 60.03 185 PRO A C 1
ATOM 1429 O O . PRO A 1 185 ? 9.638 4.962 9.719 1.00 60.03 185 PRO A O 1
ATOM 1432 N N . LYS A 1 186 ? 11.152 6.167 10.884 1.00 72.94 186 LYS A N 1
ATOM 1433 C CA . LYS A 1 186 ? 12.320 5.433 10.388 1.00 72.94 186 LYS A CA 1
ATOM 1434 C C . LYS A 1 186 ? 12.136 3.960 10.754 1.00 72.94 186 LYS A C 1
ATOM 1436 O O . LYS A 1 186 ? 11.828 3.637 11.900 1.00 72.94 186 LYS A O 1
ATOM 1441 N N . LYS A 1 187 ? 12.300 3.058 9.784 1.00 80.50 187 LYS A N 1
ATOM 1442 C CA . LYS A 1 187 ? 12.258 1.612 10.042 1.00 80.50 187 LYS A CA 1
ATOM 1443 C C . LYS A 1 187 ? 13.392 1.266 11.016 1.00 80.50 187 LYS A C 1
ATOM 1445 O O . LYS A 1 187 ? 14.543 1.564 10.724 1.00 80.50 187 LYS A O 1
ATOM 1450 N N . ARG A 1 188 ? 13.064 0.656 12.160 1.00 83.94 188 ARG A N 1
ATOM 1451 C CA . ARG A 1 188 ? 14.010 0.332 13.253 1.00 83.94 188 ARG A CA 1
ATOM 1452 C C . ARG A 1 188 ? 14.516 -1.116 13.225 1.00 83.94 188 ARG A C 1
ATOM 1454 O O . ARG A 1 188 ? 15.048 -1.596 14.219 1.00 83.94 188 ARG A O 1
ATOM 1461 N N . GLY A 1 189 ? 14.305 -1.823 12.115 1.00 85.94 189 GLY A N 1
ATOM 1462 C CA . GLY A 1 189 ? 14.665 -3.229 11.970 1.00 85.94 189 GLY A CA 1
ATOM 1463 C C . GLY A 1 189 ? 15.180 -3.554 10.574 1.00 85.94 189 GLY A C 1
ATOM 1464 O O . GLY A 1 189 ? 14.648 -3.042 9.584 1.00 85.94 189 GLY A O 1
ATOM 1465 N N . VAL A 1 190 ? 16.204 -4.403 10.513 1.00 87.00 190 VAL A N 1
ATOM 1466 C CA . VAL A 1 190 ? 16.803 -4.921 9.278 1.00 87.00 190 VAL A CA 1
ATOM 1467 C C . VAL A 1 190 ? 16.919 -6.437 9.399 1.00 87.00 190 VAL A C 1
ATOM 1469 O O . VAL A 1 190 ? 17.310 -6.944 10.447 1.00 87.00 190 VAL A O 1
ATOM 1472 N N . ILE A 1 191 ? 16.561 -7.142 8.326 1.00 88.56 191 ILE A N 1
ATOM 1473 C CA . ILE A 1 191 ? 16.788 -8.581 8.183 1.00 88.56 191 ILE A CA 1
ATOM 1474 C C . ILE A 1 191 ? 17.861 -8.752 7.111 1.00 88.56 191 ILE A C 1
ATOM 1476 O O . ILE A 1 191 ? 17.667 -8.303 5.977 1.00 88.56 191 ILE A O 1
ATOM 1480 N N . SER A 1 192 ? 18.980 -9.366 7.474 1.00 87.38 192 SER A N 1
ATOM 1481 C CA . SER A 1 192 ? 20.093 -9.692 6.580 1.00 87.38 192 SER A CA 1
ATOM 1482 C C . SER A 1 192 ? 20.223 -11.204 6.407 1.00 87.38 192 SER A C 1
ATOM 1484 O O . SER A 1 192 ? 19.796 -11.994 7.249 1.00 87.38 192 SER A O 1
ATOM 1486 N N . LEU A 1 193 ? 20.782 -11.617 5.271 1.00 85.69 193 LEU A N 1
ATOM 1487 C CA . LEU A 1 193 ? 21.124 -13.017 5.032 1.00 85.69 193 LEU A CA 1
ATOM 1488 C C . LEU A 1 193 ? 22.348 -13.377 5.885 1.00 85.69 193 LEU A C 1
ATOM 1490 O O . LEU A 1 193 ? 23.338 -12.646 5.846 1.00 85.69 193 LEU A O 1
ATOM 1494 N N . GLY A 1 194 ? 22.252 -14.462 6.654 1.00 81.81 194 GLY A N 1
ATOM 1495 C CA . GLY A 1 194 ? 23.363 -15.061 7.395 1.00 81.81 194 GLY A CA 1
ATOM 1496 C C . GLY A 1 194 ? 23.992 -16.221 6.617 1.00 81.81 194 GLY A C 1
ATOM 1497 O O . GLY A 1 194 ? 24.060 -16.188 5.385 1.00 81.81 194 GLY A O 1
ATOM 1498 N N . ALA A 1 195 ? 24.434 -17.264 7.329 1.00 83.69 195 ALA A N 1
ATOM 1499 C CA . ALA A 1 195 ? 24.836 -18.534 6.722 1.00 83.69 195 ALA A CA 1
ATOM 1500 C C . ALA A 1 195 ? 23.665 -19.176 5.933 1.00 83.69 195 ALA A C 1
ATOM 1502 O O . ALA A 1 195 ? 22.514 -18.763 6.096 1.00 83.69 195 ALA A O 1
ATOM 1503 N N . PRO A 1 196 ? 23.903 -20.168 5.050 1.00 83.44 196 PRO A N 1
ATOM 1504 C CA . PRO A 1 196 ? 22.827 -20.811 4.293 1.00 83.44 196 PRO A CA 1
ATOM 1505 C C . PRO A 1 196 ? 21.701 -21.334 5.205 1.00 83.44 196 PRO A C 1
ATOM 1507 O O . PRO A 1 196 ? 21.905 -22.265 5.973 1.00 83.44 196 PRO A O 1
ATOM 1510 N N . GLY A 1 197 ? 20.508 -20.736 5.104 1.00 84.81 197 GLY A N 1
ATOM 1511 C CA . GLY A 1 197 ? 19.342 -21.069 5.938 1.00 84.81 197 GLY A CA 1
ATOM 1512 C C . GLY A 1 197 ? 19.166 -20.203 7.192 1.00 84.81 197 GLY A C 1
ATOM 1513 O O . GLY A 1 197 ? 18.135 -20.306 7.852 1.00 84.81 197 GLY A O 1
ATOM 1514 N N . GLU A 1 198 ? 20.113 -19.314 7.489 1.00 86.88 198 GLU A N 1
ATOM 1515 C CA . GLU A 1 198 ? 20.068 -18.408 8.634 1.00 86.88 198 GLU A CA 1
ATOM 1516 C C . GLU A 1 198 ? 19.756 -16.969 8.209 1.00 86.88 198 GLU A C 1
ATOM 1518 O O . GLU A 1 198 ? 20.202 -16.461 7.173 1.00 86.88 198 GLU A O 1
ATOM 1523 N N . HIS A 1 199 ? 18.988 -16.282 9.050 1.00 88.94 199 HIS A N 1
ATOM 1524 C CA . HIS A 1 199 ? 18.612 -14.889 8.858 1.00 88.94 199 HIS A CA 1
ATOM 1525 C C . HIS A 1 199 ? 18.946 -14.104 10.127 1.00 88.94 199 HIS A C 1
ATOM 1527 O O . HIS A 1 199 ? 18.418 -14.403 11.197 1.00 88.94 199 HIS A O 1
ATOM 1533 N N . GLU A 1 200 ? 19.806 -13.089 10.011 1.00 89.25 200 GLU A N 1
ATOM 1534 C CA . GLU A 1 200 ? 20.118 -12.191 11.126 1.00 89.25 200 GLU A CA 1
ATOM 1535 C C . GLU A 1 200 ? 19.049 -11.097 11.191 1.00 89.25 200 GLU A C 1
ATOM 1537 O O . GLU A 1 200 ? 18.796 -10.389 10.210 1.00 89.25 200 GLU A O 1
ATOM 1542 N N . VAL A 1 201 ? 18.423 -10.944 12.357 1.00 89.56 201 VAL A N 1
ATOM 1543 C CA . VAL A 1 201 ? 17.445 -9.886 12.620 1.00 89.56 201 VAL A CA 1
ATOM 1544 C C . VAL A 1 201 ? 18.066 -8.875 13.577 1.00 89.56 201 VAL A C 1
ATOM 1546 O O . VAL A 1 201 ? 18.286 -9.170 14.749 1.00 89.56 201 VAL A O 1
ATOM 1549 N N . ARG A 1 202 ? 18.311 -7.653 13.096 1.00 89.62 202 ARG A N 1
ATOM 1550 C CA . ARG A 1 202 ? 18.806 -6.541 13.918 1.00 89.62 202 ARG A CA 1
ATOM 1551 C C . ARG A 1 202 ? 17.678 -5.559 14.198 1.00 89.62 202 ARG A C 1
ATOM 1553 O O . ARG A 1 202 ? 17.109 -4.996 13.263 1.00 89.62 202 ARG A O 1
ATOM 1560 N N . LEU A 1 203 ? 17.374 -5.335 15.476 1.00 90.06 203 LEU A N 1
ATOM 1561 C CA . LEU A 1 203 ? 16.301 -4.448 15.934 1.00 90.06 203 LEU A CA 1
ATOM 1562 C C . LEU A 1 203 ? 16.845 -3.373 16.878 1.00 90.06 203 LEU A C 1
ATOM 1564 O O . LEU A 1 203 ? 17.669 -3.655 17.744 1.00 90.06 203 LEU A O 1
ATOM 1568 N N . THR A 1 204 ? 16.335 -2.150 16.753 1.00 90.25 204 THR A N 1
ATOM 1569 C CA . THR A 1 204 ? 16.565 -1.069 17.720 1.00 90.25 204 THR A CA 1
ATOM 1570 C C . THR A 1 204 ? 15.297 -0.829 18.536 1.00 90.25 204 THR A C 1
ATOM 1572 O O . THR A 1 204 ? 14.328 -0.229 18.053 1.00 90.25 204 THR A O 1
ATOM 1575 N N . LEU A 1 205 ? 15.307 -1.306 19.781 1.00 90.06 205 LEU A N 1
ATOM 1576 C CA . LEU A 1 205 ? 14.189 -1.177 20.715 1.00 90.06 205 LEU A CA 1
ATOM 1577 C C . LEU A 1 205 ? 14.154 0.217 21.356 1.00 90.06 205 LEU A C 1
ATOM 1579 O O . LEU A 1 205 ? 15.197 0.797 21.658 1.00 90.06 205 LEU A O 1
ATOM 1583 N N . THR A 1 206 ? 12.955 0.747 21.597 1.00 92.12 206 THR A N 1
ATOM 1584 C CA . THR A 1 206 ? 12.777 1.899 22.492 1.00 92.12 206 THR A CA 1
ATOM 1585 C C . THR A 1 206 ? 13.003 1.489 23.947 1.00 92.12 206 THR A C 1
ATOM 1587 O O . THR A 1 206 ? 12.987 0.303 24.285 1.00 92.12 206 THR A O 1
ATOM 1590 N N . GLN A 1 207 ? 13.139 2.475 24.839 1.00 92.88 207 GLN A N 1
ATOM 1591 C CA . GLN A 1 207 ? 13.222 2.211 26.275 1.00 92.88 207 GLN A CA 1
ATOM 1592 C C . GLN A 1 207 ? 12.005 1.414 26.778 1.00 92.88 207 GLN A C 1
ATOM 1594 O O . GLN A 1 207 ? 12.170 0.402 27.450 1.00 92.88 207 GLN A O 1
ATOM 1599 N N . GLN A 1 208 ? 10.793 1.794 26.359 1.00 94.38 208 GLN A N 1
ATOM 1600 C CA . GLN A 1 208 ? 9.557 1.093 26.723 1.00 94.38 208 GLN A CA 1
ATOM 1601 C C . GLN A 1 208 ? 9.516 -0.355 26.202 1.00 94.38 208 GLN A C 1
ATOM 1603 O O . GLN A 1 208 ? 9.045 -1.250 26.906 1.00 94.38 208 GLN A O 1
ATOM 1608 N N . GLU A 1 209 ? 9.990 -0.604 24.978 1.00 92.56 209 GLU A N 1
ATOM 1609 C CA . GLU A 1 209 ? 10.050 -1.949 24.385 1.00 92.56 209 GLU A CA 1
ATOM 1610 C C . GLU A 1 209 ? 11.081 -2.828 25.104 1.00 92.56 209 GLU A C 1
ATOM 1612 O O . GLU A 1 209 ? 10.779 -3.978 25.418 1.00 92.56 209 GLU A O 1
ATOM 1617 N N . ARG A 1 210 ? 12.256 -2.278 25.444 1.00 93.00 210 ARG A N 1
ATOM 1618 C CA . ARG A 1 210 ? 13.273 -2.967 26.254 1.00 93.00 210 ARG A CA 1
ATOM 1619 C C . ARG A 1 210 ? 12.734 -3.345 27.631 1.00 93.00 210 ARG A C 1
ATOM 1621 O O . ARG A 1 210 ? 12.924 -4.472 28.076 1.00 93.00 210 ARG A O 1
ATOM 1628 N N . ASP A 1 211 ? 12.038 -2.424 28.289 1.00 95.38 211 ASP A N 1
ATOM 1629 C CA . ASP A 1 211 ? 11.460 -2.671 29.611 1.00 95.38 211 ASP A CA 1
ATOM 1630 C C . ASP A 1 211 ? 10.322 -3.699 29.530 1.00 95.38 211 ASP A C 1
ATOM 1632 O O . ASP A 1 211 ? 10.137 -4.502 30.439 1.00 95.38 211 ASP A O 1
ATOM 1636 N N . SER A 1 212 ? 9.580 -3.718 28.418 1.00 93.50 212 SER A N 1
ATOM 1637 C CA . SER A 1 212 ? 8.573 -4.750 28.149 1.00 93.50 212 SER A CA 1
ATOM 1638 C C . SER A 1 212 ? 9.206 -6.123 27.934 1.00 93.50 212 SER A C 1
ATOM 1640 O O . SER A 1 212 ? 8.701 -7.095 28.486 1.00 93.50 212 SER A O 1
ATOM 1642 N N . LEU A 1 213 ? 10.315 -6.204 27.190 1.00 92.06 213 LEU A N 1
ATOM 1643 C CA . LEU A 1 213 ? 11.067 -7.447 27.013 1.00 92.06 213 LEU A CA 1
ATOM 1644 C C . LEU A 1 213 ? 11.572 -7.975 28.360 1.00 92.06 213 LEU A C 1
ATOM 1646 O O . LEU A 1 213 ? 11.348 -9.141 28.659 1.00 92.06 213 LEU A O 1
ATOM 1650 N N . ARG A 1 214 ? 12.151 -7.110 29.204 1.00 91.81 214 ARG A N 1
ATOM 1651 C CA . ARG A 1 214 ? 12.583 -7.485 30.561 1.00 91.81 214 ARG A CA 1
ATOM 1652 C C . ARG A 1 214 ? 11.436 -8.028 31.406 1.00 91.81 214 ARG A C 1
ATOM 1654 O O . ARG A 1 214 ? 11.554 -9.117 31.942 1.00 91.81 214 ARG A O 1
ATOM 1661 N N . ARG A 1 215 ? 10.286 -7.341 31.434 1.00 92.62 215 ARG A N 1
ATOM 1662 C CA . ARG A 1 215 ? 9.099 -7.847 32.147 1.00 92.62 215 ARG A CA 1
ATOM 1663 C C . ARG A 1 215 ? 8.656 -9.222 31.644 1.00 92.62 215 ARG A C 1
ATOM 1665 O O . ARG A 1 215 ? 8.223 -10.042 32.443 1.00 92.62 215 ARG A O 1
ATOM 1672 N N . VAL A 1 216 ? 8.742 -9.483 30.338 1.00 92.75 216 VAL A N 1
ATOM 1673 C CA . VAL A 1 216 ? 8.445 -10.813 29.779 1.00 92.75 216 VAL A CA 1
ATOM 1674 C C . VAL A 1 216 ? 9.468 -11.847 30.256 1.00 92.75 216 VAL A C 1
ATOM 1676 O O . VAL A 1 216 ? 9.061 -12.928 30.665 1.00 92.75 216 VAL A O 1
ATOM 1679 N N . GLN A 1 217 ? 10.761 -11.519 30.262 1.00 91.75 217 GLN A N 1
ATOM 1680 C CA . GLN A 1 217 ? 11.815 -12.400 30.782 1.00 91.75 217 GLN A CA 1
ATOM 1681 C C . GLN A 1 217 ? 11.607 -12.721 32.270 1.00 91.75 217 GLN A C 1
ATOM 1683 O O . GLN A 1 217 ? 11.688 -13.885 32.652 1.00 91.75 217 GLN A O 1
ATOM 1688 N N . ASP A 1 218 ? 11.252 -11.723 33.085 1.00 92.31 218 ASP A N 1
ATOM 1689 C CA . ASP A 1 218 ? 10.960 -11.900 34.514 1.00 92.31 218 ASP A CA 1
ATOM 1690 C C . ASP A 1 218 ? 9.760 -12.839 34.732 1.00 92.31 218 ASP A C 1
ATOM 1692 O O . ASP A 1 218 ? 9.806 -13.741 35.570 1.00 92.31 218 ASP A O 1
ATOM 1696 N N . LEU A 1 219 ? 8.691 -12.673 33.942 1.00 92.44 219 LEU A N 1
ATOM 1697 C CA . LEU A 1 219 ? 7.500 -13.533 33.994 1.00 92.44 219 LEU A CA 1
ATOM 1698 C C . LEU A 1 219 ? 7.775 -14.968 33.529 1.00 92.44 219 LEU A C 1
ATOM 1700 O O . LEU A 1 219 ? 7.093 -15.895 33.963 1.00 92.44 219 LEU A O 1
ATOM 1704 N N . LEU A 1 220 ? 8.755 -15.155 32.646 1.00 90.25 220 LEU A N 1
ATOM 1705 C CA . LEU A 1 220 ? 9.173 -16.457 32.130 1.00 90.25 220 LEU A CA 1
ATOM 1706 C C . LEU A 1 220 ? 10.388 -17.022 32.888 1.00 90.25 220 LEU A C 1
ATOM 1708 O O . LEU A 1 220 ? 10.978 -17.994 32.434 1.00 90.25 220 LEU A O 1
ATOM 1712 N N . SER A 1 221 ? 10.752 -16.453 34.041 1.00 84.75 221 SER A N 1
ATOM 1713 C CA . SER A 1 221 ? 11.966 -16.794 34.807 1.00 84.75 221 SER A CA 1
ATOM 1714 C C . SER A 1 221 ? 12.131 -18.278 35.158 1.00 84.75 221 SER A C 1
ATOM 1716 O O . SER A 1 221 ? 13.255 -18.727 35.361 1.00 84.75 221 SER A O 1
ATOM 1718 N N . ASN A 1 222 ? 11.044 -19.052 35.169 1.00 87.81 222 ASN A N 1
ATOM 1719 C CA . ASN A 1 222 ? 11.053 -20.498 35.416 1.00 87.81 222 ASN A CA 1
ATOM 1720 C C . ASN A 1 222 ? 11.280 -21.353 34.150 1.00 87.81 222 ASN A C 1
ATOM 1722 O O . ASN A 1 222 ? 11.099 -22.568 34.199 1.00 87.81 222 ASN A O 1
ATOM 1726 N N . ILE A 1 223 ? 11.589 -20.741 33.005 1.00 88.00 223 ILE A N 1
ATOM 1727 C CA . ILE A 1 223 ? 11.717 -21.411 31.708 1.00 88.00 223 ILE A CA 1
ATOM 1728 C C . ILE A 1 223 ? 13.124 -21.186 31.146 1.00 88.00 223 ILE A C 1
ATOM 1730 O O . ILE A 1 223 ? 13.546 -20.049 30.947 1.00 88.00 223 ILE A O 1
ATOM 1734 N N . ASP A 1 224 ? 13.821 -22.270 30.804 1.00 79.56 224 ASP A N 1
ATOM 1735 C CA . ASP A 1 224 ? 15.248 -22.241 30.441 1.00 79.56 224 ASP A CA 1
ATOM 1736 C C . ASP A 1 224 ? 15.575 -21.382 29.203 1.00 79.56 224 ASP A C 1
ATOM 1738 O O . ASP A 1 224 ? 16.629 -20.754 29.138 1.00 79.56 224 ASP A O 1
ATOM 1742 N N . TRP A 1 225 ? 14.665 -21.293 28.224 1.00 82.44 225 TRP A N 1
ATOM 1743 C CA . TRP A 1 225 ? 14.862 -20.476 27.015 1.00 82.44 225 TRP A CA 1
ATOM 1744 C C . TRP A 1 225 ? 14.461 -19.003 27.189 1.00 82.44 225 TRP A C 1
ATOM 1746 O O . TRP A 1 225 ? 14.681 -18.199 26.286 1.00 82.44 225 TRP A O 1
ATOM 1756 N N . ALA A 1 226 ? 13.886 -18.617 28.331 1.00 79.44 226 ALA A N 1
ATOM 1757 C CA . ALA A 1 226 ? 13.341 -17.276 28.543 1.00 79.44 226 ALA A CA 1
ATOM 1758 C C . ALA A 1 226 ? 14.394 -16.164 28.514 1.00 79.44 226 ALA A C 1
ATOM 1760 O O . ALA A 1 226 ? 14.065 -15.008 28.269 1.00 79.44 226 ALA A O 1
ATOM 1761 N N . GLN A 1 227 ? 15.662 -16.487 28.761 1.00 82.25 227 GLN A N 1
ATOM 1762 C CA . GLN A 1 227 ? 16.733 -15.494 28.711 1.00 82.25 227 GLN A CA 1
ATOM 1763 C C . GLN A 1 227 ? 17.198 -15.195 27.283 1.00 82.25 227 GLN A C 1
ATOM 1765 O O . GLN A 1 227 ? 17.803 -14.147 27.066 1.00 82.25 227 GLN A O 1
ATOM 1770 N N . ASP A 1 228 ? 16.877 -16.054 26.310 1.00 88.31 228 ASP A N 1
ATOM 1771 C CA . ASP A 1 228 ? 17.210 -15.840 24.905 1.00 88.31 228 ASP A CA 1
ATOM 1772 C C . ASP A 1 228 ? 16.154 -14.951 24.208 1.00 88.31 228 ASP A C 1
ATOM 1774 O O . ASP A 1 228 ? 15.003 -15.367 24.012 1.00 88.31 228 ASP A O 1
ATOM 1778 N N . PRO A 1 229 ? 16.517 -13.726 23.771 1.00 87.81 229 PRO A N 1
ATOM 1779 C CA . PRO A 1 229 ? 15.608 -12.861 23.031 1.00 87.81 229 PRO A CA 1
ATOM 1780 C C . PRO A 1 229 ? 15.139 -13.468 21.705 1.00 87.81 229 PRO A C 1
ATOM 1782 O O . PRO A 1 229 ? 14.031 -13.150 21.268 1.00 87.81 229 PRO A O 1
ATOM 1785 N N . ALA A 1 230 ? 15.942 -14.324 21.059 1.00 88.19 230 ALA A N 1
ATOM 1786 C CA . ALA A 1 230 ? 15.563 -14.965 19.802 1.00 88.19 230 ALA A CA 1
ATOM 1787 C C . ALA A 1 230 ? 14.434 -15.985 20.019 1.00 88.19 230 ALA A C 1
ATOM 1789 O O . ALA A 1 230 ? 13.449 -15.966 19.277 1.00 88.19 230 ALA A O 1
ATOM 1790 N N . ALA A 1 231 ? 14.511 -16.798 21.077 1.00 89.69 231 ALA A N 1
ATOM 1791 C CA . ALA A 1 231 ? 13.440 -17.709 21.478 1.00 89.69 231 ALA A CA 1
ATOM 1792 C C . ALA A 1 231 ? 12.142 -16.970 21.860 1.00 89.69 231 ALA A C 1
ATOM 1794 O O . ALA A 1 231 ? 11.060 -17.336 21.387 1.00 89.69 231 ALA A O 1
ATOM 1795 N N . ILE A 1 232 ? 12.232 -15.878 22.636 1.00 91.25 232 ILE A N 1
ATOM 1796 C CA . ILE A 1 232 ? 11.063 -15.026 22.934 1.00 91.25 232 ILE A CA 1
ATOM 1797 C C . ILE A 1 232 ? 10.466 -14.462 21.645 1.00 91.25 232 ILE A C 1
ATOM 1799 O O . ILE A 1 232 ? 9.247 -14.487 21.466 1.00 91.25 232 ILE A O 1
ATOM 1803 N N . TYR A 1 233 ? 11.304 -13.958 20.741 1.00 90.06 233 TYR A N 1
ATOM 1804 C CA . TYR A 1 233 ? 10.857 -13.407 19.467 1.00 90.06 233 TYR A CA 1
ATOM 1805 C C . TYR A 1 233 ? 10.154 -14.462 18.602 1.00 90.06 233 TYR A C 1
ATOM 1807 O O . TYR A 1 233 ? 9.071 -14.194 18.079 1.00 90.06 233 TYR A O 1
ATOM 1815 N N . ALA A 1 234 ? 10.707 -15.675 18.512 1.00 89.69 234 ALA A N 1
ATOM 1816 C CA . ALA A 1 234 ? 10.092 -16.793 17.804 1.00 89.69 234 ALA A CA 1
ATOM 1817 C C . ALA A 1 234 ? 8.711 -17.135 18.385 1.00 89.69 234 ALA A C 1
ATOM 1819 O O . ALA A 1 234 ? 7.731 -17.226 17.639 1.00 89.69 234 ALA A O 1
ATOM 1820 N N . LYS A 1 235 ? 8.594 -17.224 19.719 1.00 91.31 235 LYS A N 1
ATOM 1821 C CA . LYS A 1 235 ? 7.308 -17.508 20.370 1.00 91.31 235 LYS A CA 1
ATOM 1822 C C . LYS A 1 235 ? 6.303 -16.369 20.206 1.00 91.31 235 LYS A C 1
ATOM 1824 O O . LYS A 1 235 ? 5.111 -16.609 20.013 1.00 91.31 235 LYS A O 1
ATOM 1829 N N . ALA A 1 236 ? 6.770 -15.123 20.245 1.00 91.88 236 ALA A N 1
ATOM 1830 C CA . ALA A 1 236 ? 5.937 -13.952 20.012 1.00 91.88 236 ALA A CA 1
ATOM 1831 C C . ALA A 1 236 ? 5.375 -13.927 18.582 1.00 91.88 236 ALA A C 1
ATOM 1833 O O . ALA A 1 236 ? 4.200 -13.600 18.408 1.00 91.88 236 ALA A O 1
ATOM 1834 N N . ILE A 1 237 ? 6.173 -14.301 17.572 1.00 93.44 237 ILE A N 1
ATOM 1835 C CA . ILE A 1 237 ? 5.699 -14.437 16.187 1.00 93.44 237 ILE A CA 1
ATOM 1836 C C . ILE A 1 237 ? 4.631 -15.523 16.086 1.00 93.44 237 ILE A C 1
ATOM 1838 O O . ILE A 1 237 ? 3.584 -15.259 15.503 1.00 93.44 237 ILE A O 1
ATOM 1842 N N . GLU A 1 238 ? 4.858 -16.700 16.669 1.00 93.31 238 GLU A N 1
ATOM 1843 C CA . GLU A 1 238 ? 3.897 -17.811 16.648 1.00 93.31 238 GLU A CA 1
ATOM 1844 C C . GLU A 1 238 ? 2.539 -17.390 17.241 1.00 93.31 238 GLU A C 1
ATOM 1846 O O . GLU A 1 238 ? 1.491 -17.559 16.614 1.00 93.31 238 GLU A O 1
ATOM 1851 N N . LEU A 1 239 ? 2.553 -16.751 18.418 1.00 93.69 239 LEU A N 1
ATOM 1852 C CA . LEU A 1 239 ? 1.342 -16.252 19.079 1.00 93.69 239 LEU A CA 1
ATOM 1853 C C . LEU A 1 239 ? 0.659 -15.133 18.283 1.00 93.69 239 LEU A C 1
ATOM 1855 O O . LEU A 1 239 ? -0.574 -15.065 18.225 1.00 93.69 239 LEU A O 1
ATOM 1859 N N . LEU A 1 240 ? 1.443 -14.238 17.674 1.00 93.81 240 LEU A N 1
ATOM 1860 C CA . LEU A 1 240 ? 0.915 -13.173 16.828 1.00 93.81 240 LEU A CA 1
ATOM 1861 C C . LEU A 1 240 ? 0.275 -13.749 15.562 1.00 93.81 240 LEU A C 1
ATOM 1863 O O . LEU A 1 240 ? -0.814 -13.317 15.193 1.00 93.81 240 LEU A O 1
ATOM 1867 N N . GLU A 1 241 ? 0.908 -14.727 14.917 1.00 92.19 241 GLU A N 1
ATOM 1868 C CA . GLU A 1 241 ? 0.361 -15.411 13.749 1.00 92.19 241 GLU A CA 1
ATOM 1869 C C . GLU A 1 241 ? -0.953 -16.115 14.095 1.00 92.19 241 GLU A C 1
ATOM 1871 O O . GLU A 1 241 ? -1.956 -15.902 13.409 1.00 92.19 241 GLU A O 1
ATOM 1876 N N . GLU A 1 242 ? -0.997 -16.872 15.195 1.00 91.38 242 GLU A N 1
ATOM 1877 C CA . GLU A 1 242 ? -2.215 -17.548 15.640 1.00 91.38 242 GLU A CA 1
ATOM 1878 C C . GLU A 1 242 ? -3.345 -16.547 15.922 1.00 91.38 242 GLU A C 1
ATOM 1880 O O . GLU A 1 242 ? -4.481 -16.727 15.464 1.00 91.38 242 GLU A O 1
ATOM 1885 N N . ARG A 1 243 ? -3.039 -15.450 16.628 1.00 93.06 243 ARG A N 1
ATOM 1886 C CA . ARG A 1 243 ? -4.002 -14.379 16.903 1.00 93.06 243 ARG A CA 1
ATOM 1887 C C . ARG A 1 243 ? -4.508 -13.737 15.615 1.00 93.06 243 ARG A C 1
ATOM 1889 O O . ARG A 1 243 ? -5.716 -13.598 15.450 1.00 93.06 243 ARG A O 1
ATOM 1896 N N . LEU A 1 244 ? -3.620 -13.389 14.684 1.00 92.25 244 LEU A N 1
ATOM 1897 C CA . LEU A 1 244 ? -3.997 -12.784 13.404 1.00 92.25 244 LEU A CA 1
ATOM 1898 C C . LEU A 1 244 ? -4.834 -13.741 12.546 1.00 92.25 244 LEU A C 1
ATOM 1900 O O . LEU A 1 244 ? -5.791 -13.306 11.901 1.00 92.25 244 LEU A O 1
ATOM 1904 N N . LEU A 1 245 ? -4.529 -15.041 12.551 1.00 88.94 245 LEU A N 1
ATOM 1905 C CA . LEU A 1 245 ? -5.342 -16.061 11.885 1.00 88.94 245 LEU A CA 1
ATOM 1906 C C . LEU A 1 245 ? -6.717 -16.203 12.544 1.00 88.94 245 LEU A C 1
ATOM 1908 O O . LEU A 1 245 ? -7.721 -16.308 11.836 1.00 88.94 245 LEU A O 1
ATOM 1912 N N . ARG A 1 246 ? -6.792 -16.150 13.877 1.00 88.56 246 ARG A N 1
ATOM 1913 C CA . ARG A 1 246 ? -8.051 -16.178 14.634 1.00 88.56 246 ARG A CA 1
ATOM 1914 C C . ARG A 1 246 ? -8.903 -14.942 14.366 1.00 88.56 246 ARG A C 1
ATOM 1916 O O . ARG A 1 246 ? -10.099 -15.089 14.126 1.00 88.56 246 ARG A O 1
ATOM 1923 N N . ASP A 1 247 ? -8.308 -13.756 14.337 1.00 88.25 247 ASP A N 1
ATOM 1924 C CA . ASP A 1 247 ? -8.998 -12.506 14.005 1.00 88.25 247 ASP A CA 1
ATOM 1925 C C . ASP A 1 247 ? -9.495 -12.539 12.555 1.00 88.25 247 ASP A C 1
ATOM 1927 O O . ASP A 1 247 ? -10.630 -12.160 12.251 1.00 88.25 247 ASP A O 1
ATOM 1931 N N . LYS A 1 248 ? -8.673 -13.078 11.646 1.00 86.56 248 LYS A N 1
ATOM 1932 C CA . LYS A 1 248 ? -9.015 -13.185 10.231 1.00 86.56 248 LYS A CA 1
ATOM 1933 C C . LYS A 1 248 ? -10.128 -14.190 9.981 1.00 86.56 248 LYS A C 1
ATOM 1935 O O . LYS A 1 248 ? -11.090 -13.842 9.305 1.00 86.56 248 LYS A O 1
ATOM 1940 N N . LEU A 1 249 ? -10.024 -15.421 10.475 1.00 88.69 249 LEU A N 1
ATOM 1941 C CA . LEU A 1 249 ? -10.958 -16.516 10.171 1.00 88.69 249 LEU A CA 1
ATOM 1942 C C . LEU A 1 249 ? -12.143 -16.582 11.151 1.00 88.69 249 LEU A C 1
ATOM 1944 O O . LEU A 1 249 ? -13.202 -17.123 10.820 1.00 88.69 249 LEU A O 1
ATOM 1948 N N . GLY A 1 250 ? -12.010 -15.942 12.312 1.00 86.19 250 GLY A N 1
ATOM 1949 C CA . GLY A 1 250 ? -12.872 -16.106 13.476 1.00 86.19 250 GLY A CA 1
ATOM 1950 C C . GLY A 1 250 ? -12.421 -17.288 14.340 1.00 86.19 250 GLY A C 1
ATOM 1951 O O . GLY A 1 250 ? -11.830 -18.246 13.836 1.00 86.19 250 GLY A O 1
ATOM 1952 N N . ALA A 1 251 ? -12.747 -17.244 15.638 1.00 80.00 251 ALA A N 1
ATOM 1953 C CA . ALA A 1 251 ? -12.519 -18.365 16.552 1.00 80.00 251 ALA A CA 1
ATOM 1954 C C . ALA A 1 251 ? -13.092 -19.669 15.972 1.00 80.00 251 ALA A C 1
ATOM 1956 O O . ALA A 1 251 ? -14.255 -19.687 15.541 1.00 80.00 251 ALA A O 1
ATOM 1957 N N . LYS A 1 252 ? -12.269 -20.728 15.944 1.00 67.75 252 LYS A N 1
ATOM 1958 C CA . LYS A 1 252 ? -12.720 -22.083 15.609 1.00 67.75 252 LYS A CA 1
ATOM 1959 C C . LYS A 1 252 ? -13.793 -22.468 16.631 1.00 67.75 252 LYS A C 1
ATOM 1961 O O . LYS A 1 252 ? -13.551 -22.368 17.830 1.00 67.75 252 LYS A O 1
ATOM 1966 N N . LYS A 1 253 ? -14.987 -22.838 16.167 1.00 54.00 253 LYS A N 1
ATOM 1967 C CA . LYS A 1 253 ? -15.956 -23.526 17.031 1.00 54.00 253 LYS A CA 1
ATOM 1968 C C . LYS A 1 253 ? -15.435 -24.948 17.260 1.00 54.00 253 LYS A C 1
ATOM 1970 O O . LYS A 1 253 ? -14.830 -25.505 16.344 1.00 54.00 253 LYS A O 1
ATOM 1975 N N . SER A 1 254 ? -15.658 -25.503 18.452 1.00 46.00 254 SER A N 1
ATOM 1976 C CA . SER A 1 254 ? -15.520 -26.946 18.677 1.00 46.00 254 SER A CA 1
ATOM 1977 C C . SER A 1 254 ? -16.423 -27.712 17.701 1.00 46.00 254 SER A C 1
ATOM 1979 O O . SER A 1 254 ? -17.372 -27.140 17.162 1.00 46.00 254 SER A O 1
ATOM 1981 N N . GLU A 1 255 ? -16.101 -28.982 17.455 1.00 50.25 255 GLU A N 1
ATOM 1982 C CA . GLU A 1 255 ? -16.588 -29.854 16.367 1.00 50.25 255 GLU A CA 1
ATOM 1983 C C . GLU A 1 255 ? -18.111 -30.063 16.247 1.00 50.25 255 GLU A C 1
ATOM 1985 O O . GLU A 1 255 ? -18.559 -30.838 15.410 1.00 50.25 255 GLU A O 1
ATOM 1990 N N . GLN A 1 256 ? -18.945 -29.354 17.005 1.00 48.00 256 GLN A N 1
ATOM 1991 C CA . GLN A 1 256 ? -20.395 -29.489 16.944 1.00 48.00 256 GLN A CA 1
ATOM 1992 C C . GLN A 1 256 ? -21.078 -28.130 16.818 1.00 48.00 256 GLN A C 1
ATOM 1994 O O . GLN A 1 256 ? -21.225 -27.402 17.798 1.00 48.00 256 GLN A O 1
ATOM 1999 N N . THR A 1 257 ? -21.520 -27.772 15.608 1.00 39.53 257 THR A N 1
ATOM 2000 C CA . THR A 1 257 ? -22.887 -27.263 15.374 1.00 39.53 257 THR A CA 1
ATOM 2001 C C . THR A 1 257 ? -23.169 -27.118 13.879 1.00 39.53 257 THR A C 1
ATOM 2003 O O . THR A 1 257 ? -22.529 -26.311 13.209 1.00 39.53 257 THR A O 1
ATOM 2006 N N . GLU A 1 258 ? -24.130 -27.926 13.434 1.00 46.16 258 GLU A N 1
ATOM 2007 C CA . GLU A 1 258 ? -25.148 -27.747 12.389 1.00 46.16 258 GLU A CA 1
ATOM 2008 C C . GLU A 1 258 ? -24.924 -26.724 11.264 1.00 46.16 258 GLU A C 1
ATOM 2010 O O . GLU A 1 258 ? -24.583 -25.553 11.468 1.00 46.16 258 GLU A O 1
ATOM 2015 N N . GLU A 1 259 ? -25.252 -27.193 10.056 1.00 46.72 259 GLU A N 1
ATOM 2016 C CA . GLU A 1 259 ? -25.443 -26.447 8.814 1.00 46.72 259 GLU A CA 1
ATOM 2017 C C . GLU A 1 259 ? -26.499 -25.346 8.982 1.00 46.72 259 GLU A C 1
ATOM 2019 O O . GLU A 1 259 ? -27.632 -25.422 8.519 1.00 46.72 259 GLU A O 1
ATOM 2024 N N . THR A 1 260 ? -26.126 -24.260 9.647 1.00 45.09 260 THR A N 1
ATOM 2025 C CA . THR A 1 260 ? -26.902 -23.030 9.567 1.00 45.09 260 THR A CA 1
ATOM 2026 C C . THR A 1 260 ? -26.694 -22.463 8.169 1.00 45.09 260 THR A C 1
ATOM 2028 O O . THR A 1 260 ? -25.673 -21.832 7.877 1.00 45.09 260 THR A O 1
ATOM 2031 N N . VAL A 1 261 ? -27.668 -22.715 7.290 1.00 50.28 261 VAL A N 1
ATOM 2032 C CA . VAL A 1 261 ? -27.821 -22.043 5.995 1.00 50.28 261 VAL A CA 1
ATOM 2033 C C . VAL A 1 261 ? -28.113 -20.572 6.287 1.00 50.28 261 VAL A C 1
ATOM 2035 O O . VAL A 1 261 ? -29.247 -20.101 6.334 1.00 50.28 261 VAL A O 1
ATOM 2038 N N . GLY A 1 262 ? -27.053 -19.836 6.608 1.00 46.50 262 GLY A N 1
ATOM 2039 C CA . GLY A 1 262 ? -27.107 -18.400 6.781 1.00 46.50 262 GLY A CA 1
ATOM 2040 C C . GLY A 1 262 ? -27.434 -17.758 5.442 1.00 46.50 262 GLY A C 1
ATOM 2041 O O . GLY A 1 262 ? -26.831 -18.104 4.428 1.00 46.50 262 GLY A O 1
ATOM 2042 N N . ASN A 1 263 ? -28.365 -16.803 5.465 1.00 53.28 263 ASN A N 1
ATOM 2043 C CA . ASN A 1 263 ? -28.697 -15.904 4.361 1.00 53.28 263 ASN A CA 1
ATOM 2044 C C . ASN A 1 263 ? -27.429 -15.589 3.537 1.00 53.28 263 ASN A C 1
ATOM 2046 O O . ASN A 1 263 ? -26.461 -15.062 4.100 1.00 53.28 263 ASN A O 1
ATOM 2050 N N . GLY A 1 264 ? -27.407 -15.983 2.254 1.00 60.25 264 GLY A N 1
ATOM 2051 C CA . GLY A 1 264 ? -26.212 -16.392 1.483 1.00 60.25 264 GLY A CA 1
ATOM 2052 C C . GLY A 1 264 ? -25.019 -15.426 1.412 1.00 60.25 264 GLY A C 1
ATOM 2053 O O . GLY A 1 264 ? -23.955 -15.789 0.913 1.00 60.25 264 GLY A O 1
ATOM 2054 N N . ARG A 1 265 ? -25.150 -14.212 1.957 1.00 72.56 265 ARG A N 1
ATOM 2055 C CA . ARG A 1 265 ? -24.110 -13.181 2.043 1.00 72.56 265 ARG A CA 1
ATOM 2056 C C . ARG A 1 265 ? -23.044 -13.430 3.121 1.00 72.56 265 ARG A C 1
ATOM 2058 O O . ARG A 1 265 ? -21.914 -12.978 2.939 1.00 72.56 265 ARG A O 1
ATOM 2065 N N . ARG A 1 266 ? -23.356 -14.077 4.254 1.00 87.25 266 ARG A N 1
ATOM 2066 C CA . ARG A 1 266 ? -22.362 -14.328 5.323 1.00 87.25 266 ARG A CA 1
ATOM 2067 C C . ARG A 1 266 ? -21.729 -15.708 5.145 1.00 87.25 266 ARG A C 1
ATOM 2069 O O . ARG A 1 266 ? -22.412 -16.712 5.270 1.00 87.25 266 ARG A O 1
ATOM 2076 N N . ILE A 1 267 ? -20.410 -15.751 4.957 1.00 90.06 267 ILE A N 1
ATOM 2077 C CA . ILE A 1 267 ? -19.669 -17.013 4.819 1.00 90.06 267 ILE A CA 1
ATOM 2078 C C . ILE A 1 267 ? -19.483 -17.662 6.204 1.00 90.06 267 ILE A C 1
ATOM 2080 O O . ILE A 1 267 ? -18.889 -17.023 7.085 1.00 90.06 267 ILE A O 1
ATOM 2084 N N . PRO A 1 268 ? -19.945 -18.910 6.420 1.00 90.75 268 PRO A N 1
ATOM 2085 C CA . PRO A 1 268 ? -19.770 -19.615 7.688 1.00 90.75 268 PRO A CA 1
ATOM 2086 C C . PRO A 1 268 ? -18.297 -19.764 8.081 1.00 90.75 268 PRO A C 1
ATOM 2088 O O . PRO A 1 268 ? -17.433 -19.985 7.233 1.00 90.75 268 PRO A O 1
ATOM 2091 N N . LYS A 1 269 ? -17.990 -19.693 9.384 1.00 90.94 269 LYS A N 1
ATOM 2092 C CA . LYS A 1 269 ? -16.604 -19.800 9.880 1.00 90.94 269 LYS A CA 1
ATOM 2093 C C . LYS A 1 269 ? -15.945 -21.119 9.463 1.00 90.94 269 LYS A C 1
ATOM 2095 O O . LYS A 1 269 ? -14.807 -21.087 9.012 1.00 90.94 269 LYS A O 1
ATOM 2100 N N . ALA A 1 270 ? -16.665 -22.241 9.549 1.00 90.00 270 ALA A N 1
ATOM 2101 C CA . ALA A 1 270 ? -16.167 -23.551 9.119 1.00 90.00 270 ALA A CA 1
ATOM 2102 C C . ALA A 1 270 ? -15.710 -23.533 7.649 1.00 90.00 270 ALA A C 1
ATOM 2104 O O . ALA A 1 270 ? -14.592 -23.940 7.346 1.00 90.00 270 ALA A O 1
ATOM 2105 N N . VAL A 1 271 ? -16.514 -22.937 6.759 1.00 92.19 271 VAL A N 1
ATOM 2106 C CA . VAL A 1 271 ? -16.164 -22.759 5.340 1.00 92.19 271 VAL A CA 1
ATOM 2107 C C . VAL A 1 271 ? -14.936 -21.863 5.182 1.00 92.19 271 VAL A C 1
ATOM 2109 O O . VAL A 1 271 ? -14.043 -22.190 4.409 1.00 92.19 271 VAL A O 1
ATOM 2112 N N . ARG A 1 272 ? -14.827 -20.765 5.942 1.00 93.94 272 ARG A N 1
ATOM 2113 C CA . ARG A 1 272 ? -13.646 -19.880 5.893 1.00 93.94 272 ARG A CA 1
ATOM 2114 C C . ARG A 1 272 ? -12.360 -20.610 6.281 1.00 93.94 272 ARG A C 1
ATOM 2116 O O . ARG A 1 272 ? -11.350 -20.429 5.607 1.00 93.94 272 ARG A O 1
ATOM 2123 N N . HIS A 1 273 ? -12.401 -21.417 7.343 1.00 93.00 273 HIS A N 1
ATOM 2124 C CA . HIS A 1 273 ? -11.267 -22.237 7.790 1.00 93.00 273 HIS A CA 1
ATOM 2125 C C . HIS A 1 273 ? -10.898 -23.295 6.742 1.00 93.00 273 HIS A C 1
ATOM 2127 O O . HIS A 1 273 ? -9.736 -23.368 6.348 1.00 93.00 273 HIS A O 1
ATOM 2133 N N . ALA A 1 274 ? -11.881 -24.035 6.221 1.00 94.50 274 ALA A N 1
ATOM 2134 C CA . ALA A 1 274 ? -11.661 -25.059 5.199 1.00 94.50 274 ALA A CA 1
ATOM 2135 C C . ALA A 1 274 ? -11.092 -24.477 3.891 1.00 94.50 274 ALA A C 1
ATOM 2137 O O . ALA A 1 274 ? -10.133 -25.008 3.336 1.00 94.50 274 ALA A O 1
ATOM 2138 N N . VAL A 1 275 ? -11.622 -23.340 3.426 1.00 95.81 275 VAL A N 1
ATOM 2139 C CA . VAL A 1 275 ? -11.107 -22.623 2.246 1.00 95.81 275 VAL A CA 1
ATOM 2140 C C . VAL A 1 275 ? -9.686 -22.111 2.489 1.00 95.81 275 VAL A C 1
ATOM 2142 O O . VAL A 1 275 ? -8.838 -22.222 1.606 1.00 95.81 275 VAL A O 1
ATOM 2145 N N . TRP A 1 276 ? -9.398 -21.578 3.682 1.00 95.50 276 TRP A N 1
ATOM 2146 C CA . TRP A 1 276 ? -8.058 -21.094 4.020 1.00 95.50 276 TRP A CA 1
ATOM 2147 C C . TRP A 1 276 ? -7.010 -22.206 3.990 1.00 95.50 276 TRP A C 1
ATOM 2149 O O . TRP A 1 276 ? -5.936 -22.012 3.417 1.00 95.50 276 TRP A O 1
ATOM 2159 N N . GLN A 1 277 ? -7.344 -23.366 4.559 1.00 94.81 277 GLN A N 1
ATOM 2160 C CA . GLN A 1 277 ? -6.496 -24.553 4.537 1.00 94.81 277 GLN A CA 1
ATOM 2161 C C . GLN A 1 277 ? -6.304 -25.080 3.109 1.00 94.81 277 GLN A C 1
ATOM 2163 O O . GLN A 1 277 ? -5.166 -25.279 2.693 1.00 94.81 277 GLN A O 1
ATOM 2168 N N . ARG A 1 278 ? -7.391 -25.227 2.336 1.00 95.31 278 ARG A N 1
ATOM 2169 C CA . ARG A 1 278 ? -7.350 -25.685 0.936 1.00 95.31 278 ARG A CA 1
ATOM 2170 C C . ARG A 1 278 ? -6.459 -24.802 0.063 1.00 95.31 278 ARG A C 1
ATOM 2172 O O . ARG A 1 278 ? -5.652 -25.308 -0.709 1.00 95.31 278 ARG A O 1
ATOM 2179 N N . ASP A 1 279 ? -6.605 -23.483 0.175 1.00 95.94 279 ASP A N 1
ATOM 2180 C CA . ASP A 1 279 ? -5.905 -22.532 -0.696 1.00 95.94 279 ASP A CA 1
ATOM 2181 C C . ASP A 1 279 ? -4.495 -22.173 -0.174 1.00 95.94 279 ASP A C 1
ATOM 2183 O O . ASP A 1 279 ? -3.749 -21.446 -0.845 1.00 95.94 279 ASP A O 1
ATOM 2187 N N . GLY A 1 280 ? -4.111 -22.684 1.005 1.00 94.44 280 GLY A N 1
ATOM 2188 C CA . GLY A 1 280 ? -2.803 -22.474 1.635 1.00 94.44 280 GLY A CA 1
ATOM 2189 C C . GLY A 1 280 ? -2.547 -21.021 2.042 1.00 94.44 280 GLY A C 1
ATOM 2190 O O . GLY A 1 280 ? -1.408 -20.546 1.978 1.00 94.44 280 GLY A O 1
ATOM 2191 N N . GLY A 1 281 ? -3.613 -20.276 2.363 1.00 94.56 281 GLY A N 1
ATOM 2192 C CA . GLY A 1 281 ? -3.535 -18.838 2.627 1.00 94.56 281 GLY A CA 1
ATOM 2193 C C . GLY A 1 281 ? -2.976 -18.031 1.448 1.00 94.56 281 GLY A C 1
ATOM 2194 O O . GLY A 1 281 ? -2.265 -17.050 1.666 1.00 94.56 281 GLY A O 1
ATOM 2195 N N . CYS A 1 282 ? -3.248 -18.461 0.211 1.00 96.38 282 CYS A N 1
ATOM 2196 C CA . CYS A 1 282 ? -2.784 -17.823 -1.022 1.00 96.38 282 CYS A CA 1
ATOM 2197 C C . CYS A 1 282 ? -3.940 -17.572 -1.992 1.00 96.38 282 CYS A C 1
ATOM 2199 O O . CYS A 1 282 ? -4.945 -18.279 -1.979 1.00 96.38 282 CYS A O 1
ATOM 2201 N N . CYS A 1 283 ? -3.757 -16.610 -2.893 1.00 97.56 283 CYS A N 1
ATOM 2202 C CA . CYS A 1 283 ? -4.651 -16.402 -4.023 1.00 97.56 283 CYS A CA 1
ATOM 2203 C C . CYS A 1 283 ? -4.723 -17.674 -4.885 1.00 97.56 283 CYS A C 1
ATOM 2205 O O . CYS A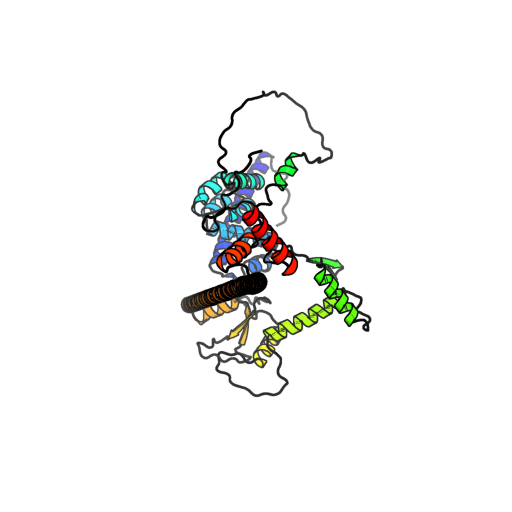 1 283 ? -3.702 -18.167 -5.372 1.00 97.56 283 CYS A O 1
ATOM 2207 N N . SER A 1 284 ? -5.936 -18.185 -5.087 1.00 97.25 284 SER A N 1
ATOM 2208 C CA . SER A 1 284 ? -6.224 -19.393 -5.857 1.00 97.25 284 SER A CA 1
ATOM 2209 C C . SER A 1 284 ? -6.490 -19.121 -7.342 1.00 97.25 284 SER A C 1
ATOM 2211 O O . SER A 1 284 ? -6.872 -20.045 -8.053 1.00 97.25 284 SER A O 1
ATOM 2213 N N . PHE A 1 285 ? -6.363 -17.872 -7.807 1.00 97.44 285 PHE A N 1
ATOM 2214 C CA . PHE A 1 285 ? -6.517 -17.542 -9.225 1.00 97.44 285 PHE A CA 1
ATOM 2215 C C . PHE A 1 285 ? -5.427 -18.218 -10.056 1.00 97.44 285 PHE A C 1
ATOM 2217 O O . PHE A 1 285 ? -4.256 -18.210 -9.662 1.00 97.44 285 PHE A O 1
ATOM 2224 N N . VAL A 1 286 ? -5.832 -18.749 -11.207 1.00 96.81 286 VAL A N 1
ATOM 2225 C CA . VAL A 1 286 ? -4.963 -19.361 -12.209 1.00 96.81 286 VAL A CA 1
ATOM 2226 C C . VAL A 1 286 ? -5.278 -18.699 -13.547 1.00 96.81 286 VAL A C 1
ATOM 2228 O O . VAL A 1 286 ? -6.450 -18.610 -13.914 1.00 96.81 286 VAL A O 1
ATOM 2231 N N . SER A 1 287 ? -4.251 -18.195 -14.231 1.00 95.69 287 SER A N 1
ATOM 2232 C CA . SER A 1 287 ? -4.388 -17.607 -15.566 1.00 95.69 287 SER A CA 1
ATOM 2233 C C . SER A 1 287 ? -4.724 -18.665 -16.619 1.00 95.69 287 SER A C 1
ATOM 2235 O O . SER A 1 287 ? -4.608 -19.866 -16.369 1.00 95.69 287 SER A O 1
ATOM 2237 N N . ALA A 1 288 ? -5.093 -18.221 -17.824 1.00 93.38 288 ALA A N 1
ATOM 2238 C CA . ALA A 1 288 ? -5.294 -19.118 -18.964 1.00 93.38 288 ALA A CA 1
ATOM 2239 C C . ALA A 1 288 ? -4.035 -19.951 -19.286 1.00 93.38 288 ALA A C 1
ATOM 2241 O O . ALA A 1 288 ? -4.147 -21.123 -19.628 1.00 93.38 288 ALA A O 1
ATOM 2242 N N . ASP A 1 289 ? -2.848 -19.379 -19.068 1.00 90.50 289 ASP A N 1
ATOM 2243 C CA . ASP A 1 289 ? -1.551 -20.035 -19.287 1.00 90.50 289 ASP A CA 1
ATOM 2244 C C . ASP A 1 289 ? -1.121 -20.947 -18.118 1.00 90.50 289 ASP A C 1
ATOM 2246 O O . ASP A 1 289 ? 0.015 -21.418 -18.066 1.00 90.50 289 ASP A O 1
ATOM 2250 N N . GLY A 1 290 ? -1.996 -21.170 -17.131 1.00 94.00 290 GLY A N 1
ATOM 2251 C CA . GLY A 1 290 ? -1.725 -22.031 -15.976 1.00 94.00 290 GLY A CA 1
ATOM 2252 C C . GLY A 1 290 ? -0.916 -21.372 -14.852 1.00 94.00 290 GLY A C 1
ATOM 2253 O O . GLY A 1 290 ? -0.550 -22.040 -13.882 1.00 94.00 290 GLY A O 1
ATOM 2254 N N . HIS A 1 291 ? -0.647 -20.065 -14.920 1.00 94.31 291 HIS A N 1
ATOM 2255 C CA . HIS A 1 291 ? 0.090 -19.362 -13.871 1.00 94.31 291 HIS A CA 1
ATOM 2256 C C . HIS A 1 291 ? -0.802 -19.085 -12.653 1.00 94.31 291 HIS A C 1
ATOM 2258 O O . HIS A 1 291 ? -1.785 -18.345 -12.735 1.00 94.31 291 HIS A O 1
ATOM 2264 N N . ARG A 1 292 ? -0.447 -19.648 -11.490 1.00 95.31 292 ARG A N 1
ATOM 2265 C CA . ARG A 1 292 ? -1.127 -19.371 -10.215 1.00 95.31 292 ARG A CA 1
ATOM 2266 C C . ARG A 1 292 ? -0.545 -18.126 -9.547 1.00 95.31 292 ARG A C 1
ATOM 2268 O O . ARG A 1 292 ? 0.646 -18.088 -9.259 1.00 95.31 292 ARG A O 1
ATOM 2275 N N . CYS A 1 293 ? -1.406 -17.178 -9.177 1.00 95.38 293 CYS A N 1
ATOM 2276 C CA . CYS A 1 293 ? -0.992 -15.903 -8.578 1.00 95.38 293 CYS A CA 1
ATOM 2277 C C . CYS A 1 293 ? -0.159 -16.038 -7.295 1.00 95.38 293 CYS A C 1
ATOM 2279 O O . CYS A 1 293 ? 0.824 -15.324 -7.113 1.00 95.38 293 CYS A O 1
ATOM 2281 N N . GLY A 1 294 ? -0.588 -16.879 -6.351 1.00 93.12 294 GLY A N 1
ATOM 2282 C CA . GLY A 1 294 ? 0.165 -17.132 -5.117 1.00 93.12 294 GLY A CA 1
ATOM 2283 C C . GLY A 1 294 ? 0.302 -15.953 -4.135 1.00 93.12 294 GLY A C 1
ATOM 2284 O O . GLY A 1 294 ? 0.929 -16.120 -3.093 1.00 93.12 294 GLY A O 1
ATOM 2285 N N . GLU A 1 295 ? -0.281 -14.776 -4.403 1.00 95.44 295 GLU A N 1
ATOM 2286 C CA . GLU A 1 295 ? -0.243 -13.631 -3.477 1.00 95.44 295 GLU A CA 1
ATOM 2287 C C . GLU A 1 295 ? -0.862 -14.006 -2.121 1.00 95.44 295 GLU A C 1
ATOM 2289 O O . GLU A 1 295 ? -1.916 -14.639 -2.068 1.00 95.44 295 GLU A O 1
ATOM 2294 N N . ARG A 1 296 ? -0.220 -13.593 -1.023 1.00 94.69 296 ARG A N 1
ATOM 2295 C CA . ARG A 1 296 ? -0.638 -13.918 0.357 1.00 94.69 296 ARG A CA 1
ATOM 2296 C C . ARG A 1 296 ? -1.271 -12.731 1.082 1.00 94.69 296 ARG A C 1
ATOM 2298 O O . ARG A 1 296 ? -1.941 -12.890 2.104 1.00 94.69 296 ARG A O 1
ATOM 2305 N N . ARG A 1 297 ? -1.070 -11.517 0.563 1.00 91.19 297 ARG A N 1
ATOM 2306 C CA . ARG A 1 297 ? -1.531 -10.275 1.192 1.00 91.19 297 ARG A CA 1
ATOM 2307 C C . ARG A 1 297 ? -2.902 -9.865 0.674 1.00 91.19 297 ARG A C 1
ATOM 2309 O O . ARG A 1 297 ? -3.257 -10.120 -0.474 1.00 91.19 297 ARG A O 1
ATOM 2316 N N . TRP A 1 298 ? -3.656 -9.182 1.537 1.00 89.44 298 TRP A N 1
ATOM 2317 C CA . TRP A 1 298 ? -4.956 -8.587 1.196 1.00 89.44 298 TRP A CA 1
ATOM 2318 C C . TRP A 1 298 ? -5.933 -9.578 0.541 1.00 89.44 298 TRP A C 1
ATOM 2320 O O . TRP A 1 298 ? -6.647 -9.235 -0.403 1.00 89.44 298 TRP A O 1
ATOM 2330 N N . LEU A 1 299 ? -5.926 -10.820 1.034 1.00 95.75 299 LEU A N 1
ATOM 2331 C CA . LEU A 1 299 ? -6.816 -11.880 0.573 1.00 95.75 299 LEU A CA 1
ATOM 2332 C C . LEU A 1 299 ? -8.260 -11.628 0.999 1.00 95.75 299 LEU A C 1
ATOM 2334 O O . LEU A 1 299 ? -8.527 -11.214 2.129 1.00 95.75 299 LEU A O 1
ATOM 2338 N N . GLN A 1 300 ? -9.168 -11.941 0.088 1.00 95.44 300 GLN A N 1
ATOM 2339 C CA . GLN A 1 300 ? -10.608 -11.815 0.202 1.00 95.44 300 GLN A CA 1
ATOM 2340 C C . GLN A 1 300 ? -11.241 -13.163 -0.135 1.00 95.44 300 GLN A C 1
ATOM 2342 O O . GLN A 1 300 ? -10.759 -13.884 -1.009 1.00 95.44 300 GLN A O 1
ATOM 2347 N N . PHE A 1 301 ? -12.318 -13.497 0.571 1.00 95.56 301 PHE A N 1
ATOM 2348 C CA . PHE A 1 301 ? -13.153 -14.628 0.197 1.00 95.56 301 PHE A CA 1
ATOM 2349 C C . PHE A 1 301 ? -14.043 -14.197 -0.965 1.00 95.56 301 PHE A C 1
ATOM 2351 O O . PHE A 1 301 ? -14.760 -13.203 -0.861 1.00 95.56 301 PHE A O 1
ATOM 2358 N N . ASP A 1 302 ? -13.947 -14.931 -2.060 1.00 95.56 302 ASP A N 1
ATOM 2359 C CA . ASP A 1 302 ? -14.688 -14.724 -3.293 1.00 95.56 302 ASP A CA 1
ATOM 2360 C C . ASP A 1 302 ? -15.626 -15.903 -3.536 1.00 95.56 302 ASP A C 1
ATOM 2362 O O . ASP A 1 302 ? -15.263 -17.048 -3.255 1.00 95.56 302 ASP A O 1
ATOM 2366 N N . HIS A 1 303 ? -16.806 -15.631 -4.082 1.00 94.81 303 HIS A N 1
ATOM 2367 C CA . HIS A 1 303 ? -17.726 -16.662 -4.547 1.00 94.81 303 HIS A CA 1
ATOM 2368 C C . HIS A 1 303 ? -17.557 -16.826 -6.059 1.00 94.81 303 HIS A C 1
ATOM 2370 O O . HIS A 1 303 ? -17.795 -15.876 -6.800 1.00 94.81 303 HIS A O 1
ATOM 2376 N N . ARG A 1 304 ? -17.195 -18.031 -6.523 1.00 94.31 304 ARG A N 1
ATOM 2377 C CA . ARG A 1 304 ? -17.054 -18.365 -7.955 1.00 94.31 304 ARG A CA 1
ATOM 2378 C C . ARG A 1 304 ? -18.315 -17.993 -8.730 1.00 94.31 304 ARG A C 1
ATOM 2380 O O . ARG A 1 304 ? -18.229 -17.351 -9.769 1.00 94.31 304 ARG A O 1
ATOM 2387 N N . THR A 1 305 ? -19.466 -18.374 -8.187 1.00 93.62 305 THR A N 1
ATOM 2388 C CA . THR A 1 305 ? -20.774 -17.838 -8.553 1.00 93.62 305 THR A CA 1
ATOM 2389 C C . THR A 1 305 ? -21.116 -16.758 -7.534 1.00 93.62 305 THR A C 1
ATOM 2391 O O . THR A 1 305 ? -21.348 -17.099 -6.372 1.00 93.62 305 THR A O 1
ATOM 2394 N N . PRO A 1 306 ? -21.135 -15.469 -7.910 1.00 92.69 306 PRO A N 1
ATOM 2395 C CA . PRO A 1 306 ? -21.452 -14.390 -6.986 1.00 92.69 306 PRO A CA 1
ATOM 2396 C C . PRO A 1 306 ? -22.820 -14.573 -6.323 1.00 92.69 306 PRO A C 1
ATOM 2398 O O . PRO A 1 306 ? -23.779 -15.002 -6.961 1.00 92.69 306 PRO A O 1
ATOM 2401 N N . VAL A 1 307 ? -22.952 -14.132 -5.069 1.00 90.69 307 VAL A N 1
ATOM 2402 C CA . VAL A 1 307 ? -24.240 -14.130 -4.339 1.00 90.69 307 VAL A CA 1
ATOM 2403 C C . VAL A 1 307 ? -25.327 -13.366 -5.106 1.00 90.69 307 VAL A C 1
ATOM 2405 O O . VAL A 1 307 ? -26.492 -13.743 -5.091 1.00 90.69 307 VAL A O 1
ATOM 2408 N N . ALA A 1 308 ? -24.946 -12.315 -5.841 1.00 88.00 308 ALA A N 1
ATOM 2409 C CA . ALA A 1 308 ? -25.859 -11.543 -6.687 1.00 88.00 308 ALA A CA 1
ATOM 2410 C C . ALA A 1 308 ? -26.468 -12.343 -7.857 1.00 88.00 308 ALA A C 1
ATOM 2412 O O . ALA A 1 308 ? -27.401 -11.852 -8.486 1.00 88.00 308 ALA A O 1
ATOM 2413 N N . LEU A 1 309 ? -25.923 -13.527 -8.153 1.00 89.38 309 LEU A N 1
ATOM 2414 C CA . LEU A 1 309 ? -26.410 -14.491 -9.142 1.00 89.38 309 LEU A CA 1
ATOM 2415 C C . LEU A 1 309 ? -26.923 -15.784 -8.472 1.00 89.38 309 LEU A C 1
ATOM 2417 O O . LEU A 1 309 ? -27.009 -16.816 -9.125 1.00 89.38 309 LEU A O 1
ATOM 2421 N N . GLY A 1 310 ? -27.226 -15.748 -7.168 1.00 88.50 310 GLY A N 1
ATOM 2422 C CA . GLY A 1 310 ? -27.740 -16.900 -6.417 1.00 88.50 310 GLY A CA 1
ATOM 2423 C C . GLY A 1 310 ? -26.669 -17.844 -5.864 1.00 88.50 310 GLY A C 1
ATOM 2424 O O . GLY A 1 310 ? -26.998 -18.920 -5.381 1.00 88.50 310 GLY A O 1
ATOM 2425 N N . GLY A 1 311 ? -25.388 -17.470 -5.911 1.00 89.56 311 GLY A N 1
ATOM 2426 C CA . GLY A 1 311 ? -24.321 -18.320 -5.393 1.00 89.56 311 GLY A CA 1
ATOM 2427 C C . GLY A 1 311 ? -24.336 -18.480 -3.870 1.00 89.56 311 GLY A C 1
ATOM 2428 O O . GLY A 1 311 ? -24.416 -17.503 -3.124 1.00 89.56 311 GLY A O 1
ATOM 2429 N N . GLU A 1 312 ? -24.181 -19.720 -3.410 1.00 91.06 312 GLU A N 1
ATOM 2430 C CA . GLU A 1 312 ? -24.175 -20.076 -1.989 1.00 91.06 312 GLU A CA 1
ATOM 2431 C C . GLU A 1 312 ? -22.776 -20.021 -1.363 1.00 91.06 312 GLU A C 1
ATOM 2433 O O . GLU A 1 312 ? -21.755 -20.143 -2.040 1.00 91.06 312 GLU A O 1
ATOM 2438 N N . SER A 1 313 ? -22.700 -19.885 -0.039 1.00 92.06 313 SER A N 1
ATOM 2439 C CA . SER A 1 313 ? -21.431 -19.827 0.704 1.00 92.06 313 SER A CA 1
ATOM 2440 C C . SER A 1 313 ? -20.876 -21.218 1.062 1.00 92.06 313 SER A C 1
ATOM 2442 O O . SER A 1 313 ? -20.572 -21.479 2.225 1.00 92.06 313 SER A O 1
ATOM 2444 N N . THR A 1 314 ? -20.738 -22.109 0.078 1.00 92.50 314 THR A N 1
ATOM 2445 C CA . THR A 1 314 ? -20.212 -23.479 0.253 1.00 92.50 314 THR A CA 1
ATOM 2446 C C . THR A 1 314 ? -18.697 -23.557 0.032 1.00 92.50 314 THR A C 1
ATOM 2448 O O . THR A 1 314 ? -18.100 -22.679 -0.592 1.00 92.50 314 THR A O 1
ATOM 2451 N N . LEU A 1 315 ? -18.048 -24.634 0.498 1.00 92.12 315 LEU A N 1
ATOM 2452 C CA . LEU A 1 315 ? -16.611 -24.867 0.266 1.00 92.12 315 LEU A CA 1
ATOM 2453 C C . LEU A 1 315 ? -16.256 -24.895 -1.232 1.00 92.12 315 LEU A C 1
ATOM 2455 O O . LEU A 1 315 ? -15.203 -24.393 -1.622 1.00 92.12 315 LEU A O 1
ATOM 2459 N N . ALA A 1 316 ? -17.132 -25.448 -2.075 1.00 92.56 316 ALA A N 1
ATOM 2460 C CA . ALA A 1 316 ? -16.921 -25.517 -3.520 1.00 92.56 316 ALA A CA 1
ATOM 2461 C C . ALA A 1 316 ? -17.031 -24.140 -4.196 1.00 92.56 316 ALA A C 1
ATOM 2463 O O . ALA A 1 316 ? -16.228 -23.813 -5.076 1.00 92.56 316 ALA A O 1
ATOM 2464 N N . ASN A 1 317 ? -17.995 -23.317 -3.767 1.00 94.75 317 ASN A N 1
ATOM 2465 C CA . ASN A 1 317 ? -18.235 -22.010 -4.371 1.00 94.75 317 ASN A CA 1
ATOM 2466 C C . ASN A 1 317 ? -17.292 -20.923 -3.830 1.00 94.75 317 ASN A C 1
ATOM 2468 O O . ASN A 1 317 ? -16.990 -19.975 -4.547 1.00 94.75 317 ASN A O 1
ATOM 2472 N N . VAL A 1 318 ? -16.789 -21.047 -2.599 1.00 95.56 318 VAL A N 1
ATOM 2473 C CA . VAL A 1 318 ? -15.915 -20.038 -1.982 1.00 95.56 318 VAL A CA 1
ATOM 2474 C C . VAL A 1 318 ? -14.428 -20.324 -2.249 1.00 95.56 318 VAL A C 1
ATOM 2476 O O . VAL A 1 318 ? -13.950 -21.459 -2.163 1.00 95.56 318 VAL A O 1
ATOM 2479 N N . ARG A 1 319 ? -13.658 -19.274 -2.554 1.00 96.31 319 ARG A N 1
ATOM 2480 C CA . ARG A 1 319 ? -12.202 -19.314 -2.788 1.00 96.31 319 ARG A CA 1
ATOM 2481 C C . ARG A 1 319 ? -11.471 -18.092 -2.238 1.00 96.31 319 ARG A C 1
ATOM 2483 O O . ARG A 1 319 ? -12.091 -17.061 -1.990 1.00 96.31 319 ARG A O 1
ATOM 2490 N N . LEU A 1 320 ? -10.157 -18.195 -2.046 1.00 97.62 320 LEU A N 1
ATOM 2491 C CA . LEU A 1 320 ? -9.309 -17.055 -1.696 1.00 97.62 320 LEU A CA 1
ATOM 2492 C C . LEU A 1 320 ? -8.780 -16.359 -2.942 1.00 97.62 320 LEU A C 1
ATOM 2494 O O . LEU A 1 320 ? -8.032 -16.945 -3.717 1.00 97.62 320 LEU A O 1
ATOM 2498 N N . LEU A 1 321 ? -9.066 -15.069 -3.081 1.00 97.94 321 LEU A N 1
ATOM 2499 C CA . LEU A 1 321 ? -8.468 -14.215 -4.103 1.00 97.94 321 LEU A CA 1
ATOM 2500 C C . LEU A 1 321 ? -7.784 -13.013 -3.459 1.00 97.94 321 LEU A C 1
ATOM 2502 O O . LEU A 1 321 ? -8.255 -12.483 -2.456 1.00 97.94 321 LEU A O 1
ATOM 2506 N N . CYS A 1 322 ? -6.679 -12.536 -4.030 1.00 97.06 322 CYS A N 1
ATOM 2507 C CA . CYS A 1 322 ? -6.174 -11.214 -3.664 1.00 97.06 322 CYS A CA 1
ATOM 2508 C C . CYS A 1 322 ? -7.137 -10.134 -4.174 1.00 97.06 322 CYS A C 1
ATOM 2510 O O . CYS A 1 322 ? -7.892 -10.365 -5.119 1.00 97.06 322 CYS A O 1
ATOM 2512 N N . ARG A 1 323 ? -7.076 -8.928 -3.599 1.00 95.38 323 ARG A N 1
ATOM 2513 C CA . ARG A 1 323 ? -7.925 -7.797 -4.017 1.00 95.38 323 ARG A CA 1
ATOM 2514 C C . ARG A 1 323 ? -7.954 -7.570 -5.536 1.00 95.38 323 ARG A C 1
ATOM 2516 O O . ARG A 1 323 ? -8.999 -7.222 -6.075 1.00 95.38 323 ARG A O 1
ATOM 2523 N N . ALA A 1 324 ? -6.821 -7.738 -6.221 1.00 95.75 324 ALA A N 1
ATOM 2524 C CA . ALA A 1 324 ? -6.736 -7.533 -7.666 1.00 95.75 324 ALA A CA 1
ATOM 2525 C C . ALA A 1 324 ? -7.506 -8.600 -8.459 1.00 95.75 324 ALA A C 1
ATOM 2527 O O . ALA A 1 324 ? -8.275 -8.241 -9.344 1.00 95.75 324 ALA A O 1
ATOM 2528 N N . HIS A 1 325 ? -7.346 -9.881 -8.111 1.00 97.38 325 HIS A N 1
ATOM 2529 C CA . HIS A 1 325 ? -8.050 -10.974 -8.785 1.00 97.38 325 HIS A CA 1
ATOM 2530 C C . HIS A 1 325 ? -9.522 -11.069 -8.385 1.00 97.38 325 HIS A C 1
ATOM 2532 O O . HIS A 1 325 ? -10.341 -11.423 -9.220 1.00 97.38 325 HIS A O 1
ATOM 2538 N N . ASN A 1 326 ? -9.880 -10.711 -7.147 1.00 96.38 326 ASN A N 1
ATOM 2539 C CA . ASN A 1 326 ? -11.284 -10.596 -6.749 1.00 96.38 326 ASN A CA 1
ATOM 2540 C C . ASN A 1 326 ? -11.998 -9.550 -7.616 1.00 96.38 326 ASN A C 1
ATOM 2542 O O . ASN A 1 326 ? -13.043 -9.830 -8.192 1.00 96.38 326 ASN A O 1
ATOM 2546 N N . LEU A 1 327 ? -11.381 -8.374 -7.784 1.00 95.12 327 LEU A N 1
ATOM 2547 C CA . LEU A 1 327 ? -11.921 -7.337 -8.656 1.00 95.12 327 LEU A CA 1
ATOM 2548 C C . LEU A 1 327 ? -11.984 -7.790 -10.123 1.00 95.12 327 LEU A C 1
ATOM 2550 O O . LEU A 1 327 ? -13.004 -7.566 -10.760 1.00 95.12 327 LEU A O 1
ATOM 2554 N N . PHE A 1 328 ? -10.935 -8.443 -10.631 1.00 96.12 328 PHE A N 1
ATOM 2555 C CA . PHE A 1 328 ? -10.906 -8.980 -11.996 1.00 96.12 328 PHE A CA 1
ATOM 2556 C C . PHE A 1 328 ? -12.047 -9.969 -12.259 1.00 96.12 328 PHE A C 1
ATOM 2558 O O . PHE A 1 328 ? -12.764 -9.844 -13.245 1.00 96.12 328 PHE A O 1
ATOM 2565 N N . GLU A 1 329 ? -12.256 -10.928 -11.357 1.00 96.69 329 GLU A N 1
ATOM 2566 C CA . GLU A 1 329 ? -13.324 -11.921 -11.489 1.00 96.69 329 GLU A CA 1
ATOM 2567 C C . GLU A 1 329 ? -14.711 -11.288 -11.340 1.00 96.69 329 GLU A C 1
ATOM 2569 O O . GLU A 1 329 ? -15.632 -11.651 -12.069 1.00 96.69 329 GLU A O 1
ATOM 2574 N N . ALA A 1 330 ? -14.862 -10.292 -10.463 1.00 94.88 330 ALA A N 1
ATOM 2575 C CA . ALA A 1 330 ? -16.098 -9.528 -10.359 1.00 94.88 330 ALA A CA 1
ATOM 2576 C C . ALA A 1 330 ? -16.401 -8.751 -11.652 1.00 94.88 330 ALA A C 1
ATOM 2578 O O . ALA A 1 330 ? -17.535 -8.792 -12.122 1.00 94.88 330 ALA A O 1
ATOM 2579 N N . GLU A 1 331 ? -15.408 -8.071 -12.236 1.00 95.38 331 GLU A N 1
ATOM 2580 C CA . GLU A 1 331 ? -15.520 -7.357 -13.519 1.00 95.38 331 GLU A CA 1
ATOM 2581 C C . GLU A 1 331 ? -15.898 -8.337 -14.648 1.00 95.38 331 GLU A C 1
ATOM 2583 O O . GLU A 1 331 ? -16.843 -8.075 -15.392 1.00 95.38 331 GLU A O 1
ATOM 2588 N N . ARG A 1 332 ? -15.256 -9.514 -14.694 1.00 94.81 332 ARG A N 1
ATOM 2589 C CA . ARG A 1 332 ? -15.510 -10.574 -15.685 1.00 94.81 332 ARG A CA 1
ATOM 2590 C C . ARG A 1 332 ? -16.914 -11.180 -15.594 1.00 94.81 332 ARG A C 1
ATOM 2592 O O . ARG A 1 332 ? -17.516 -11.460 -16.624 1.00 94.81 332 ARG A O 1
ATOM 2599 N N . VAL A 1 333 ? -17.425 -11.423 -14.384 1.00 94.88 333 VAL A N 1
ATOM 2600 C CA . VAL A 1 333 ? -18.707 -12.129 -14.174 1.00 94.88 333 VAL A CA 1
ATOM 2601 C C . VAL A 1 333 ? -19.903 -11.176 -14.105 1.00 94.88 333 VAL A C 1
ATOM 2603 O O . VAL A 1 333 ? -20.982 -11.504 -14.589 1.00 94.88 333 VAL A O 1
ATOM 2606 N N . LEU A 1 334 ? -19.749 -10.006 -13.478 1.00 92.94 334 LEU A N 1
ATOM 2607 C CA . LEU A 1 334 ? -20.852 -9.069 -13.222 1.00 92.94 334 LEU A CA 1
ATOM 2608 C C . LEU A 1 334 ? -20.882 -7.877 -14.188 1.00 92.94 334 LEU A C 1
ATOM 2610 O O . LEU A 1 334 ? -21.871 -7.137 -14.182 1.00 92.94 334 LEU A O 1
ATOM 2614 N N . GLY A 1 335 ? -19.824 -7.686 -14.978 1.00 95.06 335 GLY A N 1
ATOM 2615 C CA . GLY A 1 335 ? -19.631 -6.554 -15.878 1.00 95.06 335 GLY A CA 1
ATOM 2616 C C . GLY A 1 335 ? -18.955 -5.360 -15.199 1.00 95.06 335 GLY A C 1
ATOM 2617 O O . GLY A 1 335 ? -19.305 -4.974 -14.076 1.00 95.06 335 GLY A O 1
ATOM 2618 N N . GLU A 1 336 ? -18.010 -4.740 -15.908 1.00 92.31 336 GLU A N 1
ATOM 2619 C CA . GLU A 1 336 ? -17.194 -3.616 -15.424 1.00 92.31 336 GLU A CA 1
ATOM 2620 C C . GLU A 1 336 ? -18.046 -2.456 -14.900 1.00 92.31 336 GLU A C 1
ATOM 2622 O O . GLU A 1 336 ? -17.864 -2.006 -13.770 1.00 92.31 336 GLU A O 1
ATOM 2627 N N . ASP A 1 337 ? -19.052 -2.043 -15.666 1.00 94.50 337 ASP A N 1
ATOM 2628 C CA . ASP A 1 337 ? -19.963 -0.952 -15.323 1.00 94.50 337 ASP A CA 1
ATOM 2629 C C . ASP A 1 337 ? -20.719 -1.176 -14.010 1.00 94.50 337 ASP A C 1
ATOM 2631 O O . ASP A 1 337 ? -20.884 -0.268 -13.185 1.00 94.50 337 ASP A O 1
ATOM 2635 N N . ARG A 1 338 ? -21.210 -2.402 -13.796 1.00 94.19 338 ARG A N 1
ATOM 2636 C CA . ARG A 1 338 ? -21.952 -2.751 -12.580 1.00 94.19 338 ARG A CA 1
ATOM 2637 C C . ARG A 1 338 ? -21.033 -2.680 -11.367 1.00 94.19 338 ARG A C 1
ATOM 2639 O O . ARG A 1 338 ? -21.442 -2.158 -10.324 1.00 94.19 338 ARG A O 1
ATOM 2646 N N . VAL A 1 339 ? -19.807 -3.177 -11.511 1.00 93.69 339 VAL A N 1
ATOM 2647 C CA . VAL A 1 339 ? -18.780 -3.154 -10.467 1.00 93.69 339 VAL A CA 1
ATOM 2648 C C . VAL A 1 339 ? -18.319 -1.724 -10.185 1.00 93.69 339 VAL A C 1
ATOM 2650 O O . VAL A 1 339 ? -18.255 -1.334 -9.019 1.00 93.69 339 VAL A O 1
ATOM 2653 N N . ALA A 1 340 ? -18.074 -0.917 -11.217 1.00 93.19 340 ALA A N 1
ATOM 2654 C CA . ALA A 1 340 ? -17.688 0.485 -11.094 1.00 93.19 340 ALA A CA 1
ATOM 2655 C C . ALA A 1 340 ? -18.740 1.285 -10.311 1.00 93.19 340 ALA A C 1
ATOM 2657 O O . ALA A 1 340 ? -18.419 1.878 -9.279 1.00 93.19 340 ALA A O 1
ATOM 2658 N N . ARG A 1 341 ? -20.019 1.189 -10.703 1.00 94.75 341 ARG A N 1
ATOM 2659 C CA . ARG A 1 341 ? -21.130 1.840 -9.985 1.00 94.75 341 ARG A CA 1
ATOM 2660 C C . ARG A 1 341 ? -21.256 1.362 -8.537 1.00 94.75 341 ARG A C 1
ATOM 2662 O O . ARG A 1 341 ? -21.555 2.150 -7.642 1.00 94.75 341 ARG A O 1
ATOM 2669 N N . ALA A 1 342 ? -21.054 0.069 -8.275 1.00 92.12 342 ALA A N 1
ATOM 2670 C CA . ALA A 1 342 ? -21.097 -0.465 -6.914 1.00 92.12 342 ALA A CA 1
ATOM 2671 C C . ALA A 1 342 ? -19.951 0.072 -6.042 1.00 92.12 342 ALA A C 1
ATOM 2673 O O . ALA A 1 342 ? -20.164 0.389 -4.870 1.00 92.12 342 ALA A O 1
ATOM 2674 N N . ARG A 1 343 ? -18.751 0.213 -6.612 1.00 92.31 343 ARG A N 1
ATOM 2675 C CA . ARG A 1 343 ? -17.589 0.781 -5.922 1.00 92.31 343 ARG A CA 1
ATOM 2676 C C . ARG A 1 343 ? -17.779 2.256 -5.612 1.00 92.31 343 ARG A C 1
ATOM 2678 O O . ARG A 1 343 ? -17.538 2.644 -4.475 1.00 92.31 343 ARG A O 1
ATOM 2685 N N . GLU A 1 344 ? -18.263 3.032 -6.574 1.00 93.31 344 GLU A N 1
ATOM 2686 C CA . GLU A 1 344 ? -18.561 4.453 -6.388 1.00 93.31 344 GLU A CA 1
ATOM 2687 C C . GLU A 1 344 ? -19.590 4.663 -5.267 1.00 93.31 344 GLU A C 1
ATOM 2689 O O . GLU A 1 344 ? -19.383 5.486 -4.374 1.00 93.31 344 GLU A O 1
ATOM 2694 N N . ARG A 1 345 ? -20.666 3.860 -5.240 1.00 94.69 345 ARG A N 1
ATOM 2695 C CA . ARG A 1 345 ? -21.635 3.881 -4.131 1.00 94.69 345 ARG A CA 1
ATOM 2696 C C . ARG A 1 345 ? -20.970 3.591 -2.786 1.00 94.69 345 ARG A C 1
ATOM 2698 O O . ARG A 1 345 ? -21.143 4.364 -1.848 1.00 94.69 345 ARG A O 1
ATOM 2705 N N . ALA A 1 346 ? -20.160 2.537 -2.705 1.00 92.38 346 ALA A N 1
ATOM 2706 C CA . ALA A 1 346 ? -19.458 2.182 -1.474 1.00 92.38 346 ALA A CA 1
ATOM 2707 C C . ALA A 1 346 ? -18.429 3.248 -1.042 1.00 92.38 346 ALA A C 1
ATOM 2709 O O . ALA A 1 346 ? -18.198 3.439 0.150 1.00 92.38 346 ALA A O 1
ATOM 2710 N N . GLU A 1 347 ? -17.787 3.944 -1.985 1.00 92.56 347 GLU A N 1
ATOM 2711 C CA . GLU A 1 347 ? -16.887 5.068 -1.700 1.00 92.56 347 GLU A CA 1
ATOM 2712 C C . GLU A 1 347 ? -17.651 6.266 -1.134 1.00 92.56 347 GLU A C 1
ATOM 2714 O O . GLU A 1 347 ? -17.243 6.799 -0.103 1.00 92.56 347 GLU A O 1
ATOM 2719 N N . ARG A 1 348 ? -18.800 6.621 -1.721 1.00 94.94 348 ARG A N 1
ATOM 2720 C CA . ARG A 1 348 ? -19.684 7.678 -1.202 1.00 94.94 348 ARG A CA 1
ATOM 2721 C C . ARG A 1 348 ? -20.205 7.360 0.198 1.00 94.94 348 ARG A C 1
ATOM 2723 O O . ARG A 1 348 ? -20.208 8.232 1.060 1.00 94.94 348 ARG A O 1
ATOM 2730 N N . GLU A 1 349 ? -20.615 6.120 0.446 1.00 94.69 349 GLU A N 1
ATOM 2731 C CA . GLU A 1 349 ? -21.052 5.674 1.775 1.00 94.69 349 GLU A CA 1
ATOM 2732 C C . GLU A 1 349 ? -19.921 5.764 2.807 1.00 94.69 349 GLU A C 1
ATOM 2734 O O . GLU A 1 349 ? -20.123 6.291 3.902 1.00 94.69 349 GLU A O 1
ATOM 2739 N N . ARG A 1 350 ? -18.706 5.321 2.448 1.00 93.62 350 ARG A N 1
ATOM 2740 C CA . ARG A 1 350 ? -17.524 5.456 3.314 1.00 93.62 350 ARG A CA 1
ATOM 2741 C C . ARG A 1 350 ? -17.177 6.916 3.595 1.00 93.62 350 ARG A C 1
ATOM 2743 O O . ARG A 1 350 ? -16.867 7.234 4.741 1.00 93.62 350 ARG A O 1
ATOM 2750 N N . ALA A 1 351 ? -17.246 7.789 2.590 1.00 93.38 351 ALA A N 1
ATOM 2751 C CA . ALA A 1 351 ? -17.004 9.221 2.754 1.00 93.38 351 ALA A CA 1
ATOM 2752 C C . ALA A 1 351 ? -18.011 9.839 3.733 1.00 93.38 351 ALA A C 1
ATOM 2754 O O . ALA A 1 351 ? -17.606 10.437 4.725 1.00 93.38 351 ALA A O 1
ATOM 2755 N N . ARG A 1 352 ? -19.311 9.570 3.546 1.00 95.19 352 ARG A N 1
ATOM 2756 C CA . ARG A 1 352 ? -20.373 10.019 4.464 1.00 95.19 352 ARG A CA 1
ATOM 2757 C C . ARG A 1 352 ? -20.154 9.531 5.893 1.00 95.19 352 ARG A C 1
ATOM 2759 O O . ARG A 1 352 ? -20.300 10.303 6.835 1.00 95.19 352 ARG A O 1
ATOM 2766 N N . HIS A 1 353 ? -19.782 8.264 6.069 1.00 94.56 353 HIS A N 1
ATOM 2767 C CA . HIS A 1 353 ? -19.488 7.718 7.393 1.00 94.56 353 HIS A CA 1
ATOM 2768 C C . HIS A 1 353 ? -18.251 8.378 8.024 1.00 94.56 353 HIS A C 1
ATOM 2770 O O . HIS A 1 353 ? -18.247 8.681 9.215 1.00 94.56 353 HIS A O 1
ATOM 2776 N N . SER A 1 354 ? -17.199 8.624 7.238 1.00 94.75 354 SER A N 1
ATOM 2777 C CA . SER A 1 354 ? -15.998 9.331 7.696 1.00 94.75 354 SER A CA 1
ATOM 2778 C C . SER A 1 354 ? -16.316 10.762 8.131 1.00 94.75 354 SER A C 1
ATOM 2780 O O . SER A 1 354 ? -15.883 11.186 9.199 1.00 94.75 354 SER A O 1
ATOM 2782 N N . GLU A 1 355 ? -17.106 11.491 7.344 1.00 94.69 355 GLU A N 1
ATOM 2783 C CA . GLU A 1 355 ? -17.568 12.841 7.678 1.00 94.69 355 GLU A CA 1
ATOM 2784 C C . GLU A 1 355 ? -18.432 12.850 8.941 1.00 94.69 355 GLU A C 1
ATOM 2786 O O . GLU A 1 355 ? -18.247 13.702 9.809 1.00 94.69 355 GLU A O 1
ATOM 2791 N N . ALA A 1 356 ? -19.346 11.887 9.082 1.00 94.44 356 ALA A N 1
ATOM 2792 C CA . ALA A 1 356 ? -20.164 11.744 10.282 1.00 94.44 356 ALA A CA 1
ATOM 2793 C C . ALA A 1 356 ? -19.295 11.500 11.526 1.00 94.44 356 ALA A C 1
ATOM 2795 O O . ALA A 1 356 ? -19.456 12.197 12.527 1.00 94.44 356 ALA A O 1
ATOM 2796 N N . LYS A 1 357 ? -18.316 10.591 11.434 1.00 95.31 357 LYS A N 1
ATOM 2797 C CA . LYS A 1 357 ? -17.368 10.310 12.519 1.00 95.31 357 LYS A CA 1
ATOM 2798 C C . LYS A 1 357 ? -16.507 11.529 12.862 1.00 95.31 357 LYS A C 1
ATOM 2800 O O . LYS A 1 357 ? -16.278 11.801 14.036 1.00 95.31 357 LYS A O 1
ATOM 2805 N N . ALA A 1 358 ? -16.056 12.288 11.863 1.00 94.38 358 ALA A N 1
ATOM 2806 C CA . ALA A 1 358 ? -15.301 13.521 12.083 1.00 94.38 358 ALA A CA 1
ATOM 2807 C C . ALA A 1 358 ? -16.151 14.592 12.785 1.00 94.38 358 ALA A C 1
ATOM 2809 O O . ALA A 1 358 ? -15.684 15.237 13.721 1.00 94.38 358 ALA A O 1
ATOM 2810 N N . ARG A 1 359 ? -17.424 14.742 12.391 1.00 95.12 359 ARG A N 1
ATOM 2811 C CA . ARG A 1 359 ? -18.376 15.643 13.062 1.00 95.12 359 ARG A CA 1
ATOM 2812 C C . ARG A 1 359 ? -18.644 15.221 14.502 1.00 95.12 359 ARG A C 1
ATOM 2814 O O . ARG A 1 359 ? -18.754 16.080 15.371 1.00 95.12 359 ARG A O 1
ATOM 2821 N N . GLU A 1 360 ? -18.762 13.924 14.761 1.00 94.06 360 GLU A N 1
ATOM 2822 C CA . GLU A 1 360 ? -18.926 13.396 16.115 1.00 94.06 360 GLU A CA 1
ATOM 2823 C C . GLU A 1 360 ? -17.685 13.656 16.975 1.00 94.06 360 GLU A C 1
ATOM 2825 O O . GLU A 1 360 ? -17.817 14.182 18.077 1.00 94.06 360 GLU A O 1
ATOM 2830 N N . ALA A 1 361 ? -16.487 13.395 16.446 1.00 94.25 361 ALA A N 1
ATOM 2831 C CA . ALA A 1 361 ? -15.232 13.700 17.127 1.00 94.25 361 ALA A CA 1
ATOM 2832 C C . ALA A 1 361 ? -15.105 15.202 17.441 1.00 94.25 361 ALA A C 1
ATOM 2834 O O . ALA A 1 361 ? -14.789 15.565 18.569 1.00 94.25 361 ALA A O 1
ATOM 2835 N N . ALA A 1 362 ? -15.443 16.082 16.492 1.00 94.44 362 ALA A N 1
ATOM 2836 C CA . ALA A 1 362 ? -15.449 17.529 16.719 1.00 94.44 362 ALA A CA 1
ATOM 2837 C C . ALA A 1 362 ? -16.458 17.945 17.805 1.00 94.44 362 ALA A C 1
ATOM 2839 O O . ALA A 1 362 ? -16.164 18.796 18.642 1.00 94.44 362 ALA A O 1
ATOM 2840 N N . ARG A 1 363 ? -17.642 17.316 17.841 1.00 95.06 363 ARG A N 1
ATOM 2841 C CA . ARG A 1 363 ? -18.629 17.535 18.911 1.00 95.06 363 ARG A CA 1
ATOM 2842 C C . ARG A 1 363 ? -18.129 17.039 20.268 1.00 95.06 363 ARG A C 1
ATOM 2844 O O . ARG A 1 363 ? -18.455 17.669 21.268 1.00 95.06 363 ARG A O 1
ATOM 2851 N N . ALA A 1 364 ? -17.384 15.935 20.314 1.00 94.06 364 ALA A N 1
ATOM 2852 C CA . ALA A 1 364 ? -16.785 15.424 21.544 1.00 94.06 364 ALA A CA 1
ATOM 2853 C C . ALA A 1 364 ? -15.731 16.398 22.089 1.00 94.06 364 ALA A C 1
ATOM 2855 O O . ALA A 1 364 ? -15.843 16.806 23.241 1.00 94.06 364 ALA A O 1
ATOM 2856 N N . VAL A 1 365 ? -14.816 16.877 21.236 1.00 94.94 365 VAL A N 1
ATOM 2857 C CA . VAL A 1 365 ? -13.825 17.906 21.605 1.00 94.94 365 VAL A CA 1
ATOM 2858 C C . VAL A 1 365 ? -14.518 19.169 22.124 1.00 94.94 365 VAL A C 1
ATOM 2860 O O . VAL A 1 365 ? -14.217 19.631 23.218 1.00 94.94 365 VAL A O 1
ATOM 2863 N N . ALA A 1 366 ? -15.538 19.668 21.419 1.00 94.19 366 ALA A N 1
ATOM 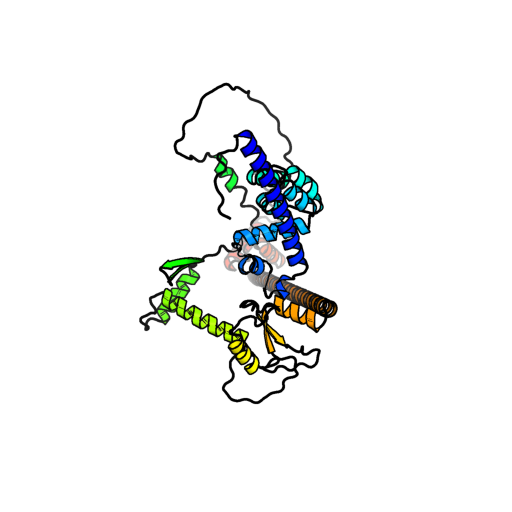2864 C CA . ALA A 1 366 ? -16.283 20.848 21.860 1.00 94.19 366 ALA A CA 1
ATOM 2865 C C . ALA A 1 366 ? -17.033 20.640 23.195 1.00 94.19 366 ALA A C 1
ATOM 2867 O O . ALA A 1 366 ? -17.262 21.598 23.934 1.00 94.19 366 ALA A O 1
ATOM 2868 N N . ARG A 1 367 ? -17.458 19.408 23.517 1.00 94.31 367 ARG A N 1
ATOM 2869 C CA . ARG A 1 367 ? -18.059 19.079 24.824 1.00 94.31 367 ARG A CA 1
ATOM 2870 C C . ARG A 1 367 ? -17.011 19.083 25.931 1.00 94.31 367 ARG A C 1
ATOM 2872 O O . ARG A 1 367 ? -17.293 19.629 26.992 1.00 94.31 367 ARG A O 1
ATOM 2879 N N . GLU A 1 368 ? -15.832 18.521 25.681 1.00 92.75 368 GLU A N 1
ATOM 2880 C CA . GLU A 1 368 ? -14.712 18.544 26.628 1.00 92.75 368 GLU A CA 1
ATOM 2881 C C . GLU A 1 368 ? -14.235 19.975 26.898 1.00 92.75 368 GLU A C 1
ATOM 2883 O O . GLU A 1 368 ? -14.063 20.354 28.053 1.00 92.75 368 GLU A O 1
ATOM 2888 N N . GLU A 1 369 ? -14.102 20.806 25.862 1.00 94.00 369 GLU A N 1
ATOM 2889 C CA . GLU A 1 369 ? -13.751 22.224 26.008 1.00 94.00 369 GLU A CA 1
ATOM 2890 C C . GLU A 1 369 ? -14.798 22.991 26.823 1.00 94.00 369 GLU A C 1
ATOM 2892 O O . GLU A 1 369 ? -14.449 23.740 27.735 1.00 94.00 369 GLU A O 1
ATOM 2897 N N . LYS A 1 370 ? -16.092 22.764 26.557 1.00 93.75 370 LYS A N 1
ATOM 2898 C CA . LYS A 1 370 ? -17.177 23.358 27.355 1.00 93.75 370 LYS A CA 1
ATOM 2899 C C . LYS A 1 370 ? -17.159 22.889 28.808 1.00 93.75 370 LYS A C 1
ATOM 2901 O O . LYS A 1 370 ? -17.432 23.701 29.687 1.00 93.75 370 LYS A O 1
ATOM 2906 N N . ALA A 1 371 ? -16.854 21.616 29.062 1.00 92.00 371 ALA A N 1
ATOM 2907 C CA . ALA A 1 371 ? -16.734 21.084 30.417 1.00 92.00 371 ALA A CA 1
ATOM 2908 C C . ALA A 1 371 ? -15.570 21.749 31.168 1.00 92.00 371 ALA A C 1
ATOM 2910 O O . ALA A 1 371 ? -15.785 22.271 32.257 1.00 92.00 371 ALA A O 1
ATOM 2911 N N . ARG A 1 372 ? -14.387 21.854 30.543 1.00 93.44 372 ARG A N 1
ATOM 2912 C CA . ARG A 1 372 ? -13.224 22.558 31.117 1.00 93.44 372 ARG A CA 1
ATOM 2913 C C . ARG A 1 372 ? -13.527 24.027 31.411 1.00 93.44 372 ARG A C 1
ATOM 2915 O O . ARG A 1 372 ? -13.219 24.512 32.494 1.00 93.44 372 ARG A O 1
ATOM 2922 N N . ALA A 1 373 ? -14.188 24.724 30.485 1.00 92.94 373 ALA A N 1
ATOM 2923 C CA . ALA A 1 373 ? -14.594 26.114 30.690 1.00 92.94 373 ALA A CA 1
ATOM 2924 C C . ALA A 1 373 ? -15.627 26.264 31.826 1.00 92.94 373 ALA A C 1
ATOM 2926 O O . ALA A 1 373 ? -15.604 27.249 32.566 1.00 92.94 373 ALA A O 1
ATOM 2927 N N . ALA A 1 374 ? -16.539 25.298 31.984 1.00 92.75 374 ALA A N 1
ATOM 2928 C CA . ALA A 1 374 ? -17.504 25.285 33.080 1.00 92.75 374 ALA A CA 1
ATOM 2929 C C . ALA A 1 374 ? -16.834 25.022 34.439 1.00 92.75 374 ALA A C 1
ATOM 2931 O O . ALA A 1 374 ? -17.165 25.707 35.406 1.00 92.75 374 ALA A O 1
ATOM 2932 N N . GLU A 1 375 ? -15.875 24.094 34.506 1.00 91.81 375 GLU A N 1
ATOM 2933 C CA . GLU A 1 375 ? -15.060 23.830 35.701 1.00 91.81 375 GLU A CA 1
ATOM 2934 C C . GLU A 1 375 ? -14.247 25.063 36.110 1.00 91.81 375 GLU A C 1
ATOM 2936 O O . GLU A 1 375 ? -14.264 25.460 37.275 1.00 91.81 375 GLU A O 1
ATOM 2941 N N . GLU A 1 376 ? -13.597 25.728 35.153 1.00 92.44 376 GLU A N 1
ATOM 2942 C CA . GLU A 1 376 ? -12.859 26.965 35.411 1.00 92.44 376 GLU A CA 1
ATOM 2943 C C . GLU A 1 376 ? -13.779 28.086 35.913 1.00 92.44 376 GLU A C 1
ATOM 2945 O O . GLU A 1 376 ? -13.468 28.757 36.900 1.00 92.44 376 GLU A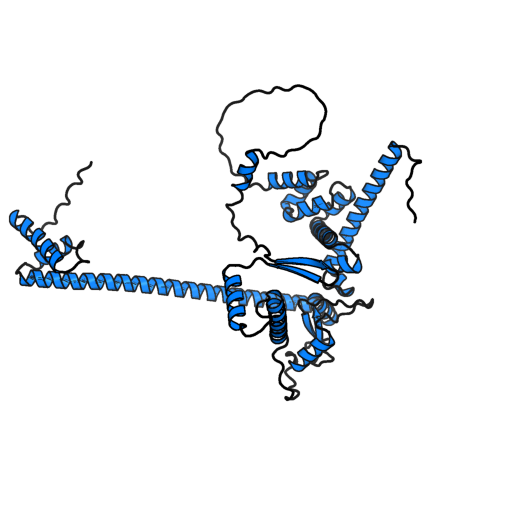 O 1
ATOM 2950 N N . LYS A 1 377 ? -14.954 28.254 35.294 1.00 93.38 377 LYS A N 1
ATOM 2951 C CA . LYS A 1 377 ? -15.957 29.225 35.750 1.00 93.38 377 LYS A CA 1
ATOM 2952 C C . LYS A 1 377 ? -16.452 28.911 37.164 1.00 93.38 377 LYS A C 1
ATOM 2954 O O . LYS A 1 377 ? -16.627 29.836 37.955 1.00 93.38 377 LYS A O 1
ATOM 2959 N N . ALA A 1 378 ? -16.678 27.637 37.486 1.00 91.62 378 ALA A N 1
ATOM 2960 C CA . ALA A 1 378 ? -17.083 27.208 38.822 1.00 91.62 378 ALA A CA 1
ATOM 2961 C C . ALA A 1 378 ? -15.983 27.484 39.860 1.00 91.62 378 ALA A C 1
ATOM 2963 O O . ALA A 1 378 ? -16.289 27.997 40.934 1.00 91.62 378 ALA A O 1
ATOM 2964 N N . ARG A 1 379 ? -14.709 27.242 39.516 1.00 92.44 379 ARG A N 1
ATOM 2965 C CA . ARG A 1 379 ? -13.553 27.576 40.364 1.00 92.44 379 ARG A CA 1
ATOM 2966 C C . ARG A 1 379 ? -13.495 29.073 40.673 1.00 92.44 379 ARG A C 1
ATOM 2968 O O . ARG A 1 379 ? -13.435 29.444 41.840 1.00 92.44 379 ARG A O 1
ATOM 2975 N N . LEU A 1 380 ? -13.585 29.922 39.647 1.00 91.06 380 LEU A N 1
ATOM 2976 C CA . LEU A 1 380 ? -13.578 31.382 39.818 1.00 91.06 380 LEU A CA 1
ATOM 2977 C C . LEU A 1 380 ? -14.791 31.878 40.622 1.00 91.06 380 LEU A C 1
ATOM 2979 O O . LEU A 1 380 ? -14.687 32.834 41.387 1.00 91.06 380 LEU A O 1
ATOM 2983 N N . ALA A 1 381 ? -15.958 31.248 40.461 1.00 90.56 381 ALA A N 1
ATOM 2984 C CA . ALA A 1 381 ? -17.140 31.578 41.252 1.00 90.56 381 ALA A CA 1
ATOM 2985 C C . ALA A 1 381 ? -16.967 31.196 42.733 1.00 90.56 381 ALA A C 1
ATOM 2987 O O . ALA A 1 381 ? -17.330 31.989 43.599 1.00 90.56 381 ALA A O 1
ATOM 2988 N N . ALA A 1 382 ? -16.385 30.027 43.020 1.00 88.31 382 ALA A N 1
ATOM 2989 C CA . ALA A 1 382 ? -16.090 29.583 44.381 1.00 88.31 382 ALA A CA 1
ATOM 2990 C C . ALA A 1 382 ? -15.058 30.490 45.071 1.00 88.31 382 ALA A C 1
ATOM 2992 O O . ALA A 1 382 ? -15.255 30.877 46.219 1.00 88.31 382 ALA A O 1
ATOM 2993 N N . GLU A 1 383 ? -14.008 30.896 44.355 1.00 86.81 383 GLU A N 1
ATOM 2994 C CA . GLU A 1 383 ? -13.007 31.852 44.845 1.00 86.81 383 GLU A CA 1
ATOM 2995 C C . GLU A 1 383 ? -13.644 33.204 45.201 1.00 86.81 383 GLU A C 1
ATOM 2997 O O . GLU A 1 383 ? -13.456 33.720 46.302 1.00 86.81 383 GLU A O 1
ATOM 3002 N N . ARG A 1 384 ? -14.502 33.740 44.321 1.00 85.88 384 ARG A N 1
ATOM 3003 C CA . ARG A 1 384 ? -15.251 34.977 44.600 1.00 85.88 384 ARG A CA 1
ATOM 3004 C C . ARG A 1 384 ? -16.181 34.845 45.806 1.00 85.88 384 ARG A C 1
ATOM 3006 O O . ARG A 1 384 ? -16.289 35.799 46.571 1.00 85.88 384 ARG A O 1
ATOM 3013 N N . ALA A 1 385 ? -16.847 33.703 45.973 1.00 86.50 385 ALA A N 1
ATOM 3014 C CA . ALA A 1 385 ? -17.711 33.454 47.126 1.00 86.50 385 ALA A CA 1
ATOM 3015 C C . ALA A 1 385 ? -16.908 33.399 48.439 1.00 86.50 385 ALA A C 1
ATOM 3017 O O . ALA A 1 385 ? -17.320 34.008 49.421 1.00 86.50 385 ALA A O 1
ATOM 3018 N N . ALA A 1 386 ? -15.732 32.763 48.437 1.00 85.31 386 ALA A N 1
ATOM 3019 C CA . ALA A 1 386 ? -14.844 32.721 49.600 1.00 85.31 386 ALA A CA 1
ATOM 3020 C C . ALA A 1 386 ? -14.322 34.118 49.990 1.00 85.31 386 ALA A C 1
ATOM 3022 O O . ALA A 1 386 ? -14.259 34.451 51.173 1.00 85.31 386 ALA A O 1
ATOM 3023 N N . ILE A 1 387 ? -13.992 34.965 49.005 1.00 81.25 387 ILE A N 1
ATOM 3024 C CA . ILE A 1 387 ? -13.629 36.370 49.253 1.00 81.25 387 ILE A CA 1
ATOM 3025 C C . ILE A 1 387 ? -14.809 37.126 49.883 1.00 81.25 387 ILE A C 1
ATOM 3027 O O . ILE A 1 387 ? -14.622 37.829 50.871 1.00 81.25 387 ILE A O 1
ATOM 3031 N N . GLN A 1 388 ? -16.031 36.946 49.366 1.00 83.31 388 GLN A N 1
ATOM 3032 C CA . GLN A 1 388 ? -17.237 37.583 49.914 1.00 83.31 388 GLN A CA 1
ATOM 3033 C C . GLN A 1 388 ? -17.540 37.154 51.356 1.00 83.31 388 GLN A C 1
ATOM 3035 O O . GLN A 1 388 ? -17.941 37.988 52.166 1.00 83.31 388 GLN A O 1
ATOM 3040 N N . GLU A 1 389 ? -17.337 35.880 51.690 1.00 84.94 389 GLU A N 1
ATOM 3041 C CA . GLU A 1 389 ? -17.493 35.366 53.056 1.00 84.94 389 GLU A CA 1
ATOM 3042 C C . GLU A 1 389 ? -16.476 36.013 54.009 1.00 84.94 389 GLU A C 1
ATOM 3044 O O . GLU A 1 389 ? -16.847 36.560 55.046 1.00 84.94 389 GLU A O 1
ATOM 3049 N N . ARG A 1 390 ? -15.204 36.085 53.603 1.00 82.88 390 ARG A N 1
ATOM 3050 C CA . ARG A 1 390 ? -14.147 36.757 54.379 1.00 82.88 390 ARG A CA 1
ATOM 3051 C C . ARG A 1 390 ? -14.374 38.261 54.528 1.00 82.88 390 ARG A C 1
ATOM 3053 O O . ARG A 1 390 ? -14.025 38.842 55.557 1.00 82.88 390 ARG A O 1
ATOM 3060 N N . ASP A 1 391 ? -14.938 38.906 53.509 1.00 82.75 391 ASP A N 1
ATOM 3061 C CA . ASP A 1 391 ? -15.364 40.305 53.578 1.00 82.75 391 ASP A CA 1
ATOM 3062 C C . ASP A 1 391 ? -16.486 40.477 54.610 1.00 82.75 391 ASP A C 1
ATOM 3064 O O . ASP A 1 391 ? -16.448 41.418 55.405 1.00 82.75 391 ASP A O 1
ATOM 3068 N N . ALA A 1 392 ? -17.454 39.556 54.649 1.00 85.00 392 ALA A N 1
ATOM 3069 C CA . ALA A 1 392 ? -18.531 39.570 55.634 1.00 85.00 392 ALA A CA 1
ATOM 3070 C C . ALA A 1 392 ? -18.001 39.403 57.071 1.00 85.00 392 ALA A C 1
ATOM 3072 O O . ALA A 1 392 ? -18.424 40.147 57.962 1.00 85.00 392 ALA A O 1
ATOM 3073 N N . ASP A 1 393 ? -17.027 38.515 57.286 1.00 86.69 393 ASP A N 1
ATOM 3074 C CA . ASP A 1 393 ? -16.360 38.336 58.582 1.00 86.69 393 ASP A CA 1
ATOM 3075 C C . ASP A 1 393 ? -15.630 39.608 59.038 1.00 86.69 393 ASP A C 1
ATOM 3077 O O . ASP A 1 393 ? -15.764 40.033 60.190 1.00 86.69 393 ASP A O 1
ATOM 3081 N N . LEU A 1 394 ? -14.903 40.271 58.129 1.00 84.75 394 LEU A N 1
ATOM 3082 C CA . LEU A 1 394 ? -14.238 41.548 58.404 1.00 84.75 394 LEU A CA 1
ATOM 3083 C C . LEU A 1 394 ? -15.249 42.641 58.773 1.00 84.75 394 LEU A C 1
ATOM 3085 O O . LEU A 1 394 ? -15.045 43.368 59.747 1.00 84.75 394 LEU A O 1
ATOM 3089 N N . LEU A 1 395 ? -16.343 42.760 58.018 1.00 85.06 395 LEU A N 1
ATOM 3090 C CA . LEU A 1 395 ? -17.397 43.738 58.296 1.00 85.06 395 LEU A CA 1
ATOM 3091 C C . LEU A 1 395 ? -18.067 43.473 59.651 1.00 85.06 395 LEU A C 1
ATOM 3093 O O . LEU A 1 395 ? -18.325 44.417 60.399 1.00 85.06 395 LEU A O 1
ATOM 3097 N N . SER A 1 396 ? -18.303 42.205 59.995 1.00 86.19 396 SER A N 1
ATOM 3098 C CA . SER A 1 396 ? -18.839 41.798 61.298 1.00 86.19 396 SER A CA 1
ATOM 3099 C C . SER A 1 396 ? -17.883 42.150 62.449 1.00 86.19 396 SER A C 1
ATOM 3101 O O . SER A 1 396 ? -18.301 42.723 63.464 1.00 86.19 396 SER A O 1
ATOM 3103 N N . ALA A 1 397 ? -16.580 41.908 62.270 1.00 85.06 397 ALA A N 1
ATOM 3104 C CA . ALA A 1 397 ? -15.549 42.279 63.237 1.00 85.06 397 ALA A CA 1
ATOM 3105 C C . ALA A 1 397 ? -15.463 43.805 63.440 1.00 85.06 397 ALA A C 1
ATOM 3107 O O . ALA A 1 397 ? -15.452 44.277 64.576 1.00 85.06 397 ALA A O 1
ATOM 3108 N N . LEU A 1 398 ? -15.473 44.596 62.360 1.00 84.31 398 LEU A N 1
ATOM 3109 C CA . LEU A 1 398 ? -15.434 46.065 62.433 1.00 84.31 398 LEU A CA 1
ATOM 3110 C C . LEU A 1 398 ? -16.713 46.662 63.040 1.00 84.31 398 LEU A C 1
ATOM 3112 O O . LEU A 1 398 ? -16.636 47.618 63.814 1.00 84.31 398 LEU A O 1
ATOM 3116 N N . LYS A 1 399 ? -17.881 46.068 62.762 1.00 86.50 399 LYS A N 1
ATOM 3117 C CA . LYS A 1 399 ? -19.155 46.443 63.394 1.00 86.50 399 LYS A CA 1
ATOM 3118 C C . LYS A 1 399 ? -19.130 46.196 64.903 1.00 86.50 399 LYS A C 1
ATOM 3120 O O . LYS A 1 399 ? -19.618 47.027 65.666 1.00 86.50 399 LYS A O 1
ATOM 3125 N N . SER A 1 400 ? -18.530 45.087 65.337 1.00 87.31 400 SER A N 1
ATOM 3126 C CA . SER A 1 400 ? -18.355 44.765 66.762 1.00 87.31 400 SER A CA 1
ATOM 3127 C C . SER A 1 400 ? -17.441 45.772 67.478 1.00 87.31 400 SER A C 1
ATOM 3129 O O . SER A 1 400 ? -17.593 46.005 68.673 1.00 87.31 400 SER A O 1
ATOM 3131 N N . LEU A 1 401 ? -16.549 46.430 66.731 1.00 86.19 401 LEU A N 1
ATOM 3132 C CA . LEU A 1 401 ? -15.693 47.533 67.184 1.00 86.19 401 LEU A CA 1
ATOM 3133 C C . LEU A 1 401 ? -16.347 48.926 67.033 1.00 86.19 401 LEU A C 1
ATOM 3135 O O . LEU A 1 401 ? -15.661 49.935 67.170 1.00 86.19 401 LEU A O 1
ATOM 3139 N N . GLN A 1 402 ? -17.660 48.988 66.775 1.00 84.06 402 GLN A N 1
ATOM 3140 C CA . GLN A 1 402 ? -18.483 50.207 66.693 1.00 84.06 402 GLN A CA 1
ATOM 3141 C C . GLN A 1 402 ? -18.180 51.166 65.523 1.00 84.06 402 GLN A C 1
ATOM 3143 O O . GLN A 1 402 ? -18.591 52.326 65.554 1.00 84.06 402 GLN A O 1
ATOM 3148 N N . PHE A 1 403 ? -17.519 50.707 64.456 1.00 82.94 403 PHE A N 1
ATOM 3149 C CA . PHE A 1 403 ? -17.372 51.510 63.234 1.00 82.94 403 PHE A CA 1
ATOM 3150 C C . PHE A 1 403 ? -18.672 51.560 62.421 1.00 82.94 403 PHE A C 1
ATOM 3152 O O . PHE A 1 403 ? -19.464 50.613 62.423 1.00 82.94 403 PHE A O 1
ATOM 3159 N N . THR A 1 404 ? -18.897 52.655 61.682 1.00 84.25 404 THR A N 1
ATOM 3160 C CA . THR A 1 404 ? -20.103 52.773 60.846 1.00 84.25 404 THR A CA 1
ATOM 3161 C C . THR A 1 404 ? -20.048 51.818 59.642 1.00 84.25 404 THR A C 1
ATOM 3163 O O . THR A 1 404 ? -18.957 51.423 59.204 1.00 84.25 404 THR A O 1
ATOM 3166 N N . PRO A 1 405 ? -21.203 51.445 59.056 1.00 81.44 405 PRO A N 1
ATOM 3167 C CA . PRO A 1 405 ? -21.245 50.581 57.873 1.00 81.44 405 PRO A CA 1
ATOM 3168 C C . PRO A 1 405 ? -20.450 51.147 56.687 1.00 81.44 405 PRO A C 1
ATOM 3170 O O . PRO A 1 405 ? -19.744 50.411 56.002 1.00 81.44 405 PRO A O 1
ATOM 3173 N N . GLU A 1 406 ? -20.499 52.465 56.483 1.00 79.62 406 GLU A N 1
ATOM 3174 C CA . GLU A 1 406 ? -19.784 53.154 55.402 1.00 79.62 406 GLU A CA 1
ATOM 3175 C C . GLU A 1 406 ? -18.263 53.143 55.604 1.00 79.62 406 GLU A C 1
ATOM 3177 O O . GLU A 1 406 ? -17.503 52.932 54.655 1.00 79.62 406 GLU A O 1
ATOM 3182 N N . GLN A 1 407 ? -17.805 53.323 56.847 1.00 79.06 407 GLN A N 1
ATOM 3183 C CA . GLN A 1 407 ? -16.389 53.227 57.208 1.00 79.06 407 GLN A CA 1
ATOM 3184 C C . GLN A 1 407 ? -15.870 51.800 57.017 1.00 79.06 407 GLN A C 1
ATOM 3186 O O . GLN A 1 407 ? -14.806 51.598 56.429 1.00 79.06 407 GLN A O 1
ATOM 3191 N N . SER A 1 408 ? -16.653 50.814 57.456 1.00 80.56 408 SER A N 1
ATOM 3192 C CA . SER A 1 408 ? -16.307 49.395 57.367 1.00 80.56 408 SER A CA 1
ATOM 3193 C C . SER A 1 408 ? -16.226 48.920 55.911 1.00 80.56 408 SER A C 1
ATOM 3195 O O . SER A 1 408 ? -15.248 48.277 55.535 1.00 80.56 408 SER A O 1
ATOM 3197 N N . ALA A 1 409 ? -17.179 49.317 55.058 1.00 80.31 409 ALA A N 1
ATOM 3198 C CA . ALA A 1 409 ? -17.170 48.990 53.629 1.00 80.31 409 ALA A CA 1
ATOM 3199 C C . ALA A 1 409 ? -15.950 49.573 52.894 1.00 80.31 409 ALA A C 1
ATOM 3201 O O . ALA A 1 409 ? -15.321 48.904 52.076 1.00 80.31 409 ALA A O 1
ATOM 3202 N N . ARG A 1 410 ? -15.559 50.811 53.218 1.00 76.94 410 ARG A N 1
ATOM 3203 C CA . ARG A 1 410 ? -14.373 51.445 52.620 1.00 76.94 410 ARG A CA 1
ATOM 3204 C C . ARG A 1 410 ? -13.062 50.830 53.111 1.00 76.94 410 ARG A C 1
ATOM 3206 O O . ARG A 1 410 ? -12.115 50.746 52.334 1.00 76.94 410 ARG A O 1
ATOM 3213 N N . ALA A 1 411 ? -12.991 50.413 54.374 1.00 79.00 411 ALA A N 1
ATOM 3214 C CA . ALA A 1 411 ? -11.825 49.716 54.913 1.00 79.00 411 ALA A CA 1
ATOM 3215 C C . ALA A 1 411 ? -11.673 48.304 54.319 1.00 79.00 411 ALA A C 1
ATOM 3217 O O . ALA A 1 411 ? -10.550 47.874 54.053 1.00 79.00 411 ALA A O 1
ATOM 3218 N N . ALA A 1 412 ? -12.789 47.617 54.049 1.00 80.31 412 ALA A N 1
ATOM 3219 C CA . ALA A 1 412 ? -12.797 46.347 53.328 1.00 80.31 412 ALA A CA 1
ATOM 3220 C C . ALA A 1 412 ? -12.256 46.501 51.894 1.00 80.31 412 ALA A C 1
ATOM 3222 O O . ALA A 1 412 ? -11.373 45.741 51.502 1.00 80.31 412 ALA A O 1
ATOM 3223 N N . GLU A 1 413 ? -12.680 47.536 51.155 1.00 82.50 413 GLU A N 1
ATOM 3224 C CA . GLU A 1 413 ? -12.156 47.816 49.805 1.00 82.50 413 GLU A CA 1
ATOM 3225 C C . GLU A 1 413 ? -10.673 48.231 49.828 1.00 82.50 413 GLU A C 1
ATOM 3227 O O . GLU A 1 413 ? -9.894 47.804 48.983 1.00 82.50 413 GLU A O 1
ATOM 3232 N N . ALA A 1 414 ? -10.239 49.011 50.824 1.00 80.69 414 ALA A N 1
ATOM 3233 C CA . ALA A 1 414 ? -8.835 49.416 50.967 1.00 80.69 414 ALA A CA 1
ATOM 3234 C C . ALA A 1 414 ? -7.890 48.267 51.371 1.00 80.69 414 ALA A C 1
ATOM 3236 O O . ALA A 1 414 ? -6.674 48.420 51.294 1.00 80.69 414 ALA A O 1
ATOM 3237 N N . THR A 1 415 ? -8.433 47.133 51.826 1.00 82.31 415 THR A N 1
ATOM 3238 C CA . THR A 1 415 ? -7.672 45.937 52.232 1.00 82.31 415 THR A CA 1
ATOM 3239 C C . THR A 1 415 ? -7.973 44.727 51.353 1.00 82.31 415 THR A C 1
ATOM 3241 O O . THR A 1 415 ? -7.746 43.585 51.756 1.00 82.31 415 THR A O 1
ATOM 3244 N N . LYS A 1 416 ? -8.477 44.968 50.142 1.00 80.56 416 LYS A N 1
ATOM 3245 C CA . LYS A 1 416 ? -8.824 43.932 49.166 1.00 80.56 416 LYS A CA 1
ATOM 3246 C C . LYS A 1 416 ? -7.629 43.072 48.761 1.00 80.56 416 LYS A C 1
ATOM 3248 O O . LYS A 1 416 ? -7.777 41.868 48.612 1.00 80.56 416 LYS A O 1
ATOM 3253 N N . ASP A 1 417 ? -6.436 43.659 48.719 1.00 80.62 417 ASP A N 1
ATOM 3254 C CA . ASP A 1 417 ? -5.185 42.945 48.422 1.00 80.62 417 ASP A CA 1
ATOM 3255 C C . ASP A 1 417 ? -4.778 41.949 49.527 1.00 80.62 417 ASP A C 1
ATOM 3257 O O . ASP A 1 417 ? -3.919 41.096 49.326 1.00 80.62 417 ASP A O 1
ATOM 3261 N N . LEU A 1 418 ? -5.392 42.046 50.712 1.00 78.25 418 LEU A N 1
ATOM 3262 C CA . LEU A 1 418 ? -5.197 41.137 51.847 1.00 78.25 418 LEU A CA 1
ATOM 3263 C C . LEU A 1 418 ? -6.396 40.195 52.047 1.00 78.25 418 LEU A C 1
ATOM 3265 O O . LEU A 1 418 ? -6.446 39.486 53.054 1.00 78.25 418 LEU A O 1
ATOM 3269 N N . ALA A 1 419 ? -7.363 40.184 51.121 1.00 70.50 419 ALA A N 1
ATOM 3270 C CA . ALA A 1 419 ? -8.580 39.378 51.226 1.00 70.50 419 ALA A CA 1
ATOM 3271 C C . ALA A 1 419 ? -8.319 37.865 51.200 1.00 70.50 419 ALA A C 1
ATOM 3273 O O . ALA A 1 419 ? -9.103 37.088 51.749 1.00 70.50 419 ALA A O 1
ATOM 3274 N N . ASP A 1 420 ? -7.178 37.454 50.647 1.00 68.19 420 ASP A N 1
ATOM 3275 C CA . ASP A 1 420 ? -6.801 36.047 50.545 1.00 68.19 420 ASP A CA 1
ATOM 3276 C C . ASP A 1 420 ? -6.118 35.491 51.811 1.00 68.19 420 ASP A C 1
ATOM 3278 O O . ASP A 1 420 ? -5.965 34.273 51.947 1.00 68.19 420 ASP A O 1
ATOM 3282 N N . GLY A 1 421 ? -5.755 36.358 52.764 1.00 75.81 421 GLY A N 1
ATOM 3283 C CA . GLY A 1 421 ? -5.054 36.006 54.002 1.00 75.81 421 GLY A CA 1
ATOM 3284 C C . GLY A 1 421 ? -5.963 35.761 55.221 1.00 75.81 421 GLY A C 1
ATOM 3285 O O . GLY A 1 421 ? -7.180 35.936 55.152 1.00 75.81 421 GLY A O 1
ATOM 3286 N N . PRO A 1 422 ? -5.387 35.355 56.371 1.00 80.56 422 PRO A N 1
ATOM 3287 C CA . PRO A 1 422 ? -6.137 35.175 57.614 1.00 80.56 422 PRO A CA 1
ATOM 3288 C C . PRO A 1 422 ? -6.760 36.493 58.110 1.00 80.56 422 PRO A C 1
ATOM 3290 O O . PRO A 1 422 ? -6.229 37.583 57.881 1.00 80.56 422 PRO A O 1
ATOM 3293 N N . LEU A 1 423 ? -7.883 36.383 58.828 1.00 81.00 423 LEU A N 1
ATOM 3294 C CA . LEU A 1 423 ? -8.714 37.522 59.237 1.00 81.00 423 LEU A CA 1
ATOM 3295 C C . LEU A 1 423 ? -7.956 38.542 60.104 1.00 81.00 423 LEU A C 1
ATOM 3297 O O . LEU A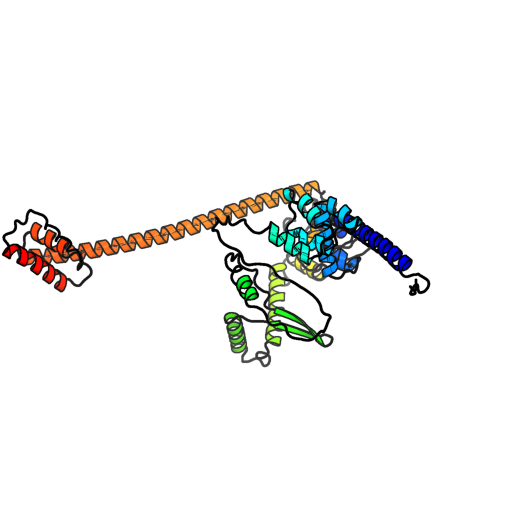 1 423 ? -8.112 39.747 59.926 1.00 81.00 423 LEU A O 1
ATOM 3301 N N . GLU A 1 424 ? -7.103 38.083 61.021 1.00 82.69 424 GLU A N 1
ATOM 3302 C CA . GLU A 1 424 ? -6.441 38.946 62.006 1.00 82.69 424 GLU A CA 1
ATOM 3303 C C . GLU A 1 424 ? -5.485 39.989 61.372 1.00 82.69 424 GLU A C 1
ATOM 3305 O O . GLU A 1 424 ? -5.637 41.184 61.660 1.00 82.69 424 GLU A O 1
ATOM 3310 N N . PRO A 1 425 ? -4.547 39.628 60.468 1.00 83.50 425 PRO A N 1
ATOM 3311 C CA . PRO A 1 425 ? -3.761 40.613 59.718 1.00 83.50 425 PRO A CA 1
ATOM 3312 C C . PRO A 1 425 ? -4.607 41.599 58.910 1.00 83.50 425 PRO A C 1
ATOM 3314 O O . PRO A 1 425 ? -4.269 42.784 58.840 1.00 83.50 425 PRO A O 1
ATOM 3317 N N . ARG A 1 426 ? -5.718 41.129 58.332 1.00 83.88 426 ARG A N 1
ATOM 3318 C CA . ARG A 1 426 ? -6.613 41.950 57.514 1.00 83.88 426 ARG A CA 1
ATOM 3319 C C . ARG A 1 426 ? -7.372 42.980 58.355 1.00 83.88 426 ARG A C 1
ATOM 3321 O O . ARG A 1 426 ? -7.380 44.158 58.005 1.00 83.88 426 ARG A O 1
ATOM 3328 N N . VAL A 1 427 ? -7.907 42.578 59.511 1.00 83.56 427 VAL A N 1
ATOM 3329 C CA . VAL A 1 427 ? -8.522 43.487 60.499 1.00 83.56 427 VAL A CA 1
ATOM 3330 C C . VAL A 1 427 ? -7.505 44.526 60.974 1.00 83.56 427 VAL A C 1
ATOM 3332 O O . VAL A 1 427 ? -7.806 45.718 61.020 1.00 83.56 427 VAL A O 1
ATOM 3335 N N . ARG A 1 428 ? -6.264 44.112 61.262 1.00 84.94 428 ARG A N 1
ATOM 3336 C CA . ARG A 1 428 ? -5.192 45.025 61.692 1.00 84.94 428 ARG A CA 1
ATOM 3337 C C . ARG A 1 428 ? -4.856 46.069 60.622 1.00 84.94 428 ARG A C 1
ATOM 3339 O O . ARG A 1 428 ? -4.659 47.238 60.953 1.00 84.94 428 ARG A O 1
ATOM 3346 N N . ALA A 1 429 ? -4.797 45.673 59.352 1.00 83.12 429 ALA A N 1
ATOM 3347 C CA . ALA A 1 429 ? -4.598 46.595 58.237 1.00 83.12 429 ALA A CA 1
ATOM 3348 C C . ALA A 1 429 ? -5.794 47.550 58.060 1.00 83.12 429 ALA A C 1
ATOM 3350 O O . ALA A 1 429 ? -5.594 48.755 57.907 1.00 83.12 429 ALA A O 1
ATOM 3351 N N . ALA A 1 430 ? -7.026 47.045 58.173 1.00 84.44 430 ALA A N 1
ATOM 3352 C CA . ALA A 1 430 ? -8.247 47.846 58.073 1.00 84.44 430 ALA A CA 1
ATOM 3353 C C . ALA A 1 430 ? -8.314 48.925 59.171 1.00 84.44 430 ALA A C 1
ATOM 3355 O O . ALA A 1 430 ? -8.581 50.095 58.889 1.00 84.44 430 ALA A O 1
ATOM 3356 N N . LEU A 1 431 ? -7.968 48.566 60.411 1.00 85.38 431 LEU A N 1
ATOM 3357 C CA . LEU A 1 431 ? -7.887 49.505 61.533 1.00 85.38 431 LEU A CA 1
ATOM 3358 C C . LEU A 1 431 ? -6.802 50.573 61.334 1.00 85.38 431 LEU A C 1
ATOM 3360 O O . LEU A 1 431 ? -7.020 51.731 61.689 1.00 85.38 431 LEU A O 1
ATOM 3364 N N . LYS A 1 432 ? -5.657 50.235 60.724 1.00 84.75 432 LYS A N 1
ATOM 3365 C CA . LYS A 1 432 ? -4.622 51.227 60.368 1.00 84.75 432 LYS A CA 1
ATOM 3366 C C . LYS A 1 432 ? -5.138 52.254 59.356 1.00 84.75 432 LYS A C 1
ATOM 3368 O O . LYS A 1 432 ? -4.887 53.444 59.518 1.00 84.75 432 LYS A O 1
ATOM 3373 N N . VAL A 1 433 ? -5.891 51.817 58.344 1.00 82.06 433 VAL A N 1
ATOM 3374 C CA . VAL A 1 433 ? -6.487 52.718 57.339 1.00 82.06 433 VAL A CA 1
ATOM 3375 C C . VAL A 1 433 ? -7.534 53.642 57.972 1.00 82.06 433 VAL A C 1
ATOM 3377 O O . VAL A 1 433 ? -7.565 54.839 57.676 1.00 82.06 433 VAL A O 1
ATOM 3380 N N . LEU A 1 434 ? -8.368 53.110 58.870 1.00 81.38 434 LEU A N 1
ATOM 3381 C CA . LEU A 1 434 ? -9.410 53.877 59.558 1.00 81.38 434 LEU A CA 1
ATOM 3382 C C . LEU A 1 434 ? -8.828 54.905 60.539 1.00 81.38 434 LEU A C 1
ATOM 3384 O O . LEU A 1 434 ? -9.236 56.067 60.529 1.00 81.38 434 LEU A O 1
ATOM 3388 N N . THR A 1 435 ? -7.837 54.513 61.343 1.00 79.50 435 THR A N 1
ATOM 3389 C CA . THR A 1 435 ? -7.206 55.398 62.339 1.00 79.50 435 THR A CA 1
ATOM 3390 C C . THR A 1 435 ? -6.356 56.496 61.697 1.00 79.50 435 THR A C 1
ATOM 3392 O O . THR A 1 435 ? -6.429 57.645 62.134 1.00 79.50 435 THR A O 1
ATOM 3395 N N . ALA A 1 436 ? -5.640 56.201 60.605 1.00 73.12 436 ALA A N 1
ATOM 3396 C CA . ALA A 1 436 ? -4.882 57.203 59.852 1.00 73.12 436 ALA A CA 1
ATOM 3397 C C . ALA A 1 436 ? -5.775 58.326 59.292 1.00 73.12 436 ALA A C 1
ATOM 3399 O O . ALA A 1 436 ? -5.386 59.492 59.306 1.00 73.12 436 ALA A O 1
ATOM 3400 N N . ARG A 1 437 ? -6.998 58.012 58.840 1.00 64.00 437 ARG A N 1
ATOM 3401 C CA . ARG A 1 437 ? -7.933 59.028 58.326 1.00 64.00 437 ARG A CA 1
ATOM 3402 C C . ARG A 1 437 ? -8.625 59.824 59.430 1.00 64.00 437 ARG A C 1
ATOM 3404 O O . ARG A 1 437 ? -8.750 61.040 59.283 1.00 64.00 437 ARG A O 1
ATOM 3411 N N . LEU A 1 438 ? -8.995 59.180 60.543 1.00 64.88 438 LEU A N 1
ATOM 3412 C CA . LEU A 1 438 ? -9.530 59.862 61.731 1.00 64.88 438 LEU A CA 1
ATOM 3413 C C . LEU A 1 438 ? -8.550 60.917 62.271 1.00 64.88 438 LEU A C 1
ATOM 3415 O O . LEU A 1 438 ? -8.974 62.010 62.642 1.00 64.88 438 LEU A O 1
ATOM 3419 N N . ALA A 1 439 ? -7.243 60.637 62.220 1.00 60.53 439 ALA A N 1
ATOM 3420 C CA . ALA A 1 439 ? -6.196 61.585 62.607 1.00 60.53 439 ALA A CA 1
ATOM 3421 C C . ALA A 1 439 ? -6.107 62.823 61.687 1.00 60.53 439 ALA A C 1
ATOM 3423 O O . ALA A 1 439 ? -5.696 63.891 62.130 1.00 60.53 439 ALA A O 1
ATOM 3424 N N . THR A 1 440 ? -6.530 62.711 60.421 1.00 57.78 440 THR A N 1
ATOM 3425 C CA . THR A 1 440 ? -6.460 63.799 59.422 1.00 57.78 440 THR A CA 1
ATOM 3426 C C . THR A 1 440 ? -7.744 64.632 59.274 1.00 57.78 440 THR A C 1
ATOM 3428 O O . THR A 1 440 ? -7.767 65.542 58.449 1.00 57.78 440 THR A O 1
ATOM 3431 N N . LYS A 1 441 ? -8.817 64.346 60.039 1.00 56.47 441 LYS A N 1
ATOM 3432 C CA . LYS A 1 441 ? -10.158 64.978 59.911 1.00 56.47 441 LYS A CA 1
ATOM 3433 C C . LYS A 1 441 ? -10.696 65.035 58.465 1.00 56.47 441 LYS A C 1
ATOM 3435 O O . LYS A 1 441 ? -11.456 65.937 58.116 1.00 56.47 441 LYS A O 1
ATOM 3440 N N . GLN A 1 442 ? -10.299 64.099 57.603 1.00 56.56 442 GLN A N 1
ATOM 3441 C CA . GLN A 1 442 ? -10.799 64.045 56.231 1.00 56.56 442 GLN A CA 1
ATOM 3442 C C . GLN A 1 442 ? -12.219 63.476 56.201 1.00 56.56 442 GLN A C 1
ATOM 3444 O O . GLN A 1 442 ? -12.506 62.462 56.834 1.00 56.56 442 GLN A O 1
ATOM 3449 N N . ASP A 1 443 ? -13.097 64.140 55.450 1.00 53.41 443 ASP A N 1
ATOM 3450 C CA . ASP A 1 443 ? -14.499 63.763 55.294 1.00 53.41 443 ASP A CA 1
ATOM 3451 C C . ASP A 1 443 ? -14.623 62.369 54.659 1.00 53.41 443 ASP A C 1
ATOM 3453 O O . ASP A 1 443 ? -14.108 62.102 53.566 1.00 53.41 443 ASP A O 1
ATOM 3457 N N . PHE A 1 444 ? -15.330 61.476 55.352 1.00 53.62 444 PHE A N 1
ATOM 3458 C CA . PHE A 1 444 ? -15.538 60.090 54.942 1.00 53.62 444 PHE A CA 1
ATOM 3459 C C . PHE A 1 444 ? -16.377 59.957 53.668 1.00 53.62 444 PHE A C 1
ATOM 3461 O O . PHE A 1 444 ? -16.445 58.860 53.125 1.00 53.62 444 PHE A O 1
ATOM 3468 N N . SER A 1 445 ? -16.948 61.045 53.149 1.00 51.41 445 SER A N 1
ATOM 3469 C CA . SER A 1 445 ? -17.781 61.058 51.943 1.00 51.41 445 SER A CA 1
ATOM 3470 C C . SER A 1 445 ? -16.973 61.057 50.632 1.00 51.41 445 SER A C 1
ATOM 3472 O O . SER A 1 445 ? -17.437 60.521 49.625 1.00 51.41 445 SER A O 1
ATOM 3474 N N . LYS A 1 446 ? -15.723 61.552 50.609 1.00 49.16 446 LYS A N 1
ATOM 3475 C CA . LYS A 1 446 ? -14.909 61.668 49.372 1.00 49.16 446 LYS A CA 1
ATOM 3476 C C . LYS A 1 446 ? -13.992 60.452 49.132 1.00 49.16 446 LYS A C 1
ATOM 3478 O O . LYS A 1 446 ? -13.467 59.903 50.102 1.00 49.16 446 LYS A O 1
ATOM 3483 N N . PRO A 1 447 ? -13.798 59.977 47.882 1.00 48.66 447 PRO A N 1
ATOM 3484 C CA . PRO A 1 447 ? -12.809 58.939 47.587 1.00 48.66 447 PRO A CA 1
ATOM 3485 C C . PRO A 1 447 ? -11.386 59.468 47.819 1.00 48.66 447 PRO A C 1
ATOM 3487 O O . PRO A 1 447 ? -11.116 60.655 47.640 1.00 48.66 447 PRO A O 1
ATOM 3490 N N . GLN A 1 448 ? -10.475 58.585 48.236 1.00 51.66 448 GLN A N 1
ATOM 3491 C CA . GLN A 1 448 ? -9.069 58.937 48.443 1.00 51.66 448 GLN A CA 1
ATOM 3492 C C . GLN A 1 448 ? -8.464 59.354 47.096 1.00 51.66 448 GLN A C 1
ATOM 3494 O O . GLN A 1 448 ? -8.575 58.613 46.118 1.00 51.66 448 GLN A O 1
ATOM 3499 N N . ALA A 1 449 ? -7.841 60.531 47.027 1.00 44.16 449 ALA A N 1
ATOM 3500 C CA . ALA A 1 449 ? -7.063 60.912 45.855 1.00 44.16 449 ALA A CA 1
ATOM 3501 C C . ALA A 1 449 ? -5.945 59.876 45.656 1.00 44.16 449 ALA A C 1
ATOM 3503 O O . ALA A 1 449 ? -5.217 59.570 46.605 1.00 44.16 449 ALA A O 1
ATOM 3504 N N . LYS A 1 450 ? -5.829 59.311 44.445 1.00 42.31 450 LYS A N 1
ATOM 3505 C CA . LYS A 1 450 ? -4.697 58.441 44.099 1.00 42.31 450 LYS A CA 1
ATOM 3506 C C . LYS A 1 450 ? -3.397 59.208 44.374 1.00 42.31 450 LYS A C 1
ATOM 3508 O O . LYS A 1 450 ? -3.311 60.368 43.965 1.00 42.31 450 LYS A O 1
ATOM 3513 N N . PRO A 1 451 ? -2.397 58.601 45.035 1.00 37.50 451 PRO A N 1
ATOM 3514 C CA . PRO A 1 451 ? -1.096 59.236 45.153 1.00 37.50 451 PRO A CA 1
ATOM 3515 C C . PRO A 1 451 ? -0.534 59.456 43.745 1.00 37.50 451 PRO A C 1
ATOM 3517 O O . PRO A 1 451 ? -0.590 58.559 42.900 1.00 37.50 451 PRO A O 1
ATOM 3520 N N . ALA A 1 452 ? -0.050 60.672 43.486 1.00 36.59 452 ALA A N 1
ATOM 3521 C CA . ALA A 1 452 ? 0.654 61.006 42.259 1.00 36.59 452 ALA A CA 1
ATOM 3522 C C . ALA A 1 452 ? 1.796 60.003 42.053 1.00 36.59 452 ALA A C 1
ATOM 3524 O O . ALA A 1 452 ? 2.576 59.757 42.975 1.00 36.59 452 ALA A O 1
ATOM 3525 N N . SER A 1 453 ? 1.881 59.412 40.860 1.00 41.97 453 SER A N 1
ATOM 3526 C CA . SER A 1 453 ? 3.041 58.623 40.464 1.00 41.97 453 SER A CA 1
ATOM 3527 C C . SER A 1 453 ? 4.268 59.530 40.520 1.00 41.97 453 SER A C 1
ATOM 3529 O O . SER A 1 453 ? 4.419 60.420 39.680 1.00 41.97 453 SER A O 1
ATOM 3531 N N . ALA A 1 454 ? 5.129 59.330 41.514 1.00 35.56 454 ALA A N 1
ATOM 3532 C CA . ALA A 1 454 ? 6.479 59.853 41.463 1.00 35.56 454 ALA A CA 1
ATOM 3533 C C . ALA A 1 454 ? 7.200 59.092 40.346 1.00 35.56 454 ALA A C 1
ATOM 3535 O O . ALA A 1 454 ? 7.470 57.899 40.467 1.00 35.56 454 ALA A O 1
ATOM 3536 N N . ALA A 1 455 ? 7.410 59.786 39.233 1.00 40.72 455 ALA A N 1
ATOM 3537 C CA . ALA A 1 455 ? 8.344 59.384 38.206 1.00 40.72 455 ALA A CA 1
ATOM 3538 C C . ALA A 1 455 ? 9.758 59.382 38.804 1.00 40.72 455 ALA A C 1
ATOM 3540 O O . ALA A 1 455 ? 10.220 60.414 39.295 1.00 40.72 455 ALA A O 1
ATOM 3541 N N . ALA A 1 456 ? 10.403 58.223 38.747 1.00 36.88 456 ALA A N 1
ATOM 3542 C CA . ALA A 1 456 ? 11.841 58.048 38.600 1.00 36.88 456 ALA A CA 1
ATOM 3543 C C . ALA A 1 456 ? 12.061 56.725 37.862 1.00 36.88 456 ALA A C 1
ATOM 3545 O O . ALA A 1 456 ? 11.503 55.706 38.335 1.00 36.88 456 ALA A O 1
#

Radius of gyration: 40.14 Å; chains: 1; bounding box: 78×95×105 Å

InterPro domains:
  IPR003615 HNH nuclease [SM00507] (270-327)
  IPR003615 HNH nuclease [cd00085] (272-327)

Secondary structure (DSSP, 8-state):
------TTS-HHHHHHHHHHHHHHHHHHHHHHHHHHHHHHHHTGGGTTT-SSHHHHHHHTS---HHHHHHHHHHHHHHHHSTHHHHHHHTTSS-HHHHHHHTTT--TTTHHHHHHHHTT--HHHHHHHHHHHSS--------------------------------THHHHHHHGGGS----PPPPP-EEEEE-STT-EEEEE---HHHHHHHHHHHHHTTTSGGGG-HHHHHHHHHHHHHHHHHHHHH-PPPPS--------TTSPPHHHHHHHHHHHTTS---B-TTS-B----SSEEEEESS-GGGT----TTTEEEEEHHHHHHHHHHHH-HHHHHHHHHHHHHHHHHHHHHHHHHHHHHHHHHHHHHHHHHHHHHHHHHHHHHHHHHHHHHHHHHTT--HHHHHHHHHHTGGGTTS-HHHHHHHHHHHHHHHHHTT--TTSPPPPPP----

Sequence (456 aa):
MRFRLPTHLSPEEARARLDLIYREEHHRVAEGLALLALIDSRRDFRAAGYSCMKTYCEQHLRMTPDRASKRLQAARTAARFTTIFDYLSDGRLTLGAVVALAPHLKVENSEELLAAAANKSCAEIAQLVAARMRPVVQKSECETPPVKETSPSHATWHVSGQESAGPEALAFIAFAQESAAPLPPKKRGVISLGAPGEHEVRLTLTQQERDSLRRVQDLLSNIDWAQDPAAIYAKAIELLEERLLRDKLGAKKSEQTEETVGNGRRIPKAVRHAVWQRDGGCCSFVSADGHRCGERRWLQFDHRTPVALGGESTLANVRLLCRAHNLFEAERVLGEDRVARARERAERERARHSEAKAREAARAVAREEKARAAEEKARLAAERAAIQERDADLLSALKSLQFTPEQSARAAEATKDLADGPLEPRVRAALKVLTARLATKQDFSKPQAKPASAAA